Protein AF-0000000081129994 (afdb_homodimer)

Structure (mmCIF, N/CA/C/O backbone):
data_AF-0000000081129994-model_v1
#
loop_
_entity.id
_entity.type
_entity.pdbx_description
1 polymer 'DUF1295 domain-containing protein'
#
loop_
_atom_site.group_PDB
_atom_site.id
_atom_site.type_symbol
_atom_site.label_atom_id
_atom_site.label_alt_id
_atom_site.label_comp_id
_atom_site.label_asym_id
_atom_site.label_entity_id
_atom_site.label_seq_id
_atom_site.pdbx_PDB_ins_code
_atom_site.Cartn_x
_atom_site.Cartn_y
_atom_site.Cartn_z
_atom_site.occupancy
_atom_site.B_iso_or_equiv
_atom_site.auth_seq_id
_atom_site.auth_comp_id
_atom_site.auth_asym_id
_atom_site.auth_atom_id
_atom_site.pdbx_PDB_model_num
ATOM 1 N N . MET A 1 1 ? -9.055 -26.125 -19.328 1 48.81 1 MET A N 1
ATOM 2 C CA . MET A 1 1 ? -8.773 -25.297 -18.156 1 48.81 1 MET A CA 1
ATOM 3 C C . MET A 1 1 ? -7.316 -24.844 -18.141 1 48.81 1 MET A C 1
ATOM 5 O O . MET A 1 1 ? -6.414 -25.641 -18.406 1 48.81 1 MET A O 1
ATOM 9 N N . ALA A 1 2 ? -7.191 -23.609 -18.328 1 58.88 2 ALA A N 1
ATOM 10 C CA . ALA A 1 2 ? -5.762 -23.312 -18.391 1 58.88 2 ALA A CA 1
ATOM 11 C C . ALA A 1 2 ? -5.047 -23.797 -17.141 1 58.88 2 ALA A C 1
ATOM 13 O O . ALA A 1 2 ? -5.363 -23.375 -16.016 1 58.88 2 ALA A O 1
ATOM 14 N N . GLY A 1 3 ? -4.383 -24.938 -17.203 1 79.12 3 GLY A N 1
ATOM 15 C CA . GLY A 1 3 ? -3.658 -25.5 -16.062 1 79.12 3 GLY A CA 1
ATOM 16 C C . GLY A 1 3 ? -2.584 -24.594 -15.523 1 79.12 3 GLY A C 1
ATOM 17 O O . GLY A 1 3 ? -2.311 -23.531 -16.094 1 79.12 3 GLY A O 1
ATOM 18 N N . GLN A 1 4 ? -2.229 -24.719 -14.289 1 87.31 4 GLN A N 1
ATOM 19 C CA . GLN A 1 4 ? -1.187 -23.922 -13.648 1 87.31 4 GLN A CA 1
ATOM 20 C C . GLN A 1 4 ? 0.02 -23.766 -14.57 1 87.31 4 GLN A C 1
ATOM 22 O O . GLN A 1 4 ? 0.647 -22.703 -14.602 1 87.31 4 GLN A O 1
ATOM 27 N N . GLY A 1 5 ? 0.262 -24.797 -15.453 1 88.81 5 GLY A N 1
ATOM 28 C CA . GLY A 1 5 ? 1.344 -24.719 -16.422 1 88.81 5 GLY A CA 1
ATOM 29 C C . GLY A 1 5 ? 1.155 -23.609 -17.438 1 88.81 5 GLY A C 1
ATOM 30 O O . GLY A 1 5 ? 2.115 -22.922 -17.812 1 88.81 5 GLY A O 1
ATOM 31 N N . PHE A 1 6 ? -0.049 -23.5 -17.906 1 91.44 6 PHE A N 1
ATOM 32 C CA . PHE A 1 6 ? -0.366 -22.453 -18.859 1 91.44 6 PHE A CA 1
ATOM 33 C C . PHE A 1 6 ? -0.118 -21.078 -18.25 1 91.44 6 PHE A C 1
ATOM 35 O O . PHE A 1 6 ? 0.461 -20.203 -18.891 1 91.44 6 PHE A O 1
ATOM 42 N N . VAL A 1 7 ? -0.511 -20.844 -17 1 93.56 7 VAL A N 1
ATOM 43 C CA . VAL A 1 7 ? -0.323 -19.562 -16.312 1 93.56 7 VAL A CA 1
ATOM 44 C C . VAL A 1 7 ? 1.167 -19.266 -16.188 1 93.56 7 VAL A C 1
ATOM 46 O O . VAL A 1 7 ? 1.607 -18.156 -16.5 1 93.56 7 VAL A O 1
ATOM 49 N N . TYR A 1 8 ? 1.921 -20.219 -15.812 1 95.81 8 TYR A N 1
ATOM 50 C CA . TYR A 1 8 ? 3.359 -20.031 -15.656 1 95.81 8 TYR A CA 1
ATOM 51 C C . TYR A 1 8 ? 4.027 -19.781 -17 1 95.81 8 TYR A C 1
ATOM 53 O O . TYR A 1 8 ? 4.922 -18.938 -17.125 1 95.81 8 TYR A O 1
ATOM 61 N N . GLY A 1 9 ? 3.6 -20.562 -18.016 1 96.12 9 GLY A N 1
ATOM 62 C CA . GLY A 1 9 ? 4.184 -20.406 -19.344 1 96.12 9 GLY A CA 1
ATOM 63 C C . GLY A 1 9 ? 3.988 -19.016 -19.922 1 96.12 9 GLY A C 1
ATOM 64 O O . GLY A 1 9 ? 4.934 -18.422 -20.438 1 96.12 9 GLY A O 1
ATOM 65 N N . ILE A 1 10 ? 2.805 -18.5 -19.859 1 96.88 10 ILE A N 1
ATOM 66 C CA . ILE A 1 10 ? 2.518 -17.172 -20.391 1 96.88 10 ILE A CA 1
ATOM 67 C C . ILE A 1 10 ? 3.221 -16.125 -19.547 1 96.88 10 ILE A C 1
ATOM 69 O O . ILE A 1 10 ? 3.682 -15.102 -20.062 1 96.88 10 ILE A O 1
ATOM 73 N N . ALA A 1 11 ? 3.246 -16.344 -18.219 1 97.81 11 ALA A N 1
ATOM 74 C CA . ALA A 1 11 ? 3.992 -15.422 -17.359 1 97.81 11 ALA A CA 1
ATOM 75 C C . ALA A 1 11 ? 5.453 -15.328 -17.797 1 97.81 11 ALA A C 1
ATOM 77 O O . ALA A 1 11 ? 6.016 -14.234 -17.859 1 97.81 11 ALA A O 1
ATOM 78 N N . ALA A 1 12 ? 6.059 -16.469 -18.062 1 98.19 12 ALA A N 1
ATOM 79 C CA . ALA A 1 12 ? 7.434 -16.484 -18.547 1 98.19 12 ALA A CA 1
ATOM 80 C C . ALA A 1 12 ? 7.559 -15.75 -19.875 1 98.19 12 ALA A C 1
ATOM 82 O O . ALA A 1 12 ? 8.516 -15.008 -20.094 1 98.19 12 ALA A O 1
ATOM 83 N N . ALA A 1 13 ? 6.613 -15.961 -20.719 1 98.38 13 ALA A N 1
ATOM 84 C CA . ALA A 1 13 ? 6.621 -15.305 -22.031 1 98.38 13 ALA A CA 1
ATOM 85 C C . ALA A 1 13 ? 6.512 -13.789 -21.875 1 98.38 13 ALA A C 1
ATOM 87 O O . ALA A 1 13 ? 7.211 -13.039 -22.562 1 98.38 13 ALA A O 1
ATOM 88 N N . ILE A 1 14 ? 5.625 -13.352 -20.969 1 98.62 14 ILE A N 1
ATOM 89 C CA . ILE A 1 14 ? 5.469 -11.93 -20.703 1 98.62 14 ILE A CA 1
ATOM 90 C C . ILE A 1 14 ? 6.797 -11.344 -20.219 1 98.62 14 ILE A C 1
ATOM 92 O O . ILE A 1 14 ? 7.234 -10.297 -20.703 1 98.62 14 ILE A O 1
ATOM 96 N N . THR A 1 15 ? 7.395 -12.023 -19.312 1 98.81 15 THR A N 1
ATOM 97 C CA . THR A 1 15 ? 8.688 -11.578 -18.781 1 98.81 15 THR A CA 1
ATOM 98 C C . THR A 1 15 ? 9.727 -11.516 -19.906 1 98.81 15 THR A C 1
ATOM 100 O O . THR A 1 15 ? 10.445 -10.523 -20.031 1 98.81 15 THR A O 1
ATOM 103 N N . CYS A 1 16 ? 9.781 -12.531 -20.719 1 98.44 16 CYS A N 1
ATOM 104 C CA . CYS A 1 16 ? 10.734 -12.57 -21.828 1 98.44 16 CYS A CA 1
ATOM 105 C C . CYS A 1 16 ? 10.508 -11.406 -22.781 1 98.44 16 CYS A C 1
ATOM 107 O O . CYS A 1 16 ? 11.461 -10.734 -23.188 1 98.44 16 CYS A O 1
ATOM 109 N N . VAL A 1 17 ? 9.312 -11.156 -23.125 1 98.62 17 VAL A N 1
ATOM 110 C CA . VAL A 1 17 ? 8.977 -10.094 -24.078 1 98.62 17 VAL A CA 1
ATOM 111 C C . VAL A 1 17 ? 9.383 -8.742 -23.5 1 98.62 17 VAL A C 1
ATOM 113 O O . VAL A 1 17 ? 10.039 -7.945 -24.172 1 98.62 17 VAL A O 1
ATOM 116 N N . ILE A 1 18 ? 9.055 -8.492 -22.234 1 98.56 18 ILE A N 1
ATOM 117 C CA . ILE A 1 18 ? 9.352 -7.203 -21.609 1 98.56 18 ILE A CA 1
ATOM 118 C C . ILE A 1 18 ? 10.867 -7.02 -21.5 1 98.56 18 ILE A C 1
ATOM 120 O O . ILE A 1 18 ? 11.398 -5.969 -21.875 1 98.56 18 ILE A O 1
ATOM 124 N N . GLN A 1 19 ? 11.555 -8.047 -21.078 1 98.38 19 GLN A N 1
ATOM 125 C CA . GLN A 1 19 ? 12.984 -7.914 -20.828 1 98.38 19 GLN A CA 1
ATOM 126 C C . GLN A 1 19 ? 13.781 -7.871 -22.125 1 98.38 19 GLN A C 1
ATOM 128 O O . GLN A 1 19 ? 14.734 -7.105 -22.25 1 98.38 19 GLN A O 1
ATOM 133 N N . LEU A 1 20 ? 13.406 -8.672 -23.125 1 98 20 LEU A N 1
ATOM 134 C CA . LEU A 1 20 ? 14.102 -8.672 -24.406 1 98 20 LEU A CA 1
ATOM 135 C C . LEU A 1 20 ? 13.852 -7.375 -25.156 1 98 20 LEU A C 1
ATOM 137 O O . LEU A 1 20 ? 14.773 -6.82 -25.766 1 98 20 LEU A O 1
ATOM 141 N N . THR A 1 21 ? 12.641 -6.867 -25.156 1 97.94 21 THR A N 1
ATOM 142 C CA . THR A 1 21 ? 12.344 -5.59 -25.797 1 97.94 21 THR A CA 1
ATOM 143 C C . THR A 1 21 ? 13.055 -4.449 -25.078 1 97.94 21 THR A C 1
ATOM 145 O O . THR A 1 21 ? 13.594 -3.543 -25.703 1 97.94 21 THR A O 1
ATOM 148 N N . GLY A 1 22 ? 13.031 -4.539 -23.75 1 97.31 22 GLY A N 1
ATOM 149 C CA . GLY A 1 22 ? 13.758 -3.541 -22.984 1 97.31 22 GLY A CA 1
ATOM 150 C C . GLY A 1 22 ? 15.242 -3.516 -23.312 1 97.31 22 GLY A C 1
ATOM 151 O O . GLY A 1 22 ? 15.82 -2.445 -23.5 1 97.31 22 GLY A O 1
ATOM 152 N N . TYR A 1 23 ? 15.82 -4.672 -23.359 1 97.19 23 TYR A N 1
ATOM 153 C CA . TYR A 1 23 ? 17.234 -4.773 -23.719 1 97.19 23 TYR A CA 1
ATOM 154 C C . TYR A 1 23 ? 17.484 -4.156 -25.078 1 97.19 23 TYR A C 1
ATOM 156 O O . TYR A 1 23 ? 18.406 -3.348 -25.25 1 97.19 23 TYR A O 1
ATOM 164 N N . ALA A 1 24 ? 16.688 -4.531 -26.078 1 96.88 24 ALA A N 1
ATOM 165 C CA . ALA A 1 24 ? 16.875 -4.066 -27.453 1 96.88 24 ALA A CA 1
ATOM 166 C C . ALA A 1 24 ? 16.781 -2.547 -27.531 1 96.88 24 ALA A C 1
ATOM 168 O O . ALA A 1 24 ? 17.625 -1.895 -28.156 1 96.88 24 ALA A O 1
ATOM 169 N N . VAL A 1 25 ? 15.836 -1.976 -26.875 1 95.69 25 VAL A N 1
ATOM 170 C CA . VAL A 1 25 ? 15.625 -0.533 -26.922 1 95.69 25 VAL A CA 1
ATOM 171 C C . VAL A 1 25 ? 16.719 0.176 -26.125 1 95.69 25 VAL A C 1
ATOM 173 O O . VAL A 1 25 ? 17.297 1.153 -26.594 1 95.69 25 VAL A O 1
ATOM 176 N N . ALA A 1 26 ? 16.953 -0.338 -24.953 1 94.69 26 ALA A N 1
ATOM 177 C CA . ALA A 1 26 ? 17.953 0.293 -24.094 1 94.69 26 ALA A CA 1
ATOM 178 C C . ALA A 1 26 ? 19.328 0.249 -24.734 1 94.69 26 ALA A C 1
ATOM 180 O O . ALA A 1 26 ? 20.094 1.219 -24.656 1 94.69 26 ALA A O 1
ATOM 181 N N . TYR A 1 27 ? 19.641 -0.861 -25.281 1 92.94 27 TYR A N 1
ATOM 182 C CA . TYR A 1 27 ? 20.938 -0.973 -25.938 1 92.94 27 TYR A CA 1
ATOM 183 C C . TYR A 1 27 ? 21.031 -0.041 -27.141 1 92.94 27 TYR A C 1
ATOM 185 O O . TYR A 1 27 ? 22.062 0.606 -27.359 1 92.94 27 TYR A O 1
ATOM 193 N N . SER A 1 28 ? 20 0.045 -27.938 1 93.12 28 SER A N 1
ATOM 194 C CA . SER A 1 28 ? 19.984 0.92 -29.094 1 93.12 28 SER A CA 1
ATOM 195 C C . SER A 1 28 ? 20.125 2.383 -28.688 1 93.12 28 SER A C 1
ATOM 197 O O . SER A 1 28 ? 20.781 3.162 -29.391 1 93.12 28 SER A O 1
ATOM 199 N N . LEU A 1 29 ? 19.594 2.721 -27.578 1 91.75 29 LEU A N 1
ATOM 200 C CA . LEU A 1 29 ? 19.641 4.102 -27.109 1 91.75 29 LEU A CA 1
ATOM 201 C C . LEU A 1 29 ? 20.828 4.32 -26.188 1 91.75 29 LEU A C 1
ATOM 203 O O . LEU A 1 29 ? 21.062 5.441 -25.719 1 91.75 29 LEU A O 1
ATOM 207 N N . LYS A 1 30 ? 21.531 3.227 -25.938 1 88.81 30 LYS A N 1
ATOM 208 C CA . LYS A 1 30 ? 22.688 3.266 -25.047 1 88.81 30 LYS A CA 1
ATOM 209 C C . LYS A 1 30 ? 22.328 3.893 -23.703 1 88.81 30 LYS A C 1
ATOM 211 O O . LYS A 1 30 ? 23.031 4.781 -23.219 1 88.81 30 LYS A O 1
ATOM 216 N N . THR A 1 31 ? 21.203 3.42 -23.203 1 89.94 31 THR A N 1
ATOM 217 C CA . THR A 1 31 ? 20.719 3.961 -21.938 1 89.94 31 THR A CA 1
ATOM 218 C C . THR A 1 31 ? 20.312 2.836 -20.984 1 89.94 31 THR A C 1
ATOM 220 O O . THR A 1 31 ? 19.984 1.735 -21.422 1 89.94 31 THR A O 1
ATOM 223 N N . GLU A 1 32 ? 20.484 3.086 -19.688 1 90.25 32 GLU A N 1
ATOM 224 C CA . GLU A 1 32 ? 20.047 2.145 -18.656 1 90.25 32 GLU A CA 1
ATOM 225 C C . GLU A 1 32 ? 18.844 2.676 -17.891 1 90.25 32 GLU A C 1
ATOM 227 O O . GLU A 1 32 ? 18.391 2.055 -16.938 1 90.25 32 GLU A O 1
ATOM 232 N N . THR A 1 33 ? 18.281 3.752 -18.375 1 85.62 33 THR A N 1
ATOM 233 C CA . THR A 1 33 ? 17.266 4.508 -17.641 1 85.62 33 THR A CA 1
ATOM 234 C C . THR A 1 33 ? 16.016 3.658 -17.422 1 85.62 33 THR A C 1
ATOM 236 O O . THR A 1 33 ? 15.352 3.771 -16.391 1 85.62 33 THR A O 1
ATOM 239 N N . PHE A 1 34 ? 15.773 2.717 -18.266 1 88.5 34 PHE A N 1
ATOM 240 C CA . PHE A 1 34 ? 14.508 1.988 -18.25 1 88.5 34 PHE A CA 1
ATOM 241 C C . PHE A 1 34 ? 14.672 0.649 -17.531 1 88.5 34 PHE A C 1
ATOM 243 O O . PHE A 1 34 ? 13.695 -0.072 -17.328 1 88.5 34 PHE A O 1
ATOM 250 N N . TYR A 1 35 ? 15.859 0.287 -17.172 1 93.56 35 TYR A N 1
ATOM 251 C CA . TYR A 1 35 ? 16.141 -1.042 -16.641 1 93.56 35 TYR A CA 1
ATOM 252 C C . TYR A 1 35 ? 15.305 -1.329 -15.398 1 93.56 35 TYR A C 1
ATOM 254 O O . TYR A 1 35 ? 14.492 -2.26 -15.398 1 93.56 35 TYR A O 1
ATOM 262 N N . ASP A 1 36 ? 15.383 -0.429 -14.43 1 92.5 36 ASP A N 1
ATOM 263 C CA . ASP A 1 36 ? 14.672 -0.638 -13.18 1 92.5 36 ASP A CA 1
ATOM 264 C C . ASP A 1 36 ? 13.164 -0.477 -13.375 1 92.5 36 ASP A C 1
ATOM 266 O O . ASP A 1 36 ? 12.375 -1.19 -12.758 1 92.5 36 ASP A O 1
ATOM 270 N N . ILE A 1 37 ? 12.781 0.403 -14.203 1 94.19 37 ILE A N 1
ATOM 271 C CA . ILE A 1 37 ? 11.375 0.663 -14.461 1 94.19 37 ILE A CA 1
ATOM 272 C C . ILE A 1 37 ? 10.734 -0.565 -15.102 1 94.19 37 ILE A C 1
ATOM 274 O O . ILE A 1 37 ? 9.648 -0.995 -14.695 1 94.19 37 ILE A O 1
ATOM 278 N N . LEU A 1 38 ? 11.359 -1.132 -16.078 1 96.56 38 LEU A N 1
ATOM 279 C CA . LEU A 1 38 ? 10.789 -2.273 -16.781 1 96.56 38 LEU A CA 1
ATOM 280 C C . LEU A 1 38 ? 10.781 -3.512 -15.891 1 96.56 38 LEU A C 1
ATOM 282 O O . LEU A 1 38 ? 9.922 -4.387 -16.047 1 96.56 38 LEU A O 1
ATOM 286 N N . GLY A 1 39 ? 11.719 -3.611 -14.977 1 96.81 39 GLY A N 1
ATOM 287 C CA . GLY A 1 39 ? 11.617 -4.652 -13.961 1 96.81 39 GLY A CA 1
ATOM 288 C C . GLY A 1 39 ? 10.367 -4.535 -13.117 1 96.81 39 GLY A C 1
ATOM 289 O O . GLY A 1 39 ? 9.648 -5.52 -12.922 1 96.81 39 GLY A O 1
ATOM 290 N N . GLY A 1 40 ? 10.164 -3.355 -12.633 1 97.38 40 GLY A N 1
ATOM 291 C CA . GLY A 1 40 ? 8.984 -3.104 -11.828 1 97.38 40 GLY A CA 1
ATOM 292 C C . GLY A 1 40 ? 7.688 -3.33 -12.586 1 97.38 40 GLY A C 1
ATOM 293 O O . GLY A 1 40 ? 6.758 -3.955 -12.07 1 97.38 40 GLY A O 1
ATOM 294 N N . VAL A 1 41 ? 7.633 -2.809 -13.758 1 97.88 41 VAL A N 1
ATOM 295 C CA . VAL A 1 41 ? 6.457 -2.975 -14.609 1 97.88 41 VAL A CA 1
ATOM 296 C C . VAL A 1 41 ? 6.211 -4.457 -14.867 1 97.88 41 VAL A C 1
ATOM 298 O O . VAL A 1 41 ? 5.062 -4.906 -14.906 1 97.88 41 VAL A O 1
ATOM 301 N N . ASN A 1 42 ? 7.27 -5.172 -15.094 1 98.69 42 ASN A N 1
ATOM 302 C CA . ASN A 1 42 ? 7.172 -6.609 -15.32 1 98.69 42 ASN A CA 1
ATOM 303 C C . ASN A 1 42 ? 6.523 -7.316 -14.133 1 98.69 42 ASN A C 1
ATOM 305 O O . ASN A 1 42 ? 5.656 -8.172 -14.305 1 98.69 42 ASN A O 1
ATOM 309 N N . TYR A 1 43 ? 6.898 -6.957 -12.875 1 98.62 43 TYR A N 1
ATOM 310 C CA . TYR A 1 43 ? 6.258 -7.508 -11.688 1 98.62 43 TYR A CA 1
ATOM 311 C C . TYR A 1 43 ? 4.754 -7.273 -11.719 1 98.62 43 TYR A C 1
ATOM 313 O O . TYR A 1 43 ? 3.971 -8.203 -11.492 1 98.62 43 TYR A O 1
ATOM 321 N N . LEU A 1 44 ? 4.402 -6.082 -11.984 1 98.31 44 LEU A N 1
ATOM 322 C CA . LEU A 1 44 ? 2.994 -5.707 -11.977 1 98.31 44 LEU A CA 1
ATOM 323 C C . LEU A 1 44 ? 2.234 -6.41 -13.094 1 98.31 44 LEU A C 1
ATOM 325 O O . LEU A 1 44 ? 1.078 -6.801 -12.914 1 98.31 44 LEU A O 1
ATOM 329 N N . ALA A 1 45 ? 2.84 -6.562 -14.242 1 98.56 45 ALA A N 1
ATOM 330 C CA . ALA A 1 45 ? 2.227 -7.281 -15.352 1 98.56 45 ALA A CA 1
ATOM 331 C C . ALA A 1 45 ? 1.942 -8.734 -14.977 1 98.56 45 ALA A C 1
ATOM 333 O O . ALA A 1 45 ? 0.893 -9.281 -15.32 1 98.56 45 ALA A O 1
ATOM 334 N N . LEU A 1 46 ? 2.879 -9.352 -14.297 1 98.62 46 LEU A N 1
ATOM 335 C CA . LEU A 1 46 ? 2.678 -10.734 -13.891 1 98.62 46 LEU A CA 1
ATOM 336 C C . LEU A 1 46 ? 1.558 -10.844 -12.859 1 98.62 46 LEU A C 1
ATOM 338 O O . LEU A 1 46 ? 0.793 -11.812 -12.867 1 98.62 46 LEU A O 1
ATOM 342 N N . ALA A 1 47 ? 1.521 -9.898 -11.953 1 98.12 47 ALA A N 1
ATOM 343 C CA . ALA A 1 47 ? 0.436 -9.883 -10.977 1 98.12 47 ALA A CA 1
ATOM 344 C C . ALA A 1 47 ? -0.922 -9.789 -11.664 1 98.12 47 ALA A C 1
ATOM 346 O O . ALA A 1 47 ? -1.843 -10.547 -11.344 1 98.12 47 ALA A O 1
ATOM 347 N N . LEU A 1 48 ? -1.017 -8.922 -12.641 1 96.69 48 LEU A N 1
ATOM 348 C CA . LEU A 1 48 ? -2.266 -8.734 -13.367 1 96.69 48 LEU A CA 1
ATOM 349 C C . LEU A 1 48 ? -2.611 -9.969 -14.188 1 96.69 48 LEU A C 1
ATOM 351 O O . LEU A 1 48 ? -3.75 -10.445 -14.156 1 96.69 48 LEU A O 1
ATOM 355 N N . TRP A 1 49 ? -1.621 -10.469 -14.859 1 96.88 49 TRP A N 1
ATOM 356 C CA . TRP A 1 49 ? -1.839 -11.656 -15.672 1 96.88 49 TRP A CA 1
ATOM 357 C C . TRP A 1 49 ? -2.322 -12.82 -14.812 1 96.88 49 TRP A C 1
ATOM 359 O O . TRP A 1 49 ? -3.301 -13.484 -15.148 1 96.88 49 TRP A O 1
ATOM 369 N N . SER A 1 50 ? -1.641 -13.047 -13.734 1 95.69 50 SER A N 1
ATOM 370 C CA . SER A 1 50 ? -1.979 -14.211 -12.93 1 95.69 50 SER A CA 1
ATOM 371 C C . SER A 1 50 ? -3.359 -14.062 -12.297 1 95.69 50 SER A C 1
ATOM 373 O O . SER A 1 50 ? -4.066 -15.055 -12.094 1 95.69 50 SER A O 1
ATOM 375 N N . ALA A 1 51 ? -3.729 -12.844 -12 1 93.5 51 ALA A N 1
ATOM 376 C CA . ALA A 1 51 ? -5.066 -12.594 -11.469 1 93.5 51 ALA A CA 1
ATOM 377 C C . ALA A 1 51 ? -6.137 -12.891 -12.516 1 93.5 51 ALA A C 1
ATOM 379 O O . ALA A 1 51 ? -7.145 -13.531 -12.219 1 93.5 51 ALA A O 1
ATOM 380 N N . ILE A 1 52 ? -5.922 -12.484 -13.727 1 91.44 52 ILE A N 1
ATOM 381 C CA . ILE A 1 52 ? -6.883 -12.656 -14.812 1 91.44 52 ILE A CA 1
ATOM 382 C C . ILE A 1 52 ? -6.918 -14.117 -15.242 1 91.44 52 ILE A C 1
ATOM 384 O O . ILE A 1 52 ? -7.992 -14.695 -15.414 1 91.44 52 ILE A O 1
ATOM 388 N N . ALA A 1 53 ? -5.766 -14.711 -15.445 1 87.44 53 ALA A N 1
ATOM 389 C CA . ALA A 1 53 ? -5.652 -16.078 -15.945 1 87.44 53 ALA A CA 1
ATOM 390 C C . ALA A 1 53 ? -6.277 -17.078 -14.977 1 87.44 53 ALA A C 1
ATOM 392 O O . ALA A 1 53 ? -6.832 -18.094 -15.398 1 87.44 53 ALA A O 1
ATOM 393 N N . GLY A 1 54 ? -6.094 -16.781 -13.727 1 75.12 54 GLY A N 1
ATOM 394 C CA . GLY A 1 54 ? -6.703 -17.641 -12.734 1 75.12 54 GLY A CA 1
ATOM 395 C C . GLY A 1 54 ? -8.219 -17.672 -12.82 1 75.12 54 GLY A C 1
ATOM 396 O O . GLY A 1 54 ? -8.859 -18.562 -12.242 1 75.12 54 GLY A O 1
ATOM 397 N N . SER A 1 55 ? -8.773 -16.797 -13.562 1 72.12 55 SER A N 1
ATOM 398 C CA . SER A 1 55 ? -10.227 -16.672 -13.688 1 72.12 55 SER A CA 1
ATOM 399 C C . SER A 1 55 ? -10.727 -17.281 -14.992 1 72.12 55 SER A C 1
ATOM 401 O O . SER A 1 55 ? -11.93 -17.469 -15.172 1 72.12 55 SER A O 1
ATOM 403 N N . ILE A 1 56 ? -9.766 -17.562 -15.859 1 69.31 56 ILE A N 1
ATOM 404 C CA . ILE A 1 56 ? -10.172 -18.078 -17.156 1 69.31 56 ILE A CA 1
ATOM 405 C C . ILE A 1 56 ? -10.523 -19.562 -17.031 1 69.31 56 ILE A C 1
ATOM 407 O O . ILE A 1 56 ? -9.664 -20.391 -16.734 1 69.31 56 ILE A O 1
ATOM 411 N N . ASP A 1 57 ? -11.773 -19.844 -17.266 1 67.31 57 ASP A N 1
ATOM 412 C CA . ASP A 1 57 ? -12.328 -21.203 -17.281 1 67.31 57 ASP A CA 1
ATOM 413 C C . ASP A 1 57 ? -11.922 -21.969 -16.016 1 67.31 57 ASP A C 1
ATOM 415 O O . ASP A 1 57 ? -11.578 -23.156 -16.094 1 67.31 57 ASP A O 1
ATOM 419 N N . ALA A 1 58 ? -11.766 -21.312 -14.836 1 70.38 58 ALA A N 1
ATOM 420 C CA . ALA A 1 58 ? -11.359 -21.969 -13.594 1 70.38 58 ALA A CA 1
ATOM 421 C C . ALA A 1 58 ? -12.523 -22.078 -12.617 1 70.38 58 ALA A C 1
ATOM 423 O O . ALA A 1 58 ? -13.383 -21.188 -12.562 1 70.38 58 ALA A O 1
ATOM 424 N N . PRO A 1 59 ? -12.562 -23.172 -12.016 1 75.75 59 PRO A N 1
ATOM 425 C CA . PRO A 1 59 ? -13.641 -23.344 -11.039 1 75.75 59 PRO A CA 1
ATOM 426 C C . PRO A 1 59 ? -13.57 -22.312 -9.906 1 75.75 59 PRO A C 1
ATOM 428 O O . PRO A 1 59 ? -14.602 -21.953 -9.328 1 75.75 59 PRO A O 1
ATOM 431 N N . LEU A 1 60 ? -12.383 -21.922 -9.625 1 79.25 60 LEU A N 1
ATOM 432 C CA . LEU A 1 60 ? -12.188 -20.922 -8.586 1 79.25 60 LEU A CA 1
ATOM 433 C C . LEU A 1 60 ? -11.602 -19.641 -9.172 1 79.25 60 LEU A C 1
ATOM 435 O O . LEU A 1 60 ? -10.414 -19.594 -9.508 1 79.25 60 LEU A O 1
ATOM 439 N N . ASN A 1 61 ? -12.414 -18.672 -9.242 1 85.31 61 ASN A N 1
ATOM 440 C CA . ASN A 1 61 ? -12 -17.391 -9.805 1 85.31 61 ASN A CA 1
ATOM 441 C C . ASN A 1 61 ? -11.242 -16.547 -8.789 1 85.31 61 ASN A C 1
ATOM 443 O O . ASN A 1 61 ? -11.406 -16.719 -7.582 1 85.31 61 ASN A O 1
ATOM 447 N N . TRP A 1 62 ? -10.383 -15.703 -9.273 1 88.62 62 TRP A N 1
ATOM 448 C CA . TRP A 1 62 ? -9.57 -14.797 -8.469 1 88.62 62 TRP A CA 1
ATOM 449 C C . TRP A 1 62 ? -10.438 -14 -7.504 1 88.62 62 TRP A C 1
ATOM 451 O O . TRP A 1 62 ? -10.117 -13.891 -6.316 1 88.62 62 TRP A O 1
ATOM 461 N N . VAL A 1 63 ? -11.578 -13.586 -7.93 1 84.81 63 VAL A N 1
ATOM 462 C CA . VAL A 1 63 ? -12.422 -12.695 -7.145 1 84.81 63 VAL A CA 1
ATOM 463 C C . VAL A 1 63 ? -13.133 -13.484 -6.047 1 84.81 63 VAL A C 1
ATOM 465 O O . VAL A 1 63 ? -13.703 -12.906 -5.121 1 84.81 63 VAL A O 1
ATOM 468 N N . ASP A 1 64 ? -13.109 -14.789 -6.105 1 87 64 ASP A N 1
ATOM 469 C CA . ASP A 1 64 ? -13.844 -15.633 -5.168 1 87 64 ASP A CA 1
ATOM 470 C C . ASP A 1 64 ? -12.922 -16.203 -4.098 1 87 64 ASP A C 1
ATOM 472 O O . ASP A 1 64 ? -13.367 -16.922 -3.197 1 87 64 ASP A O 1
ATOM 476 N N . ASP A 1 65 ? -11.664 -15.945 -4.199 1 90.12 65 ASP A N 1
ATOM 477 C CA . ASP A 1 65 ? -10.688 -16.484 -3.256 1 90.12 65 ASP A CA 1
ATOM 478 C C . ASP A 1 65 ? -9.945 -15.359 -2.535 1 90.12 65 ASP A C 1
ATOM 480 O O . ASP A 1 65 ? -9.133 -14.664 -3.137 1 90.12 65 ASP A O 1
ATOM 484 N N . PRO A 1 66 ? -10.203 -15.25 -1.21 1 91.5 66 PRO A N 1
ATOM 485 C CA . PRO A 1 66 ? -9.594 -14.148 -0.47 1 91.5 66 PRO A CA 1
ATOM 486 C C . PRO A 1 66 ? -8.07 -14.195 -0.48 1 91.5 66 PRO A C 1
ATOM 488 O O . PRO A 1 66 ? -7.41 -13.156 -0.428 1 91.5 66 PRO A O 1
ATOM 491 N N . ARG A 1 67 ? -7.465 -15.352 -0.532 1 93.56 67 ARG A N 1
ATOM 492 C CA . ARG A 1 67 ? -6.008 -15.469 -0.555 1 93.56 67 ARG A CA 1
ATOM 493 C C . ARG A 1 67 ? -5.434 -14.891 -1.847 1 93.56 67 ARG A C 1
ATOM 495 O O . ARG A 1 67 ? -4.398 -14.227 -1.828 1 93.56 67 ARG A O 1
ATOM 502 N N . LYS A 1 68 ? -6.117 -15.18 -2.973 1 94.06 68 LYS A N 1
ATOM 503 C CA . LYS A 1 68 ? -5.68 -14.648 -4.258 1 94.06 68 LYS A CA 1
ATOM 504 C C . LYS A 1 68 ? -5.73 -13.117 -4.266 1 94.06 68 LYS A C 1
ATOM 506 O O . LYS A 1 68 ? -4.785 -12.461 -4.703 1 94.06 68 LYS A O 1
ATOM 511 N N . ILE A 1 69 ? -6.758 -12.664 -3.734 1 92.94 69 ILE A N 1
ATOM 512 C CA . ILE A 1 69 ? -6.945 -11.219 -3.695 1 92.94 69 ILE A CA 1
ATOM 513 C C . ILE A 1 69 ? -5.867 -10.586 -2.822 1 92.94 69 ILE A C 1
ATOM 515 O O . ILE A 1 69 ? -5.188 -9.648 -3.25 1 92.94 69 ILE A O 1
ATOM 519 N N . LEU A 1 70 ? -5.727 -11.086 -1.654 1 95.31 70 LEU A N 1
ATOM 520 C CA . LEU A 1 70 ? -4.793 -10.5 -0.699 1 95.31 70 LEU A CA 1
ATOM 521 C C . LEU A 1 70 ? -3.363 -10.562 -1.229 1 95.31 70 LEU A C 1
ATOM 523 O O . LEU A 1 70 ? -2.635 -9.57 -1.177 1 95.31 70 LEU A O 1
ATOM 527 N N . VAL A 1 71 ? -2.957 -11.688 -1.72 1 96.75 71 VAL A N 1
ATOM 528 C CA . VAL A 1 71 ? -1.587 -11.859 -2.189 1 96.75 71 VAL A CA 1
ATOM 529 C C . VAL A 1 71 ? -1.308 -10.906 -3.348 1 96.75 71 VAL A C 1
ATOM 531 O O . VAL A 1 71 ? -0.221 -10.336 -3.438 1 96.75 71 VAL A O 1
ATOM 534 N N . THR A 1 72 ? -2.252 -10.773 -4.227 1 96.69 72 THR A N 1
ATOM 535 C CA . THR A 1 72 ? -2.084 -9.875 -5.367 1 96.69 72 THR A CA 1
ATOM 536 C C . THR A 1 72 ? -1.917 -8.438 -4.902 1 96.69 72 THR A C 1
ATOM 538 O O . THR A 1 72 ? -1.027 -7.723 -5.375 1 96.69 72 THR A O 1
ATOM 541 N N . ILE A 1 73 ? -2.697 -8.039 -3.943 1 95.06 73 ILE A N 1
ATOM 542 C CA . ILE A 1 73 ? -2.633 -6.68 -3.42 1 95.06 73 ILE A CA 1
ATOM 543 C C . ILE A 1 73 ? -1.286 -6.453 -2.738 1 95.06 73 ILE A C 1
ATOM 545 O O . ILE A 1 73 ? -0.619 -5.445 -2.988 1 95.06 73 ILE A O 1
ATOM 549 N N . LEU A 1 74 ? -0.928 -7.336 -1.869 1 96.62 74 LEU A N 1
ATOM 550 C CA . LEU A 1 74 ? 0.329 -7.203 -1.143 1 96.62 74 LEU A CA 1
ATOM 551 C C . LEU A 1 74 ? 1.513 -7.18 -2.104 1 96.62 74 LEU A C 1
ATOM 553 O O . LEU A 1 74 ? 2.432 -6.371 -1.947 1 96.62 74 LEU A O 1
ATOM 557 N N . PHE A 1 75 ? 1.463 -8.07 -3.09 1 98.25 75 PHE A N 1
ATOM 558 C CA . PHE A 1 75 ? 2.523 -8.141 -4.086 1 98.25 75 PHE A CA 1
ATOM 559 C C . PHE A 1 75 ? 2.615 -6.84 -4.875 1 98.25 75 PHE A C 1
ATOM 561 O O . PHE A 1 75 ? 3.705 -6.293 -5.059 1 98.25 75 PHE A O 1
ATOM 568 N N . MET A 1 76 ? 1.515 -6.32 -5.289 1 96.25 76 MET A N 1
ATOM 569 C CA . MET A 1 76 ? 1.489 -5.098 -6.09 1 96.25 76 MET A CA 1
ATOM 570 C C . MET A 1 76 ? 1.952 -3.898 -5.27 1 96.25 76 MET A C 1
ATOM 572 O O . MET A 1 76 ? 2.629 -3.01 -5.785 1 96.25 76 MET A O 1
ATOM 576 N N . CYS A 1 77 ? 1.554 -3.883 -4.031 1 94.5 77 CYS A N 1
ATOM 577 C CA . CYS A 1 77 ? 2.01 -2.797 -3.17 1 94.5 77 CYS A CA 1
ATOM 578 C C . CYS A 1 77 ? 3.521 -2.848 -2.984 1 94.5 77 CYS A C 1
ATOM 580 O O . CYS A 1 77 ? 4.199 -1.824 -3.098 1 94.5 77 CYS A O 1
ATOM 582 N N . SER A 1 78 ? 4.012 -3.984 -2.701 1 97.19 78 SER A N 1
ATOM 583 C CA . SER A 1 78 ? 5.445 -4.172 -2.492 1 97.19 78 SER A CA 1
ATOM 584 C C . SER A 1 78 ? 6.234 -3.816 -3.746 1 97.19 78 SER A C 1
ATOM 586 O O . SER A 1 78 ? 7.121 -2.961 -3.705 1 97.19 78 SER A O 1
ATOM 588 N N . ARG A 1 79 ? 5.852 -4.371 -4.836 1 97.88 79 ARG A N 1
ATOM 589 C CA . ARG A 1 79 ? 6.582 -4.164 -6.082 1 97.88 79 ARG A CA 1
ATOM 590 C C . ARG A 1 79 ? 6.285 -2.787 -6.668 1 97.88 79 ARG A C 1
ATOM 592 O O . ARG A 1 79 ? 7.121 -2.205 -7.359 1 97.88 79 ARG A O 1
ATOM 599 N N . GLY A 1 80 ? 5.102 -2.303 -6.375 1 96.06 80 GLY A N 1
ATOM 600 C CA . GLY A 1 80 ? 4.809 -0.927 -6.754 1 96.06 80 GLY A CA 1
ATOM 601 C C . GLY A 1 80 ? 5.734 0.079 -6.098 1 96.06 80 GLY A C 1
ATOM 602 O O . GLY A 1 80 ? 6.227 1.001 -6.754 1 96.06 80 GLY A O 1
ATOM 603 N N . TRP A 1 81 ? 5.934 -0.082 -4.809 1 95.31 81 TRP A N 1
ATOM 604 C CA . TRP A 1 81 ? 6.898 0.77 -4.121 1 95.31 81 TRP A CA 1
ATOM 605 C C . TRP A 1 81 ? 8.266 0.684 -4.781 1 95.31 81 TRP A C 1
ATOM 607 O O . TRP A 1 81 ? 8.898 1.709 -5.059 1 95.31 81 TRP A O 1
ATOM 617 N N . LEU A 1 82 ? 8.68 -0.522 -4.996 1 95.44 82 LEU A N 1
ATOM 618 C CA . LEU A 1 82 ? 9.992 -0.707 -5.605 1 95.44 82 LEU A CA 1
ATOM 619 C C . LEU A 1 82 ? 10.078 0.03 -6.941 1 95.44 82 LEU A C 1
ATOM 621 O O . LEU A 1 82 ? 11.07 0.707 -7.219 1 95.44 82 LEU A O 1
ATOM 625 N N . LEU A 1 83 ? 9.078 -0.099 -7.719 1 95.81 83 LEU A N 1
ATOM 626 C CA . LEU A 1 83 ? 9.039 0.549 -9.023 1 95.81 83 LEU A CA 1
ATOM 627 C C . LEU A 1 83 ? 9.156 2.062 -8.883 1 95.81 83 LEU A C 1
ATOM 629 O O . LEU A 1 83 ? 10.008 2.686 -9.523 1 95.81 83 LEU A O 1
ATOM 633 N N . ILE A 1 84 ? 8.383 2.621 -8.055 1 93 84 ILE A N 1
ATOM 634 C CA . ILE A 1 84 ? 8.328 4.07 -7.898 1 93 84 ILE A CA 1
ATOM 635 C C . ILE A 1 84 ? 9.648 4.578 -7.316 1 93 84 ILE A C 1
ATOM 637 O O . ILE A 1 84 ? 10.195 5.582 -7.773 1 93 84 ILE A O 1
ATOM 641 N N . PHE A 1 85 ? 10.133 3.926 -6.395 1 93.38 85 PHE A N 1
ATOM 642 C CA . PHE A 1 85 ? 11.359 4.336 -5.723 1 93.38 85 PHE A CA 1
ATOM 643 C C . PHE A 1 85 ? 12.547 4.281 -6.68 1 93.38 85 PHE A C 1
ATOM 645 O O . PHE A 1 85 ? 13.328 5.23 -6.77 1 93.38 85 PHE A O 1
ATOM 652 N N . LEU A 1 86 ? 12.672 3.18 -7.367 1 91.06 86 LEU A N 1
ATOM 653 C CA . LEU A 1 86 ? 13.805 3.031 -8.273 1 91.06 86 LEU A CA 1
ATOM 654 C C . LEU A 1 86 ? 13.68 3.994 -9.453 1 91.06 86 LEU A C 1
ATOM 656 O O . LEU A 1 86 ? 14.695 4.484 -9.961 1 91.06 86 LEU A O 1
ATOM 660 N N . ALA A 1 87 ? 12.516 4.219 -9.93 1 89.19 87 ALA A N 1
ATOM 661 C CA . ALA A 1 87 ? 12.312 5.211 -10.984 1 89.19 87 ALA A CA 1
ATOM 662 C C . ALA A 1 87 ? 12.742 6.602 -10.516 1 89.19 87 ALA A C 1
ATOM 664 O O . ALA A 1 87 ? 13.414 7.328 -11.25 1 89.19 87 ALA A O 1
ATOM 665 N N . TRP A 1 88 ? 12.289 6.883 -9.305 1 87.5 88 TRP A N 1
ATOM 666 C CA . TRP A 1 88 ? 12.688 8.156 -8.719 1 87.5 88 TRP A CA 1
ATOM 667 C C . TRP A 1 88 ? 14.195 8.242 -8.562 1 87.5 88 TRP A C 1
ATOM 669 O O . TRP A 1 88 ? 14.812 9.25 -8.93 1 87.5 88 TRP A O 1
ATOM 679 N N . ARG A 1 89 ? 14.75 7.219 -8.047 1 85.31 89 ARG A N 1
ATOM 680 C CA . ARG A 1 89 ? 16.188 7.172 -7.816 1 85.31 89 ARG A CA 1
ATOM 681 C C . ARG A 1 89 ? 16.969 7.312 -9.125 1 85.31 89 ARG A C 1
ATOM 683 O O . ARG A 1 89 ? 17.984 8 -9.172 1 85.31 89 ARG A O 1
ATOM 690 N N . ALA A 1 90 ? 16.547 6.668 -10.125 1 82.5 90 ALA A N 1
ATOM 691 C CA . ALA A 1 90 ? 17.188 6.758 -11.438 1 82.5 90 ALA A CA 1
ATOM 692 C C . ALA A 1 90 ? 17.125 8.188 -11.984 1 82.5 90 ALA A C 1
ATOM 694 O O . ALA A 1 90 ? 18.078 8.656 -12.602 1 82.5 90 ALA A O 1
ATOM 695 N N . HIS A 1 91 ? 16.078 8.812 -11.766 1 82.75 91 HIS A N 1
ATOM 696 C CA . HIS A 1 91 ? 15.906 10.188 -12.211 1 82.75 91 HIS A CA 1
ATOM 697 C C . HIS A 1 91 ? 16.812 11.133 -11.43 1 82.75 91 HIS A C 1
ATOM 699 O O . HIS A 1 91 ? 17.406 12.055 -12 1 82.75 91 HIS A O 1
ATOM 705 N N . GLU A 1 92 ? 16.953 10.906 -10.18 1 82.62 92 GLU A N 1
ATOM 706 C CA . GLU A 1 92 ? 17.719 11.781 -9.305 1 82.62 92 GLU A CA 1
ATOM 707 C C . GLU A 1 92 ? 19.219 11.578 -9.508 1 82.62 92 GLU A C 1
ATOM 709 O O . GLU A 1 92 ? 19.984 12.547 -9.477 1 82.62 92 GLU A O 1
ATOM 714 N N . ARG A 1 93 ? 19.688 10.414 -9.586 1 78.06 93 ARG A N 1
ATOM 715 C CA . ARG A 1 93 ? 21.109 10.102 -9.664 1 78.06 93 ARG A CA 1
ATOM 716 C C . ARG A 1 93 ? 21.641 10.312 -11.078 1 78.06 93 ARG A C 1
ATOM 718 O O . ARG A 1 93 ? 22.859 10.414 -11.281 1 78.06 93 ARG A O 1
ATOM 725 N N . LYS A 1 94 ? 20.859 10.57 -12.031 1 75 94 LYS A N 1
ATOM 726 C CA . LYS A 1 94 ? 21.234 10.773 -13.43 1 75 94 LYS A CA 1
ATOM 727 C C . LYS A 1 94 ? 22.125 9.633 -13.922 1 75 94 LYS A C 1
ATOM 729 O O . LYS A 1 94 ? 23.156 9.859 -14.547 1 75 94 LYS A O 1
ATOM 734 N N . GLY A 1 95 ? 21.891 8.391 -13.43 1 75.81 95 GLY A N 1
ATOM 735 C CA . GLY A 1 95 ? 22.609 7.242 -13.953 1 75.81 95 GLY A CA 1
ATOM 736 C C . GLY A 1 95 ? 22.812 6.141 -12.93 1 75.81 95 GLY A C 1
ATOM 737 O O . GLY A 1 95 ? 22.531 6.332 -11.75 1 75.81 95 GLY A O 1
ATOM 738 N N . ASP A 1 96 ? 23.219 4.934 -13.414 1 82 96 ASP A N 1
ATOM 739 C CA . ASP A 1 96 ? 23.516 3.74 -12.625 1 82 96 ASP A CA 1
ATOM 740 C C . ASP A 1 96 ? 24.891 3.168 -12.977 1 82 96 ASP A C 1
ATOM 742 O O . ASP A 1 96 ? 25.062 2.623 -14.07 1 82 96 ASP A O 1
ATOM 746 N N . SER A 1 97 ? 25.781 3.281 -12.016 1 79.88 97 SER A N 1
ATOM 747 C CA . SER A 1 97 ? 27.172 2.945 -12.273 1 79.88 97 SER A CA 1
ATOM 748 C C . SER A 1 97 ? 27.344 1.455 -12.555 1 79.88 97 SER A C 1
ATOM 750 O O . SER A 1 97 ? 28.359 1.033 -13.109 1 79.88 97 SER A O 1
ATOM 752 N N . ARG A 1 98 ? 26.375 0.593 -12.297 1 81.56 98 ARG A N 1
ATOM 753 C CA . ARG A 1 98 ? 26.422 -0.839 -12.578 1 81.56 98 ARG A CA 1
ATOM 754 C C . ARG A 1 98 ? 26.609 -1.103 -14.07 1 81.56 98 ARG A C 1
ATOM 756 O O . ARG A 1 98 ? 27.141 -2.15 -14.453 1 81.56 98 ARG A O 1
ATOM 763 N N . PHE A 1 99 ? 26.203 -0.016 -14.812 1 87 99 PHE A N 1
ATOM 764 C CA . PHE A 1 99 ? 26.109 -0.28 -16.234 1 87 99 PHE A CA 1
ATOM 765 C C . PHE A 1 99 ? 27.188 0.474 -17 1 87 99 PHE A C 1
ATOM 767 O O . PHE A 1 99 ? 27.281 0.362 -18.234 1 87 99 PHE A O 1
ATOM 774 N N . ASP A 1 100 ? 28 1.174 -16.344 1 85.44 100 ASP A N 1
ATOM 775 C CA . ASP A 1 100 ? 29 2.02 -16.984 1 85.44 100 ASP A CA 1
ATOM 776 C C . ASP A 1 100 ? 29.906 1.196 -17.906 1 85.44 100 ASP A C 1
ATOM 778 O O . ASP A 1 100 ? 30.141 1.569 -19.047 1 85.44 100 ASP A O 1
ATOM 782 N N . GLU A 1 101 ? 30.266 0.073 -17.438 1 84.62 101 GLU A N 1
ATOM 783 C CA . GLU A 1 101 ? 31.188 -0.764 -18.188 1 84.62 101 GLU A CA 1
ATOM 784 C C . GLU A 1 101 ? 30.516 -1.38 -19.406 1 84.62 101 GLU A C 1
ATOM 786 O O . GLU A 1 101 ? 31.031 -1.321 -20.516 1 84.62 101 GLU A O 1
ATOM 791 N N . VAL A 1 102 ? 29.391 -1.84 -19.188 1 89.5 102 VAL A N 1
ATOM 792 C CA . VAL A 1 102 ? 28.75 -2.602 -20.25 1 89.5 102 VAL A CA 1
ATOM 793 C C . VAL A 1 102 ? 28.172 -1.647 -21.297 1 89.5 102 VAL A C 1
ATOM 795 O O . VAL A 1 102 ? 27.953 -2.037 -22.438 1 89.5 102 VAL A O 1
ATOM 798 N N . LEU A 1 103 ? 28.016 -0.394 -20.922 1 89.88 103 LEU A N 1
ATOM 799 C CA . LEU A 1 103 ? 27.5 0.588 -21.875 1 89.88 103 LEU A CA 1
ATOM 800 C C . LEU A 1 103 ? 28.641 1.439 -22.438 1 89.88 103 LEU A C 1
ATOM 802 O O . LEU A 1 103 ? 28.406 2.289 -23.297 1 89.88 103 LEU A O 1
ATOM 806 N N . GLY A 1 104 ? 29.875 1.152 -21.859 1 84.88 104 GLY A N 1
ATOM 807 C CA . GLY A 1 104 ? 31.062 1.849 -22.359 1 84.88 104 GLY A CA 1
ATOM 808 C C . GLY A 1 104 ? 31.109 3.309 -21.938 1 84.88 104 GLY A C 1
ATOM 809 O O . GLY A 1 104 ? 31.656 4.145 -22.656 1 84.88 104 GLY A O 1
ATOM 810 N N . LYS A 1 105 ? 30.469 3.488 -20.828 1 78.62 105 LYS A N 1
ATOM 811 C CA . LYS A 1 105 ? 30.531 4.859 -20.328 1 78.62 105 LYS A CA 1
ATOM 812 C C . LYS A 1 105 ? 31.922 5.18 -19.781 1 78.62 105 LYS A C 1
ATOM 814 O O . LYS A 1 105 ? 32.531 4.359 -19.094 1 78.62 105 LYS A O 1
ATOM 819 N N . GLY A 1 106 ? 32.625 6.031 -20.219 1 77.12 106 GLY A N 1
ATOM 820 C CA . GLY A 1 106 ? 33.969 6.375 -19.812 1 77.12 106 GLY A CA 1
ATOM 821 C C . GLY A 1 106 ? 35.031 6.074 -20.875 1 77.12 106 GLY A C 1
ATOM 822 O O . GLY A 1 106 ? 36.219 6.043 -20.594 1 77.12 106 GLY A O 1
ATOM 823 N N . GLY A 1 107 ? 34.594 5.629 -21.969 1 79.94 107 GLY A N 1
ATOM 824 C CA . GLY A 1 107 ? 35.531 5.516 -23.062 1 79.94 107 GLY A CA 1
ATOM 825 C C . GLY A 1 107 ? 35.75 4.086 -23.531 1 79.94 107 GLY A C 1
ATOM 826 O O . GLY A 1 107 ? 36.406 3.846 -24.547 1 79.94 107 GLY A O 1
ATOM 827 N N . GLY A 1 108 ? 35.25 3.078 -22.859 1 82.19 108 GLY A N 1
ATOM 828 C CA . GLY A 1 108 ? 35.406 1.697 -23.297 1 82.19 108 GLY A CA 1
ATOM 829 C C . GLY A 1 108 ? 34.406 1.291 -24.359 1 82.19 108 GLY A C 1
ATOM 830 O O . GLY A 1 108 ? 33.531 2.082 -24.734 1 82.19 108 GLY A O 1
ATOM 831 N N . GLN A 1 109 ? 34.656 0.081 -24.906 1 88.75 109 GLN A N 1
ATOM 832 C CA . GLN A 1 109 ? 33.719 -0.461 -25.906 1 88.75 109 GLN A CA 1
ATOM 833 C C . GLN A 1 109 ? 32.469 -1.028 -25.234 1 88.75 109 GLN A C 1
ATOM 835 O O . GLN A 1 109 ? 32.562 -1.725 -24.219 1 88.75 109 GLN A O 1
ATOM 840 N N . PRO A 1 110 ? 31.344 -0.628 -25.859 1 89.94 110 PRO A N 1
ATOM 841 C CA . PRO A 1 110 ? 30.125 -1.256 -25.344 1 89.94 110 PRO A CA 1
ATOM 842 C C . PRO A 1 110 ? 30.172 -2.779 -25.438 1 89.94 110 PRO A C 1
ATOM 844 O O . PRO A 1 110 ? 30.766 -3.332 -26.359 1 89.94 110 PRO A O 1
ATOM 847 N N . GLN A 1 111 ? 29.625 -3.395 -24.406 1 92.69 111 GLN A N 1
ATOM 848 C CA . GLN A 1 111 ? 29.562 -4.852 -24.328 1 92.69 111 GLN A CA 1
ATOM 849 C C . GLN A 1 111 ? 28.125 -5.348 -24.438 1 92.69 111 GLN A C 1
ATOM 851 O O . GLN A 1 111 ? 27.438 -5.512 -23.422 1 92.69 111 GLN A O 1
ATOM 856 N N . PRO A 1 112 ? 27.688 -5.609 -25.641 1 93.06 112 PRO A N 1
ATOM 857 C CA . PRO A 1 112 ? 26.281 -5.992 -25.828 1 93.06 112 PRO A CA 1
ATOM 858 C C . PRO A 1 112 ? 25.906 -7.246 -25.047 1 93.06 112 PRO A C 1
ATOM 860 O O . PRO A 1 112 ? 24.797 -7.324 -24.5 1 93.06 112 PRO A O 1
ATOM 863 N N . PHE A 1 113 ? 26.766 -8.195 -24.984 1 93.62 113 PHE A N 1
ATOM 864 C CA . PHE A 1 113 ? 26.453 -9.438 -24.281 1 93.62 113 PHE A CA 1
ATOM 865 C C . PHE A 1 113 ? 26.391 -9.195 -22.766 1 93.62 113 PHE A C 1
ATOM 867 O O . PHE A 1 113 ? 25.547 -9.766 -22.078 1 93.62 113 PHE A O 1
ATOM 874 N N . GLY A 1 114 ? 27.328 -8.398 -22.312 1 92.94 114 GLY A N 1
ATOM 875 C CA . GLY A 1 114 ? 27.281 -8.047 -20.891 1 92.94 114 GLY A CA 1
ATOM 876 C C . GLY A 1 114 ? 25.984 -7.359 -20.5 1 92.94 114 GLY A C 1
ATOM 877 O O . GLY A 1 114 ? 25.391 -7.684 -19.469 1 92.94 114 GLY A O 1
ATOM 878 N N . PHE A 1 115 ? 25.594 -6.422 -21.297 1 94.56 115 PHE A N 1
ATOM 879 C CA . PHE A 1 115 ? 24.344 -5.715 -21.047 1 94.56 115 PHE A CA 1
ATOM 880 C C . PHE A 1 115 ? 23.156 -6.668 -21.141 1 94.56 115 PHE A C 1
ATOM 882 O O . PHE A 1 115 ? 22.219 -6.57 -20.344 1 94.56 115 PHE A O 1
ATOM 889 N N . PHE A 1 116 ? 23.219 -7.633 -22.062 1 95.88 116 PHE A N 1
ATOM 890 C CA . PHE A 1 116 ? 22.188 -8.656 -22.234 1 95.88 116 PHE A CA 1
ATOM 891 C C . PHE A 1 116 ? 22.078 -9.508 -20.969 1 95.88 116 PHE A C 1
ATOM 893 O O . PHE A 1 116 ? 20.969 -9.844 -20.547 1 95.88 116 PHE A O 1
ATOM 900 N N . VAL A 1 117 ? 23.188 -9.844 -20.375 1 93.81 117 VAL A N 1
ATOM 901 C CA . VAL A 1 117 ? 23.203 -10.688 -19.188 1 93.81 117 VAL A CA 1
ATOM 902 C C . VAL A 1 117 ? 22.469 -9.992 -18.047 1 93.81 117 VAL A C 1
ATOM 904 O O . VAL A 1 117 ? 21.766 -10.633 -17.266 1 93.81 117 VAL A O 1
ATOM 907 N N . PHE A 1 118 ? 22.578 -8.695 -17.891 1 92.94 118 PHE A N 1
ATOM 908 C CA . PHE A 1 118 ? 21.859 -7.945 -16.875 1 92.94 118 PHE A CA 1
ATOM 909 C C . PHE A 1 118 ? 20.359 -8.086 -17.062 1 92.94 118 PHE A C 1
ATOM 911 O O . PHE A 1 118 ? 19.625 -8.328 -16.094 1 92.94 118 PHE A O 1
ATOM 918 N N . TRP A 1 119 ? 19.938 -7.914 -18.234 1 96.19 119 TRP A N 1
ATOM 919 C CA . TRP A 1 119 ? 18.516 -7.969 -18.531 1 96.19 119 TRP A CA 1
ATOM 920 C C . TRP A 1 119 ? 17.969 -9.375 -18.328 1 96.19 119 TRP A C 1
ATOM 922 O O . TRP A 1 119 ? 16.844 -9.547 -17.859 1 96.19 119 TRP A O 1
ATOM 932 N N . MET A 1 120 ? 18.75 -10.43 -18.672 1 96.31 120 MET A N 1
ATOM 933 C CA . MET A 1 120 ? 18.312 -11.805 -18.438 1 96.31 120 MET A CA 1
ATOM 934 C C . MET A 1 120 ? 18.297 -12.133 -16.953 1 96.31 120 MET A C 1
ATOM 936 O O . MET A 1 120 ? 17.391 -12.828 -16.469 1 96.31 120 MET A O 1
ATOM 940 N N . ALA A 1 121 ? 19.297 -11.625 -16.281 1 92.75 121 ALA A N 1
ATOM 941 C CA . ALA A 1 121 ? 19.297 -11.812 -14.836 1 92.75 121 ALA A CA 1
ATOM 942 C C . ALA A 1 121 ? 18.062 -11.203 -14.195 1 92.75 121 ALA A C 1
ATOM 944 O O . ALA A 1 121 ? 17.453 -11.797 -13.305 1 92.75 121 ALA A O 1
ATOM 945 N N . GLN A 1 122 ? 17.688 -10.039 -14.688 1 95.75 122 GLN A N 1
ATOM 946 C CA . GLN A 1 122 ? 16.484 -9.406 -14.188 1 95.75 122 GLN A CA 1
ATOM 947 C C . GLN A 1 122 ? 15.242 -10.219 -14.562 1 95.75 122 GLN A C 1
ATOM 949 O O . GLN A 1 122 ? 14.312 -10.344 -13.766 1 95.75 122 GLN A O 1
ATOM 954 N N . ALA A 1 123 ? 15.242 -10.734 -15.742 1 97.81 123 ALA A N 1
ATOM 955 C CA . ALA A 1 123 ? 14.133 -11.586 -16.156 1 97.81 123 ALA A CA 1
ATOM 956 C C . ALA A 1 123 ? 13.945 -12.75 -15.195 1 97.81 123 ALA A C 1
ATOM 958 O O . ALA A 1 123 ? 12.836 -13.023 -14.742 1 97.81 123 ALA A O 1
ATOM 959 N N . PHE A 1 124 ? 15.023 -13.414 -14.883 1 96.69 124 PHE A N 1
ATOM 960 C CA . PHE A 1 124 ? 14.969 -14.531 -13.945 1 96.69 124 PHE A CA 1
ATOM 961 C C . PHE A 1 124 ? 14.531 -14.055 -12.562 1 96.69 124 PHE A C 1
ATOM 963 O O . PHE A 1 124 ? 13.711 -14.703 -11.914 1 96.69 124 PHE A O 1
ATOM 970 N N . TRP A 1 125 ? 15.07 -12.977 -12.188 1 95.81 125 TRP A N 1
ATOM 971 C CA . TRP A 1 125 ? 14.758 -12.445 -10.867 1 95.81 125 TRP A CA 1
ATOM 972 C C . TRP A 1 125 ? 13.266 -12.141 -10.742 1 95.81 125 TRP A C 1
ATOM 974 O O . TRP A 1 125 ? 12.609 -12.609 -9.812 1 95.81 125 TRP A O 1
ATOM 984 N N . VAL A 1 126 ? 12.742 -11.422 -11.688 1 98 126 VAL A N 1
ATOM 985 C CA . VAL A 1 126 ? 11.336 -11.023 -11.672 1 98 126 VAL A CA 1
ATOM 986 C C . VAL A 1 126 ? 10.453 -12.266 -11.672 1 98 126 VAL A C 1
ATOM 988 O O . VAL A 1 126 ? 9.516 -12.367 -10.875 1 98 126 VAL A O 1
ATOM 991 N N . PHE A 1 127 ? 10.758 -13.195 -12.523 1 98.44 127 PHE A N 1
ATOM 992 C CA . PHE A 1 127 ? 9.93 -14.391 -12.648 1 98.44 127 PHE A CA 1
ATOM 993 C C . PHE A 1 127 ? 9.992 -15.227 -11.375 1 98.44 127 PHE A C 1
ATOM 995 O O . PHE A 1 127 ? 8.953 -15.641 -10.852 1 98.44 127 PHE A O 1
ATOM 1002 N N . LEU A 1 128 ? 11.172 -15.461 -10.883 1 98.06 128 LEU A N 1
ATOM 1003 C CA . LEU A 1 128 ? 11.352 -16.344 -9.734 1 98.06 128 LEU A CA 1
ATOM 1004 C C . LEU A 1 128 ? 10.742 -15.734 -8.477 1 98.06 128 LEU A C 1
ATOM 1006 O O . LEU A 1 128 ? 10.109 -16.422 -7.684 1 98.06 128 LEU A O 1
ATOM 1010 N N . ILE A 1 129 ? 10.883 -14.508 -8.266 1 97.94 129 ILE A N 1
ATOM 1011 C CA . ILE A 1 129 ? 10.312 -13.805 -7.125 1 97.94 129 ILE A CA 1
ATOM 1012 C C . ILE A 1 129 ? 8.789 -13.914 -7.156 1 97.94 129 ILE A C 1
ATOM 1014 O O . ILE A 1 129 ? 8.148 -14 -6.109 1 97.94 129 ILE A O 1
ATOM 1018 N N . SER A 1 130 ? 8.242 -13.969 -8.305 1 98.62 130 SER A N 1
ATOM 1019 C CA . SER A 1 130 ? 6.793 -13.93 -8.484 1 98.62 130 SER A CA 1
ATOM 1020 C C . SER A 1 130 ? 6.176 -15.312 -8.312 1 98.62 130 SER A C 1
ATOM 1022 O O . SER A 1 130 ? 4.953 -15.453 -8.312 1 98.62 130 SER A O 1
ATOM 1024 N N . LEU A 1 131 ? 6.961 -16.312 -8.117 1 98.38 131 LEU A N 1
ATOM 1025 C CA . LEU A 1 131 ? 6.496 -17.688 -8.141 1 98.38 131 LEU A CA 1
ATOM 1026 C C . LEU A 1 131 ? 5.445 -17.938 -7.066 1 98.38 131 LEU A C 1
ATOM 1028 O O . LEU A 1 131 ? 4.395 -18.531 -7.336 1 98.38 131 LEU A O 1
ATOM 1032 N N . PRO A 1 132 ? 5.645 -17.5 -5.816 1 98.19 132 PRO A N 1
ATOM 1033 C CA . PRO A 1 132 ? 4.602 -17.75 -4.82 1 98.19 132 PRO A CA 1
ATOM 1034 C C . PRO A 1 132 ? 3.27 -17.109 -5.191 1 98.19 132 PRO A C 1
ATOM 1036 O O . PRO A 1 132 ? 2.207 -17.688 -4.957 1 98.19 132 PRO A O 1
ATOM 1039 N N . MET A 1 133 ? 3.303 -15.922 -5.723 1 98.06 133 MET A N 1
ATOM 1040 C CA . MET A 1 133 ? 2.074 -15.258 -6.152 1 98.06 133 MET A CA 1
ATOM 1041 C C . MET A 1 133 ? 1.434 -16 -7.316 1 98.06 133 MET A C 1
ATOM 1043 O O . MET A 1 133 ? 0.218 -16.203 -7.34 1 98.06 133 MET A O 1
ATOM 1047 N N . LEU A 1 134 ?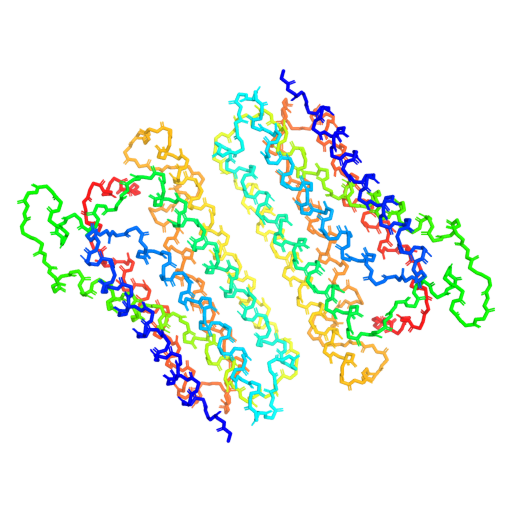 2.262 -16.406 -8.32 1 97.19 134 LEU A N 1
ATOM 1048 C CA . LEU A 1 134 ? 1.75 -17.188 -9.438 1 97.19 134 LEU A CA 1
ATOM 1049 C C . LEU A 1 134 ? 1.112 -18.484 -8.945 1 97.19 134 LEU A C 1
ATOM 1051 O O . LEU A 1 134 ? 0.071 -18.906 -9.461 1 97.19 134 LEU A O 1
ATOM 1055 N N . PHE A 1 135 ? 1.696 -19.078 -7.957 1 95.62 135 PHE A N 1
ATOM 1056 C CA . PHE A 1 135 ? 1.192 -20.312 -7.383 1 95.62 135 PHE A CA 1
ATOM 1057 C C . PHE A 1 135 ? -0.181 -20.109 -6.758 1 95.62 135 PHE A C 1
ATOM 1059 O O . PHE A 1 135 ? -1.126 -20.828 -7.059 1 95.62 135 PHE A O 1
ATOM 1066 N N . VAL A 1 136 ? -0.282 -19.109 -5.941 1 95.31 136 VAL A N 1
ATOM 1067 C CA . VAL A 1 136 ? -1.544 -18.844 -5.258 1 95.31 136 VAL A CA 1
ATOM 1068 C C . VAL A 1 136 ? -2.627 -18.516 -6.285 1 95.31 136 VAL A C 1
ATOM 1070 O O . VAL A 1 136 ? -3.715 -19.094 -6.254 1 95.31 136 VAL A O 1
ATOM 1073 N N . ASN A 1 137 ? -2.324 -17.656 -7.215 1 95 137 ASN A N 1
ATOM 1074 C CA . ASN A 1 137 ? -3.311 -17.172 -8.18 1 95 137 ASN A CA 1
ATOM 1075 C C . ASN A 1 137 ? -3.729 -18.266 -9.148 1 95 137 ASN A C 1
ATOM 1077 O O . ASN A 1 137 ? -4.82 -18.219 -9.719 1 95 137 ASN A O 1
ATOM 1081 N N . SER A 1 138 ? -2.875 -19.266 -9.352 1 93.19 138 SER A N 1
ATOM 1082 C CA . SER A 1 138 ? -3.199 -20.328 -10.305 1 93.19 138 SER A CA 1
ATOM 1083 C C . SER A 1 138 ? -3.766 -21.547 -9.602 1 93.19 138 SER A C 1
ATOM 1085 O O . SER A 1 138 ? -4.203 -22.5 -10.258 1 93.19 138 SER A O 1
ATOM 1087 N N . SER A 1 139 ? -3.748 -21.562 -8.297 1 91.62 139 SER A N 1
ATOM 1088 C CA . SER A 1 139 ? -4.234 -22.703 -7.535 1 91.62 139 SER A CA 1
ATOM 1089 C C . SER A 1 139 ? -5.746 -22.859 -7.66 1 91.62 139 SER A C 1
ATOM 1091 O O . SER A 1 139 ? -6.469 -21.859 -7.742 1 91.62 139 SER A O 1
ATOM 1093 N N . GLN A 1 140 ? -6.184 -24.062 -7.59 1 89.06 140 GLN A N 1
ATOM 1094 C CA . GLN A 1 140 ? -7.621 -24.328 -7.621 1 89.06 140 GLN A CA 1
ATOM 1095 C C . GLN A 1 140 ? -8.109 -24.875 -6.285 1 89.06 140 GLN A C 1
ATOM 1097 O O . GLN A 1 140 ? -9.242 -25.359 -6.184 1 89.06 140 GLN A O 1
ATOM 1102 N N . VAL A 1 141 ? -7.234 -24.859 -5.336 1 87.12 141 VAL A N 1
ATOM 1103 C CA . VAL A 1 141 ? -7.598 -25.297 -3.994 1 87.12 141 VAL A CA 1
ATOM 1104 C C . VAL A 1 141 ? -8.484 -24.25 -3.328 1 87.12 141 VAL A C 1
ATOM 1106 O O . VAL A 1 141 ? -8.094 -23.078 -3.205 1 87.12 141 VAL A O 1
ATOM 1109 N N . ASN A 1 142 ? -9.633 -24.688 -3.004 1 81.56 142 ASN A N 1
ATOM 1110 C CA . ASN A 1 142 ? -10.602 -23.781 -2.379 1 81.56 142 ASN A CA 1
ATOM 1111 C C . ASN A 1 142 ? -10.609 -23.938 -0.86 1 81.56 142 ASN A C 1
ATOM 1113 O O . ASN A 1 142 ? -11.156 -24.922 -0.336 1 81.56 142 ASN A O 1
ATOM 1117 N N . LYS A 1 143 ? -10 -23.172 -0.168 1 77.88 143 LYS A N 1
ATOM 1118 C CA . LYS A 1 143 ? -10.039 -23.094 1.289 1 77.88 143 LYS A CA 1
ATOM 1119 C C . LYS A 1 143 ? -10.664 -21.781 1.751 1 77.88 143 LYS A C 1
ATOM 1121 O O . LYS A 1 143 ? -10.047 -20.719 1.637 1 77.88 143 LYS A O 1
ATOM 1126 N N . PRO A 1 144 ? -11.914 -22.062 2.264 1 73.56 144 PRO A N 1
ATOM 1127 C CA . PRO A 1 144 ? -12.633 -20.844 2.643 1 73.56 144 PRO A CA 1
ATOM 1128 C C . PRO A 1 144 ? -11.992 -20.125 3.828 1 73.56 144 PRO A C 1
ATOM 1130 O O . PRO A 1 144 ? -11.438 -20.781 4.719 1 73.56 144 PRO A O 1
ATOM 1133 N N . GLY A 1 145 ? -11.773 -18.875 3.875 1 80.75 145 GLY A N 1
ATOM 1134 C CA . GLY A 1 145 ? -11.367 -18.031 4.98 1 80.75 145 GLY A CA 1
ATOM 1135 C C . GLY A 1 145 ? -9.875 -18.047 5.23 1 80.75 145 GLY A C 1
ATOM 1136 O O . GLY A 1 145 ? -9.18 -18.969 4.797 1 80.75 145 GLY A O 1
ATOM 1137 N N . PHE A 1 146 ? -9.344 -17.125 5.961 1 89.06 146 PHE A N 1
ATOM 1138 C CA . PHE A 1 146 ? -7.941 -17.031 6.344 1 89.06 146 PHE A CA 1
ATOM 1139 C C . PHE A 1 146 ? -7.668 -17.812 7.621 1 89.06 146 PHE A C 1
ATOM 1141 O O . PHE A 1 146 ? -8.461 -17.781 8.562 1 89.06 146 PHE A O 1
ATOM 1148 N N . SER A 1 147 ? -6.629 -18.625 7.668 1 88.31 147 SER A N 1
ATOM 1149 C CA . SER A 1 147 ? -6.145 -19.234 8.898 1 88.31 147 SER A CA 1
ATOM 1150 C C . SER A 1 147 ? -5.258 -18.266 9.68 1 88.31 147 SER A C 1
ATOM 1152 O O . SER A 1 147 ? -4.867 -17.219 9.164 1 88.31 147 SER A O 1
ATOM 1154 N N . ALA A 1 148 ? -5.004 -18.594 10.961 1 88.69 148 ALA A N 1
ATOM 1155 C CA . ALA A 1 148 ? -4.062 -17.828 11.766 1 88.69 148 ALA A CA 1
ATOM 1156 C C . ALA A 1 148 ? -2.693 -17.75 11.094 1 88.69 148 ALA A C 1
ATOM 1158 O O . ALA A 1 148 ? -2.002 -16.734 11.172 1 88.69 148 ALA A O 1
ATOM 1159 N N . PHE A 1 149 ? -2.389 -18.828 10.438 1 91.31 149 PHE A N 1
ATOM 1160 C CA . PHE A 1 149 ? -1.138 -18.906 9.695 1 91.31 149 PHE A CA 1
ATOM 1161 C C . PHE A 1 149 ? -1.116 -17.891 8.562 1 91.31 149 PHE A C 1
ATOM 1163 O O . PHE A 1 149 ? -0.141 -17.156 8.398 1 91.31 149 PHE A O 1
ATOM 1170 N N . ASP A 1 150 ? -2.207 -17.75 7.832 1 92.75 150 ASP A N 1
ATOM 1171 C CA . ASP A 1 150 ? -2.328 -16.781 6.746 1 92.75 150 ASP A CA 1
ATOM 1172 C C . ASP A 1 150 ? -2.172 -15.352 7.27 1 92.75 150 ASP A C 1
ATOM 1174 O O . ASP A 1 150 ? -1.423 -14.555 6.703 1 92.75 150 ASP A O 1
ATOM 1178 N N . ILE A 1 151 ? -2.836 -15.141 8.352 1 91 151 ILE A N 1
ATOM 1179 C CA . ILE A 1 151 ? -2.852 -13.797 8.922 1 91 151 ILE A CA 1
ATOM 1180 C C . ILE A 1 151 ? -1.459 -13.43 9.422 1 91 151 ILE A C 1
ATOM 1182 O O . ILE A 1 151 ? -0.964 -12.336 9.156 1 91 151 ILE A O 1
ATOM 1186 N N . ALA A 1 152 ? -0.832 -14.305 10.102 1 93.38 152 ALA A N 1
ATOM 1187 C CA . ALA A 1 152 ? 0.501 -14.062 10.648 1 93.38 152 ALA A CA 1
ATOM 1188 C C . ALA A 1 152 ? 1.498 -13.734 9.539 1 93.38 152 ALA A C 1
ATOM 1190 O O . ALA A 1 152 ? 2.227 -12.742 9.625 1 93.38 152 ALA A O 1
ATOM 1191 N N . PHE A 1 153 ? 1.509 -14.5 8.492 1 96.56 153 PHE A N 1
ATOM 1192 C CA . PHE A 1 153 ? 2.521 -14.312 7.457 1 96.56 153 PHE A CA 1
ATOM 1193 C C . PHE A 1 153 ? 2.18 -13.117 6.578 1 96.56 153 PHE A C 1
ATOM 1195 O O . PHE A 1 153 ? 3.066 -12.508 5.98 1 96.56 153 PHE A O 1
ATOM 1202 N N . ALA A 1 154 ? 0.877 -12.773 6.484 1 95.69 154 ALA A N 1
ATOM 1203 C CA . ALA A 1 154 ? 0.516 -11.516 5.824 1 95.69 154 ALA A CA 1
ATOM 1204 C C . ALA A 1 154 ? 1.062 -10.32 6.59 1 95.69 154 ALA A C 1
ATOM 1206 O O . ALA A 1 154 ? 1.604 -9.383 5.988 1 95.69 154 ALA A O 1
ATOM 1207 N N . ILE A 1 155 ? 0.939 -10.367 7.898 1 92.62 155 ILE A N 1
ATOM 1208 C CA . ILE A 1 155 ? 1.437 -9.281 8.742 1 92.62 155 ILE A CA 1
ATOM 1209 C C . ILE A 1 155 ? 2.957 -9.203 8.633 1 92.62 155 ILE A C 1
ATOM 1211 O O . ILE A 1 155 ? 3.521 -8.117 8.5 1 92.62 155 ILE A O 1
ATOM 1215 N N . LEU A 1 156 ? 3.568 -10.305 8.688 1 95.31 156 LEU A N 1
ATOM 1216 C CA . LEU A 1 156 ? 5.023 -10.359 8.594 1 95.31 156 LEU A CA 1
ATOM 1217 C C . LEU A 1 156 ? 5.496 -9.859 7.23 1 95.31 156 LEU A C 1
ATOM 1219 O O . LEU A 1 156 ? 6.52 -9.188 7.133 1 95.31 156 LEU A O 1
ATOM 1223 N N . PHE A 1 157 ? 4.812 -10.266 6.188 1 97.31 157 PHE A N 1
ATOM 1224 C CA . PHE A 1 157 ? 5.129 -9.75 4.859 1 97.31 157 PHE A CA 1
ATOM 1225 C C . PHE A 1 157 ? 5.09 -8.227 4.852 1 97.31 157 PHE A C 1
ATOM 1227 O O . PHE A 1 157 ? 6.012 -7.574 4.355 1 97.31 157 PHE A O 1
ATOM 1234 N N . CYS A 1 158 ? 4.039 -7.656 5.445 1 95.19 158 CYS A N 1
ATOM 1235 C CA . CYS A 1 158 ? 3.891 -6.207 5.512 1 95.19 158 CYS A CA 1
ATOM 1236 C C . CYS A 1 158 ? 5.023 -5.578 6.316 1 95.19 158 CYS A C 1
ATOM 1238 O O . CYS A 1 158 ? 5.5 -4.496 5.98 1 95.19 158 CYS A O 1
ATOM 1240 N N . ALA A 1 159 ? 5.406 -6.246 7.344 1 93.25 159 ALA A N 1
ATOM 1241 C CA . ALA A 1 159 ? 6.543 -5.766 8.125 1 93.25 159 ALA A CA 1
ATOM 1242 C C . ALA A 1 159 ? 7.809 -5.707 7.273 1 93.25 159 ALA A C 1
ATOM 1244 O O . ALA A 1 159 ? 8.586 -4.754 7.367 1 93.25 159 ALA A O 1
ATOM 1245 N N . GLY A 1 160 ? 7.996 -6.727 6.488 1 96.25 160 GLY A N 1
ATOM 1246 C CA . GLY A 1 160 ? 9.125 -6.715 5.574 1 96.25 160 GLY A CA 1
ATOM 1247 C C . GLY A 1 160 ? 9.086 -5.562 4.59 1 96.25 160 GLY A C 1
ATOM 1248 O O . GLY A 1 160 ? 10.102 -4.906 4.355 1 96.25 160 GLY A O 1
ATOM 1249 N N . VAL A 1 161 ? 7.91 -5.305 4.043 1 96.75 161 VAL A N 1
ATOM 1250 C CA . VAL A 1 161 ? 7.73 -4.199 3.109 1 96.75 161 VAL A CA 1
ATOM 1251 C C . VAL A 1 161 ? 8.039 -2.875 3.809 1 96.75 161 VAL A C 1
ATOM 1253 O O . VAL A 1 161 ? 8.742 -2.023 3.254 1 96.75 161 VAL A O 1
ATOM 1256 N N . LEU A 1 162 ? 7.562 -2.752 5.004 1 94.81 162 LEU A N 1
ATOM 1257 C CA . LEU A 1 162 ? 7.77 -1.517 5.75 1 94.81 162 LEU A CA 1
ATOM 1258 C C . LEU A 1 162 ? 9.25 -1.302 6.043 1 94.81 162 LEU A C 1
ATOM 1260 O O . LEU A 1 162 ? 9.758 -0.186 5.91 1 94.81 162 LEU A O 1
ATOM 1264 N N . ILE A 1 163 ? 9.898 -2.311 6.438 1 94.19 163 ILE A N 1
ATOM 1265 C CA . ILE A 1 163 ? 11.328 -2.203 6.707 1 94.19 163 ILE A CA 1
ATOM 1266 C C . ILE A 1 163 ? 12.062 -1.766 5.441 1 94.19 163 ILE A C 1
ATOM 1268 O O . ILE A 1 163 ? 12.945 -0.906 5.492 1 94.19 163 ILE A O 1
ATOM 1272 N N . GLU A 1 164 ? 11.711 -2.33 4.359 1 96.12 164 GLU A N 1
ATOM 1273 C CA . GLU A 1 164 ? 12.312 -1.941 3.088 1 96.12 164 GLU A CA 1
ATOM 1274 C C . GLU A 1 164 ? 12.062 -0.467 2.783 1 96.12 164 GLU A C 1
ATOM 1276 O O . GLU A 1 164 ? 12.984 0.267 2.43 1 96.12 164 GLU A O 1
ATOM 1281 N N . ILE A 1 165 ? 10.852 -0.071 2.965 1 95.19 165 ILE A N 1
ATOM 1282 C CA . ILE A 1 165 ? 10.461 1.304 2.668 1 95.19 165 ILE A CA 1
ATOM 1283 C C . ILE A 1 165 ? 11.234 2.264 3.568 1 95.19 165 ILE A C 1
ATOM 1285 O O . ILE A 1 165 ? 11.82 3.238 3.09 1 95.19 165 ILE A O 1
ATOM 1289 N N . LEU A 1 166 ? 11.289 1.953 4.852 1 93.44 166 LEU A N 1
ATOM 1290 C CA . LEU A 1 166 ? 12 2.785 5.812 1 93.44 166 LEU A CA 1
ATOM 1291 C C . LEU A 1 166 ? 13.484 2.881 5.449 1 93.44 166 LEU A C 1
ATOM 1293 O O . LEU A 1 166 ? 14.055 3.973 5.453 1 93.44 166 LEU A O 1
ATOM 1297 N N . ALA A 1 167 ? 14.055 1.812 5.16 1 94.5 167 ALA A N 1
ATOM 1298 C CA . ALA A 1 167 ? 15.469 1.758 4.816 1 94.5 167 ALA A CA 1
ATOM 1299 C C . ALA A 1 167 ? 15.758 2.549 3.541 1 94.5 167 ALA A C 1
ATOM 1301 O O . ALA A 1 167 ? 16.734 3.307 3.479 1 94.5 167 ALA A O 1
ATOM 1302 N N . ASP A 1 168 ? 14.93 2.385 2.543 1 94.5 168 ASP A N 1
ATOM 1303 C CA . ASP A 1 168 ? 15.102 3.08 1.27 1 94.5 168 ASP A CA 1
ATOM 1304 C C . ASP A 1 168 ? 15.047 4.594 1.46 1 94.5 168 ASP A C 1
ATOM 1306 O O . ASP A 1 168 ? 15.914 5.316 0.966 1 94.5 168 ASP A O 1
ATOM 1310 N N . ILE A 1 169 ? 14.086 5.02 2.178 1 92.38 169 ILE A N 1
ATOM 1311 C CA . ILE A 1 169 ? 13.883 6.449 2.385 1 92.38 169 ILE A CA 1
ATOM 1312 C C . ILE A 1 169 ? 15.062 7.031 3.164 1 92.38 169 ILE A C 1
ATOM 1314 O O . ILE A 1 169 ? 15.609 8.07 2.789 1 92.38 169 ILE A O 1
ATOM 1318 N N . GLN A 1 170 ? 15.461 6.367 4.195 1 91.88 170 GLN A N 1
ATOM 1319 C CA . GLN A 1 170 ? 16.547 6.852 5.043 1 91.88 170 GLN A CA 1
ATOM 1320 C C . GLN A 1 170 ? 17.859 6.93 4.262 1 91.88 170 GLN A C 1
ATOM 1322 O O . GLN A 1 170 ? 18.594 7.906 4.379 1 91.88 170 GLN A O 1
ATOM 1327 N N . LYS A 1 171 ? 18.125 5.961 3.506 1 92.06 171 LYS A N 1
ATOM 1328 C CA . LYS A 1 171 ? 19.344 5.965 2.711 1 92.06 171 LYS A CA 1
ATOM 1329 C C . LYS A 1 171 ? 19.312 7.07 1.66 1 92.06 171 LYS A C 1
ATOM 1331 O O . LYS A 1 171 ? 20.312 7.77 1.458 1 92.06 171 LYS A O 1
ATOM 1336 N N . ALA A 1 172 ? 18.188 7.184 0.98 1 90.19 172 ALA A N 1
ATOM 1337 C CA . ALA A 1 172 ? 18.062 8.219 -0.04 1 90.19 172 ALA A CA 1
ATOM 1338 C C . ALA A 1 172 ? 18.297 9.609 0.552 1 90.19 172 ALA A C 1
ATOM 1340 O O . ALA A 1 172 ? 18.953 10.445 -0.062 1 90.19 172 ALA A O 1
ATOM 1341 N N . LEU A 1 173 ? 17.797 9.805 1.717 1 88.31 173 LEU A N 1
ATOM 1342 C CA . LEU A 1 173 ? 17.953 11.102 2.369 1 88.31 173 LEU A CA 1
ATOM 1343 C C . LEU A 1 173 ? 19.391 11.305 2.846 1 88.31 173 LEU A C 1
ATOM 1345 O O . LEU A 1 173 ? 19.922 12.422 2.789 1 88.31 173 LEU A O 1
ATOM 1349 N N . TRP A 1 174 ? 19.969 10.266 3.32 1 90.19 174 TRP A N 1
ATOM 1350 C CA . TRP A 1 174 ? 21.375 10.32 3.713 1 90.19 174 TRP A CA 1
ATOM 1351 C C . TRP A 1 174 ? 22.25 10.711 2.529 1 90.19 174 TRP A C 1
ATOM 1353 O O . TRP A 1 174 ? 23.141 11.539 2.664 1 90.19 174 TRP A O 1
ATOM 1363 N N . VAL A 1 175 ? 22 10.133 1.444 1 87.69 175 VAL A N 1
ATOM 1364 C CA . VAL A 1 175 ? 22.734 10.445 0.232 1 87.69 175 VAL A CA 1
ATOM 1365 C C . VAL A 1 175 ? 22.5 11.906 -0.158 1 87.69 175 VAL A C 1
ATOM 1367 O O . VAL A 1 175 ? 23.438 12.633 -0.482 1 87.69 175 VAL A O 1
ATOM 1370 N N . LYS A 1 176 ? 21.328 12.352 -0.131 1 84.94 176 LYS A N 1
ATOM 1371 C CA . LYS A 1 176 ? 20.969 13.719 -0.497 1 84.94 176 LYS A CA 1
ATOM 1372 C C . LYS A 1 176 ? 21.641 14.734 0.413 1 84.94 176 LYS A C 1
ATOM 1374 O O . LYS A 1 176 ? 21.984 15.836 -0.023 1 84.94 176 LYS A O 1
ATOM 1379 N N . ARG A 1 177 ? 21.891 14.281 1.62 1 87.75 177 ARG A N 1
ATOM 1380 C CA . ARG A 1 177 ? 22.531 15.164 2.592 1 87.75 177 ARG A CA 1
ATOM 1381 C C . ARG A 1 177 ? 24.047 15.156 2.439 1 87.75 177 ARG A C 1
ATOM 1383 O O . ARG A 1 177 ? 24.766 15.75 3.242 1 87.75 177 ARG A O 1
ATOM 1390 N N . GLY A 1 178 ? 24.531 14.422 1.486 1 87.69 178 GLY A N 1
ATOM 1391 C CA . GLY A 1 178 ? 25.953 14.477 1.168 1 87.69 178 GLY A CA 1
ATOM 1392 C C . GLY A 1 178 ? 26.734 13.305 1.732 1 87.69 178 GLY A C 1
ATOM 1393 O O . GLY A 1 178 ? 27.953 13.375 1.863 1 87.69 178 GLY A O 1
ATOM 1394 N N . ARG A 1 179 ? 26.031 12.25 2.146 1 85.81 179 ARG A N 1
ATOM 1395 C CA . ARG A 1 179 ? 26.672 11.023 2.617 1 85.81 179 ARG A CA 1
ATOM 1396 C C . ARG A 1 179 ? 27.609 11.305 3.789 1 85.81 179 ARG A C 1
ATOM 1398 O O . ARG A 1 179 ? 28.766 10.906 3.777 1 85.81 179 ARG A O 1
ATOM 1405 N N . LYS A 1 180 ? 27.094 11.992 4.68 1 83.12 180 LYS A N 1
ATOM 1406 C CA . LYS A 1 180 ? 27.922 12.305 5.84 1 83.12 180 LYS A CA 1
ATOM 1407 C C . LYS A 1 180 ? 28.375 11.031 6.555 1 83.12 180 LYS A C 1
ATOM 1409 O O . LYS A 1 180 ? 27.547 10.188 6.898 1 83.12 180 LYS A O 1
ATOM 1414 N N . GLY A 1 181 ? 29.703 10.875 6.656 1 85.81 181 GLY A N 1
ATOM 1415 C CA . GLY A 1 181 ? 30.25 9.68 7.285 1 85.81 181 GLY A CA 1
ATOM 1416 C C . GLY A 1 181 ? 30.594 8.586 6.297 1 85.81 181 GLY A C 1
ATOM 1417 O O . GLY A 1 181 ? 30.547 8.797 5.082 1 85.81 181 GLY A O 1
ATOM 1418 N N . ASP A 1 182 ? 30.938 7.473 6.855 1 82.06 182 ASP A N 1
ATOM 1419 C CA . ASP A 1 182 ? 31.406 6.371 6.012 1 82.06 182 ASP A CA 1
ATOM 1420 C C . ASP A 1 182 ? 30.219 5.535 5.512 1 82.06 182 ASP A C 1
ATOM 1422 O O . ASP A 1 182 ? 30.297 4.945 4.434 1 82.06 182 ASP A O 1
ATOM 1426 N N . PHE A 1 183 ? 29.172 5.496 6.422 1 87.62 183 PHE A N 1
ATOM 1427 C CA . PHE A 1 183 ? 27.984 4.734 6.07 1 87.62 183 PHE A CA 1
ATOM 1428 C C . PHE A 1 183 ? 26.734 5.309 6.754 1 87.62 183 PHE A C 1
ATOM 1430 O O . PHE A 1 183 ? 26.859 6.082 7.707 1 87.62 183 PHE A O 1
ATOM 1437 N N . CYS A 1 184 ? 25.656 5.047 6.168 1 88.38 184 CYS A N 1
ATOM 1438 C CA . CYS A 1 184 ? 24.406 5.52 6.727 1 88.38 184 CYS A CA 1
ATOM 1439 C C . CYS A 1 184 ? 24.094 4.828 8.047 1 88.38 184 CYS A C 1
ATOM 1441 O O . CYS A 1 184 ? 24.156 3.598 8.141 1 88.38 184 CYS A O 1
ATOM 1443 N N . THR A 1 185 ? 23.766 5.551 9.102 1 87.31 185 THR A N 1
ATOM 1444 C CA . THR A 1 185 ? 23.453 4.98 10.406 1 87.31 185 THR A CA 1
ATOM 1445 C C . THR A 1 185 ? 22.094 5.473 10.898 1 87.31 185 THR A C 1
ATOM 1447 O O . THR A 1 185 ? 21.781 5.379 12.086 1 87.31 185 THR A O 1
ATOM 1450 N N . ASP A 1 186 ? 21.359 5.988 10.047 1 85.06 186 ASP A N 1
ATOM 1451 C CA . ASP A 1 186 ? 20.062 6.547 10.406 1 85.06 186 ASP A CA 1
ATOM 1452 C C . ASP A 1 186 ? 19.031 5.441 10.641 1 85.06 186 ASP A C 1
ATOM 1454 O O . ASP A 1 186 ? 18.906 4.531 9.82 1 85.06 186 ASP A O 1
ATOM 1458 N N . GLY A 1 187 ? 18.297 5.48 11.781 1 86.75 187 GLY A N 1
ATOM 1459 C CA . GLY A 1 187 ? 17.172 4.586 12.023 1 86.75 187 GLY A CA 1
ATOM 1460 C C . GLY A 1 187 ? 17.547 3.119 11.906 1 86.75 187 GLY A C 1
ATOM 1461 O O . GLY A 1 187 ? 18.406 2.631 12.633 1 86.75 187 GLY A O 1
ATOM 1462 N N . VAL A 1 188 ? 17 2.465 10.883 1 89.5 188 VAL A N 1
ATOM 1463 C CA . VAL A 1 188 ? 17.156 1.021 10.75 1 89.5 188 VAL A CA 1
ATOM 1464 C C . VAL A 1 188 ? 18.562 0.697 10.273 1 89.5 188 VAL A C 1
ATOM 1466 O O . VAL A 1 188 ? 19.031 -0.435 10.414 1 89.5 188 VAL A O 1
ATOM 1469 N N . TRP A 1 189 ? 19.156 1.625 9.672 1 91.31 189 TRP A N 1
ATOM 1470 C CA . TRP A 1 189 ? 20.531 1.416 9.203 1 91.31 189 TRP A CA 1
ATOM 1471 C C . TRP A 1 189 ? 21.5 1.354 10.383 1 91.31 189 TRP A C 1
ATOM 1473 O O . TRP A 1 189 ? 22.641 0.923 10.227 1 91.31 189 TRP A O 1
ATOM 1483 N N . ALA A 1 190 ? 21.109 1.756 11.547 1 88.56 190 ALA A N 1
ATOM 1484 C CA . ALA A 1 190 ? 21.953 1.729 12.742 1 88.56 190 ALA A CA 1
ATOM 1485 C C . ALA A 1 190 ? 22.172 0.299 13.227 1 88.56 190 ALA A C 1
ATOM 1487 O O . ALA A 1 190 ? 23.125 0.022 13.961 1 88.56 190 ALA A O 1
ATOM 1488 N N . VAL A 1 191 ? 21.297 -0.632 12.75 1 88.62 191 VAL A N 1
ATOM 1489 C CA . VAL A 1 191 ? 21.344 -1.972 13.328 1 88.62 191 VAL A CA 1
ATOM 1490 C C . VAL A 1 191 ? 21.625 -2.996 12.227 1 88.62 191 VAL A C 1
ATOM 1492 O O . VAL A 1 191 ? 21.734 -4.191 12.5 1 88.62 191 VAL A O 1
ATOM 1495 N N . SER A 1 192 ? 21.734 -2.533 11.023 1 88.69 192 SER A N 1
ATOM 1496 C CA . SER A 1 192 ? 21.969 -3.443 9.914 1 88.69 192 SER A CA 1
ATOM 1497 C C . SER A 1 192 ? 22.719 -2.744 8.773 1 88.69 192 SER A C 1
ATOM 1499 O O . SER A 1 192 ? 22.453 -1.577 8.477 1 88.69 192 SER A O 1
ATOM 1501 N N . ARG A 1 193 ? 23.578 -3.447 8.148 1 87.56 193 ARG A N 1
ATOM 1502 C CA . ARG A 1 193 ? 24.328 -2.914 7.02 1 87.56 193 ARG A CA 1
ATOM 1503 C C . ARG A 1 193 ? 23.453 -2.803 5.777 1 87.56 193 ARG A C 1
ATOM 1505 O O . ARG A 1 193 ? 23.688 -1.943 4.922 1 87.56 193 ARG A O 1
ATOM 1512 N N . HIS A 1 194 ? 22.469 -3.742 5.68 1 91.81 194 HIS A N 1
ATOM 1513 C CA . HIS A 1 194 ? 21.578 -3.754 4.531 1 91.81 194 HIS A CA 1
ATOM 1514 C C . HIS A 1 194 ? 20.141 -4.051 4.957 1 91.81 194 HIS A C 1
ATOM 1516 O O . HIS A 1 194 ? 19.562 -5.062 4.547 1 91.81 194 HIS A O 1
ATOM 1522 N N . PRO A 1 195 ? 19.562 -3.107 5.715 1 94.25 195 PRO A N 1
ATOM 1523 C CA . PRO A 1 195 ? 18.203 -3.365 6.195 1 94.25 195 PRO A CA 1
ATOM 1524 C C . PRO A 1 195 ? 17.188 -3.477 5.059 1 94.25 195 PRO A C 1
ATOM 1526 O O . PRO A 1 195 ? 16.172 -4.172 5.195 1 94.25 195 PRO A O 1
ATOM 1529 N N . ASN A 1 196 ? 17.406 -2.768 3.986 1 95.31 196 ASN A N 1
ATOM 1530 C CA . ASN A 1 196 ? 16.5 -2.9 2.84 1 95.31 196 ASN A CA 1
ATOM 1531 C C . ASN A 1 196 ? 16.578 -4.297 2.234 1 95.31 196 ASN A C 1
ATOM 1533 O O . ASN A 1 196 ? 15.555 -4.852 1.821 1 95.31 196 ASN A O 1
ATOM 1537 N N . TYR A 1 197 ? 17.797 -4.879 2.205 1 94.38 197 TYR A N 1
ATOM 1538 C CA . TYR A 1 197 ? 17.953 -6.246 1.725 1 94.38 197 TYR A CA 1
ATOM 1539 C C . TYR A 1 197 ? 17.219 -7.23 2.631 1 94.38 197 TYR A C 1
ATOM 1541 O O . TYR A 1 197 ? 16.594 -8.18 2.154 1 94.38 197 TYR A O 1
ATOM 1549 N N . PHE A 1 198 ? 17.344 -6.984 3.889 1 95.62 198 PHE A N 1
ATOM 1550 C CA . PHE A 1 198 ? 16.641 -7.832 4.836 1 95.62 198 PHE A CA 1
ATOM 1551 C C . PHE A 1 198 ? 15.133 -7.789 4.582 1 95.62 198 PHE A C 1
ATOM 1553 O O . PHE A 1 198 ? 14.477 -8.828 4.52 1 95.62 198 PHE A O 1
ATOM 1560 N N . GLY A 1 199 ? 14.594 -6.574 4.469 1 96.75 199 GLY A N 1
ATOM 1561 C CA . GLY A 1 199 ? 13.18 -6.441 4.176 1 96.75 199 GLY A CA 1
ATOM 1562 C C . GLY A 1 199 ? 12.766 -7.16 2.906 1 96.75 199 GLY A C 1
ATOM 1563 O O . GLY A 1 199 ? 11.734 -7.848 2.881 1 96.75 199 GLY A O 1
ATOM 1564 N N . GLU A 1 200 ? 13.516 -7.051 1.897 1 96.94 200 GLU A N 1
ATOM 1565 C CA . GLU A 1 200 ? 13.25 -7.68 0.607 1 96.94 200 GLU A CA 1
ATOM 1566 C C . GLU A 1 200 ? 13.266 -9.203 0.719 1 96.94 200 GLU A C 1
ATOM 1568 O O . GLU A 1 200 ? 12.328 -9.867 0.283 1 96.94 200 GLU A O 1
ATOM 1573 N N . ILE A 1 201 ? 14.297 -9.711 1.317 1 97.19 201 ILE A N 1
ATOM 1574 C CA . ILE A 1 201 ? 14.438 -11.156 1.47 1 97.19 201 ILE A CA 1
ATOM 1575 C C . ILE A 1 201 ? 13.305 -11.703 2.334 1 97.19 201 ILE A C 1
ATOM 1577 O O . ILE A 1 201 ? 12.68 -12.703 1.989 1 97.19 201 ILE A O 1
ATOM 1581 N N . PHE A 1 202 ? 13.039 -11.031 3.387 1 97.75 202 PHE A N 1
ATOM 1582 C CA . PHE A 1 202 ? 12.047 -11.461 4.367 1 97.75 202 PHE A CA 1
ATOM 1583 C C . PHE A 1 202 ? 10.656 -11.523 3.74 1 97.75 202 PHE A C 1
ATOM 1585 O O . PHE A 1 202 ? 9.898 -12.461 4 1 97.75 202 PHE A O 1
ATOM 1592 N N . GLN A 1 203 ? 10.305 -10.609 2.93 1 98 203 GLN A N 1
ATOM 1593 C CA . GLN A 1 203 ? 9.016 -10.594 2.248 1 98 203 GLN A CA 1
ATOM 1594 C C . GLN A 1 203 ? 8.789 -11.883 1.47 1 98 203 GLN A C 1
ATOM 1596 O O . GLN A 1 203 ? 7.703 -12.469 1.527 1 98 203 GLN A O 1
ATOM 1601 N N . TRP A 1 204 ? 9.812 -12.32 0.785 1 98.5 204 TRP A N 1
ATOM 1602 C CA . TRP A 1 204 ? 9.625 -13.453 -0.122 1 98.5 204 TRP A CA 1
ATOM 1603 C C . TRP A 1 204 ? 9.586 -14.766 0.647 1 98.5 204 TRP A C 1
ATOM 1605 O O . TRP A 1 204 ? 8.898 -15.711 0.243 1 98.5 204 TRP A O 1
ATOM 1615 N N . TRP A 1 205 ? 10.305 -14.836 1.797 1 98.56 205 TRP A N 1
ATOM 1616 C CA . TRP A 1 205 ? 10.109 -15.984 2.686 1 98.56 205 TRP A CA 1
ATOM 1617 C C . TRP A 1 205 ? 8.68 -16.031 3.213 1 98.56 205 TRP A C 1
ATOM 1619 O O . TRP A 1 205 ? 8.07 -17.094 3.281 1 98.56 205 TRP A O 1
ATOM 1629 N N . CYS A 1 206 ? 8.211 -14.898 3.57 1 98.5 206 CYS A N 1
ATOM 1630 C CA . CYS A 1 206 ? 6.859 -14.812 4.109 1 98.5 206 CYS A CA 1
ATOM 1631 C C . CYS A 1 206 ? 5.828 -15.195 3.055 1 98.5 206 CYS A C 1
ATOM 1633 O O . CYS A 1 206 ? 4.867 -15.914 3.352 1 98.5 206 CYS A O 1
ATOM 1635 N N . LEU A 1 207 ? 5.988 -14.672 1.854 1 98.44 207 LEU A N 1
ATOM 1636 C CA . LEU A 1 207 ? 5.016 -14.977 0.811 1 98.44 207 LEU A CA 1
ATOM 1637 C C . LEU A 1 207 ? 5.066 -16.453 0.434 1 98.44 207 LEU A C 1
ATOM 1639 O O . LEU A 1 207 ? 4.035 -17.062 0.126 1 98.44 207 LEU A O 1
ATOM 1643 N N . PHE A 1 208 ? 6.277 -17.062 0.434 1 98.12 208 PHE A N 1
ATOM 1644 C CA . PHE A 1 208 ? 6.406 -18.5 0.214 1 98.12 208 PHE A CA 1
ATOM 1645 C C . PHE A 1 208 ? 5.633 -19.281 1.269 1 98.12 208 PHE A C 1
ATOM 1647 O O . PHE A 1 208 ? 4.855 -20.172 0.937 1 98.12 208 PHE A O 1
ATOM 1654 N N . ALA A 1 209 ? 5.82 -18.906 2.514 1 97.25 209 ALA A N 1
ATOM 1655 C CA . ALA A 1 209 ? 5.113 -19.578 3.605 1 97.25 209 ALA A CA 1
ATOM 1656 C C . ALA A 1 209 ? 3.604 -19.391 3.475 1 97.25 209 ALA A C 1
ATOM 1658 O O . ALA A 1 209 ? 2.838 -20.344 3.625 1 97.25 209 ALA A O 1
ATOM 1659 N N . PHE A 1 210 ? 3.17 -18.188 3.148 1 96.56 210 PHE A N 1
ATOM 1660 C CA . PHE A 1 210 ? 1.758 -17.859 2.996 1 96.56 210 PHE A CA 1
ATOM 1661 C C . PHE A 1 210 ? 1.114 -18.734 1.92 1 96.56 210 PHE A C 1
ATOM 1663 O O . PHE A 1 210 ? -0.027 -19.172 2.07 1 96.56 210 PHE A O 1
ATOM 1670 N N . SER A 1 211 ? 1.843 -19 0.849 1 96.31 211 SER A N 1
ATOM 1671 C CA . SER A 1 211 ? 1.297 -19.703 -0.304 1 96.31 211 SER A CA 1
ATOM 1672 C C . SER A 1 211 ? 0.998 -21.156 0.034 1 96.31 211 SER A C 1
ATOM 1674 O O . SER A 1 211 ? 0.302 -21.844 -0.717 1 96.31 211 SER A O 1
ATOM 1676 N N . TYR A 1 212 ? 1.487 -21.594 1.189 1 94.25 212 TYR A N 1
ATOM 1677 C CA . TYR A 1 212 ? 1.274 -22.969 1.613 1 94.25 212 TYR A CA 1
ATOM 1678 C C . TYR A 1 212 ? -0.212 -23.312 1.676 1 94.25 212 TYR A C 1
ATOM 1680 O O . TYR A 1 212 ? -0.625 -24.406 1.322 1 94.25 212 TYR A O 1
ATOM 1688 N N . SER A 1 213 ? -0.999 -22.375 2.09 1 92.25 213 SER A N 1
ATOM 1689 C CA . SER A 1 213 ? -2.428 -22.578 2.301 1 92.25 213 SER A CA 1
ATOM 1690 C C . SER A 1 213 ? -3.148 -22.844 0.983 1 92.25 213 SER A C 1
ATOM 1692 O O . SER A 1 213 ? -4.277 -23.344 0.974 1 92.25 213 SER A O 1
ATOM 1694 N N . SER A 1 214 ? -2.537 -22.484 -0.11 1 92.31 214 SER A N 1
ATOM 1695 C CA . SER A 1 214 ? -3.145 -22.703 -1.42 1 92.31 214 SER A CA 1
ATOM 1696 C C . SER A 1 214 ? -2.66 -24.016 -2.047 1 92.31 214 SER A C 1
ATOM 1698 O O . SER A 1 214 ? -2.945 -24.281 -3.213 1 92.31 214 SER A O 1
ATOM 1700 N N . SER A 1 215 ? -1.889 -24.766 -1.258 1 90.94 215 SER A N 1
ATOM 1701 C CA . SER A 1 215 ? -1.363 -26.047 -1.741 1 90.94 215 SER A CA 1
ATOM 1702 C C . SER A 1 215 ? -2.389 -27.156 -1.58 1 90.94 215 SER A C 1
ATOM 1704 O O . SER A 1 215 ? -3.254 -27.094 -0.705 1 90.94 215 SER A O 1
ATOM 1706 N N . SER A 1 216 ? -2.189 -28.062 -2.553 1 80.75 216 SER A N 1
ATOM 1707 C CA . SER A 1 216 ? -3.031 -29.25 -2.484 1 80.75 216 SER A CA 1
ATOM 1708 C C . SER A 1 216 ? -2.438 -30.297 -1.544 1 80.75 216 SER A C 1
ATOM 1710 O O . SER A 1 216 ? -1.281 -30.172 -1.132 1 80.75 216 SER A O 1
ATOM 1712 N N . ASN A 1 217 ? -3.146 -31.438 -1.224 1 67.56 217 ASN A N 1
ATOM 1713 C CA . ASN A 1 217 ? -2.717 -32.656 -0.575 1 67.56 217 ASN A CA 1
ATOM 1714 C C . ASN A 1 217 ? -1.96 -32.375 0.72 1 67.56 217 ASN A C 1
ATOM 1716 O O . ASN A 1 217 ? -0.844 -32.875 0.911 1 67.56 217 ASN A O 1
ATOM 1720 N N . ASN A 1 218 ? -2.254 -31.672 1.699 1 67.31 218 ASN A N 1
ATOM 1721 C CA . ASN A 1 218 ? -1.618 -31.375 2.977 1 67.31 218 ASN A CA 1
ATOM 1722 C C . ASN A 1 218 ? -0.479 -30.375 2.809 1 67.31 218 ASN A C 1
ATOM 1724 O O . ASN A 1 218 ? 0.508 -30.422 3.545 1 67.31 218 ASN A O 1
ATOM 1728 N N . GLY A 1 219 ? -0.439 -29.641 1.731 1 66.94 219 GLY A N 1
ATOM 1729 C CA . GLY A 1 219 ? 0.466 -28.531 1.459 1 66.94 219 GLY A CA 1
ATOM 1730 C C . GLY A 1 219 ? 1.871 -28.984 1.11 1 66.94 219 GLY A C 1
ATOM 1731 O O . GLY A 1 219 ? 2.299 -28.875 -0.04 1 66.94 219 GLY A O 1
ATOM 1732 N N . TYR A 1 220 ? 2.57 -29.906 2.027 1 78.38 220 TYR A N 1
ATOM 1733 C CA . TYR A 1 220 ? 3.979 -30.234 1.847 1 78.38 220 TYR A CA 1
ATOM 1734 C C . TYR A 1 220 ? 4.16 -31.234 0.701 1 78.38 220 TYR A C 1
ATOM 1736 O O . TYR A 1 220 ? 5.262 -31.359 0.162 1 78.38 220 TYR A O 1
ATOM 1744 N N . ALA A 1 221 ? 3.1 -31.891 0.219 1 84.25 221 ALA A N 1
ATOM 1745 C CA . ALA A 1 221 ? 3.213 -32.875 -0.858 1 84.25 221 ALA A CA 1
ATOM 1746 C C . ALA A 1 221 ? 3.006 -32.219 -2.221 1 84.25 221 ALA A C 1
ATOM 1748 O O . ALA A 1 221 ? 3.158 -32.844 -3.258 1 84.25 221 ALA A O 1
ATOM 1749 N N . ASP A 1 222 ? 2.725 -31 -2.232 1 90.31 222 ASP A N 1
ATOM 1750 C CA . ASP A 1 222 ? 2.525 -30.266 -3.479 1 90.31 222 ASP A CA 1
ATOM 1751 C C . ASP A 1 222 ? 3.857 -29.797 -4.059 1 90.31 222 ASP A C 1
ATOM 1753 O O . ASP A 1 222 ? 4.473 -28.859 -3.541 1 90.31 222 ASP A O 1
ATOM 1757 N N . PRO A 1 223 ? 4.391 -30.469 -5.07 1 89.25 223 PRO A N 1
ATOM 1758 C CA . PRO A 1 223 ? 5.703 -30.125 -5.617 1 89.25 223 PRO A CA 1
ATOM 1759 C C . PRO A 1 223 ? 5.758 -28.688 -6.16 1 89.25 223 PRO A C 1
ATOM 1761 O O . PRO A 1 223 ? 6.809 -28.047 -6.105 1 89.25 223 PRO A O 1
ATOM 1764 N N . LEU A 1 224 ? 4.668 -28.234 -6.699 1 91.5 224 LEU A N 1
ATOM 1765 C CA . LEU A 1 224 ? 4.656 -26.891 -7.266 1 91.5 224 LEU A CA 1
ATOM 1766 C C . LEU A 1 224 ? 4.812 -25.828 -6.176 1 91.5 224 LEU A C 1
ATOM 1768 O O . LEU A 1 224 ? 5.406 -24.781 -6.406 1 91.5 224 LEU A O 1
ATOM 1772 N N . TRP A 1 225 ? 4.285 -26.109 -4.996 1 94.5 225 TRP A N 1
ATOM 1773 C CA . TRP A 1 225 ? 4.508 -25.203 -3.871 1 94.5 225 TRP A CA 1
ATOM 1774 C C . TRP A 1 225 ? 5.996 -25.078 -3.561 1 94.5 225 TRP A C 1
ATOM 1776 O O . TRP A 1 225 ? 6.5 -23.984 -3.336 1 94.5 225 TRP A O 1
ATOM 1786 N N . TRP A 1 226 ? 6.715 -26.141 -3.633 1 94.75 226 TRP A N 1
ATOM 1787 C CA . TRP A 1 226 ? 8.141 -26.172 -3.309 1 94.75 226 TRP A CA 1
ATOM 1788 C C . TRP A 1 226 ? 8.938 -25.359 -4.328 1 94.75 226 TRP A C 1
ATOM 1790 O O . TRP A 1 226 ? 9.977 -24.797 -4 1 94.75 226 TRP A O 1
ATOM 1800 N N . VAL A 1 227 ? 8.484 -25.312 -5.574 1 95.69 227 VAL A N 1
ATOM 1801 C CA . VAL A 1 227 ? 9.156 -24.516 -6.594 1 95.69 227 VAL A CA 1
ATOM 1802 C C . VAL A 1 227 ? 9.164 -23.047 -6.176 1 95.69 227 VAL A C 1
ATOM 1804 O O . VAL A 1 227 ? 10.094 -22.312 -6.496 1 95.69 227 VAL A O 1
ATOM 1807 N N . GLY A 1 228 ? 8.172 -22.688 -5.363 1 97.19 228 GLY A N 1
ATOM 1808 C CA . GLY A 1 228 ? 8.055 -21.312 -4.895 1 97.19 228 GLY A CA 1
ATOM 1809 C C . GLY A 1 228 ? 9.211 -20.891 -4.012 1 97.19 228 GLY A C 1
ATOM 1810 O O . GLY A 1 228 ? 9.453 -19.688 -3.844 1 97.19 228 GLY A O 1
ATOM 1811 N N . ILE A 1 229 ? 9.984 -21.859 -3.477 1 97.62 229 ILE A N 1
ATOM 1812 C CA . ILE A 1 229 ? 11.062 -21.531 -2.553 1 97.62 229 ILE A CA 1
ATOM 1813 C C . ILE A 1 229 ? 12.203 -20.859 -3.314 1 97.62 229 ILE A C 1
ATOM 1815 O O . ILE A 1 229 ? 13.078 -20.234 -2.709 1 97.62 229 ILE A O 1
ATOM 1819 N N . LEU A 1 230 ? 12.234 -21 -4.629 1 97.75 230 LEU A N 1
ATOM 1820 C CA . LEU A 1 230 ? 13.258 -20.344 -5.449 1 97.75 230 LEU A CA 1
ATOM 1821 C C . LEU A 1 230 ? 13.164 -18.828 -5.336 1 97.75 230 LEU A C 1
ATOM 1823 O O . LEU A 1 230 ? 14.148 -18.125 -5.566 1 97.75 230 LEU A O 1
ATOM 1827 N N . SER A 1 231 ? 12 -18.344 -4.922 1 98.38 231 SER A N 1
ATOM 1828 C CA . SER A 1 231 ? 11.781 -16.906 -4.785 1 98.38 231 SER A CA 1
ATOM 1829 C C . SER A 1 231 ? 12.688 -16.312 -3.713 1 98.38 231 SER A C 1
ATOM 1831 O O . SER A 1 231 ? 13.602 -15.555 -4.02 1 98.38 231 SER A O 1
ATOM 1833 N N . PRO A 1 232 ? 12.555 -16.766 -2.467 1 98.06 232 PRO A N 1
ATOM 1834 C CA . PRO A 1 232 ? 13.438 -16.203 -1.449 1 98.06 232 PRO A CA 1
ATOM 1835 C C . PRO A 1 232 ? 14.891 -16.625 -1.632 1 98.06 232 PRO A C 1
ATOM 1837 O O . PRO A 1 232 ? 15.812 -15.844 -1.354 1 98.06 232 PRO A O 1
ATOM 1840 N N . LEU A 1 233 ? 15.164 -17.812 -2.129 1 96.69 233 LEU A N 1
ATOM 1841 C CA . LEU A 1 233 ? 16.531 -18.281 -2.266 1 96.69 233 LEU A CA 1
ATOM 1842 C C . LEU A 1 233 ? 17.281 -17.484 -3.326 1 96.69 233 LEU A C 1
ATOM 1844 O O . LEU A 1 233 ? 18.453 -17.109 -3.123 1 96.69 233 LEU A O 1
ATOM 1848 N N . PHE A 1 234 ? 16.672 -17.297 -4.434 1 95.44 234 PHE A N 1
ATOM 1849 C CA . PHE A 1 234 ? 17.312 -16.531 -5.488 1 95.44 234 PHE A CA 1
ATOM 1850 C C . PHE A 1 234 ? 17.547 -15.086 -5.043 1 95.44 234 PHE A C 1
ATOM 1852 O O . PHE A 1 234 ? 18.594 -14.508 -5.324 1 95.44 234 PHE A O 1
ATOM 1859 N N . THR A 1 235 ? 16.562 -14.516 -4.402 1 94.75 235 THR A N 1
ATOM 1860 C CA . THR A 1 235 ? 16.719 -13.156 -3.879 1 94.75 235 THR A CA 1
ATOM 1861 C C . THR A 1 235 ? 17.906 -13.078 -2.92 1 94.75 235 THR A C 1
ATOM 1863 O O . THR A 1 235 ? 18.703 -12.148 -3.004 1 94.75 235 THR A O 1
ATOM 1866 N N . MET A 1 236 ? 17.984 -14.07 -2.102 1 94.44 236 MET A N 1
ATOM 1867 C CA . MET A 1 236 ? 19.125 -14.117 -1.18 1 94.44 236 MET A CA 1
ATOM 1868 C C . MET A 1 236 ? 20.438 -14.227 -1.94 1 94.44 236 MET A C 1
ATOM 1870 O O . MET A 1 236 ? 21.391 -13.516 -1.635 1 94.44 236 MET A O 1
ATOM 1874 N N . GLN A 1 237 ? 20.484 -15.055 -2.887 1 91.75 237 GLN A N 1
ATOM 1875 C CA . GLN A 1 237 ? 21.703 -15.266 -3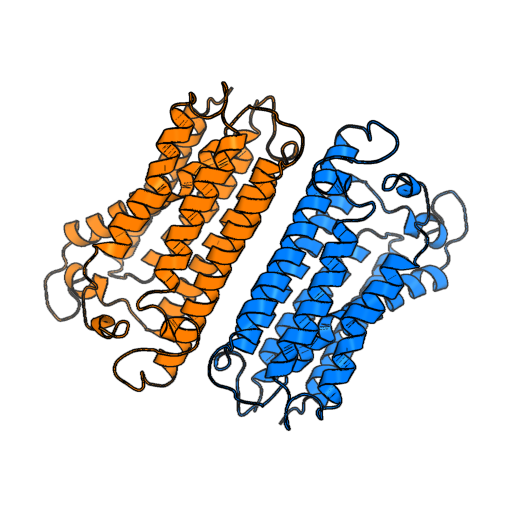.662 1 91.75 237 GLN A CA 1
ATOM 1876 C C . GLN A 1 237 ? 22.156 -13.984 -4.344 1 91.75 237 GLN A C 1
ATOM 1878 O O . GLN A 1 237 ? 23.328 -13.609 -4.266 1 91.75 237 GLN A O 1
ATOM 1883 N N . ILE A 1 238 ? 21.25 -13.297 -4.918 1 88.56 238 ILE A N 1
ATOM 1884 C CA . ILE A 1 238 ? 21.609 -12.102 -5.684 1 88.56 238 ILE A CA 1
ATOM 1885 C C . ILE A 1 238 ? 22 -10.977 -4.73 1 88.56 238 ILE A C 1
ATOM 1887 O O . ILE A 1 238 ? 23 -10.289 -4.953 1 88.56 238 ILE A O 1
ATOM 1891 N N . LEU A 1 239 ? 21.281 -10.82 -3.664 1 88.88 239 LEU A N 1
ATOM 1892 C CA . LEU A 1 239 ? 21.5 -9.68 -2.789 1 88.88 239 LEU A CA 1
ATOM 1893 C C . LEU A 1 239 ? 22.719 -9.906 -1.897 1 88.88 239 LEU A C 1
ATOM 1895 O O . LEU A 1 239 ? 23.438 -8.953 -1.562 1 88.88 239 LEU A O 1
ATOM 1899 N N . LEU A 1 240 ? 22.938 -11.094 -1.57 1 87.12 240 LEU A N 1
ATOM 1900 C CA . LEU A 1 240 ? 24.016 -11.359 -0.619 1 87.12 240 LEU A CA 1
ATOM 1901 C C . LEU A 1 240 ? 25.328 -11.641 -1.346 1 87.12 240 LEU A C 1
ATOM 1903 O O . LEU A 1 240 ? 26.406 -11.602 -0.738 1 87.12 240 LEU A O 1
ATOM 1907 N N . THR A 1 241 ? 25.328 -12.008 -2.6 1 81.44 241 THR A N 1
ATOM 1908 C CA . THR A 1 241 ? 26.562 -12.344 -3.303 1 81.44 241 THR A CA 1
ATOM 1909 C C . THR A 1 241 ? 26.891 -11.281 -4.348 1 81.44 241 THR A C 1
ATOM 1911 O O . THR A 1 241 ? 28.016 -11.211 -4.832 1 81.44 241 THR A O 1
ATOM 1914 N N . MET A 1 242 ? 25.922 -10.734 -4.953 1 63 242 MET A N 1
ATOM 1915 C CA . MET A 1 242 ? 26.25 -9.766 -6 1 63 242 MET A CA 1
ATOM 1916 C C . MET A 1 242 ? 27.125 -8.648 -5.453 1 63 242 MET A C 1
ATOM 1918 O O . MET A 1 242 ? 26.844 -8.102 -4.387 1 63 242 MET A O 1
ATOM 1922 N N . GLU A 1 243 ? 28.453 -8.711 -5.691 1 50.56 243 GLU A N 1
ATOM 1923 C CA . GLU A 1 243 ? 29.469 -7.719 -5.371 1 50.56 243 GLU A CA 1
ATOM 1924 C C . GLU A 1 243 ? 29 -6.305 -5.711 1 50.56 243 GLU A C 1
ATOM 1926 O O . GLU A 1 243 ? 28.375 -6.09 -6.746 1 50.56 243 GLU A O 1
ATOM 1931 N N . PRO A 1 244 ? 28.75 -5.422 -4.711 1 46.78 244 PRO A N 1
ATOM 1932 C CA . PRO A 1 244 ? 28.438 -4.027 -5.039 1 46.78 244 PRO A CA 1
ATOM 1933 C C . PRO A 1 244 ? 29.312 -3.482 -6.172 1 46.78 244 PRO A C 1
ATOM 1935 O O . PRO A 1 244 ? 30.516 -3.734 -6.207 1 46.78 244 PRO A O 1
ATOM 1938 N N . THR A 1 245 ? 28.984 -3.506 -7.371 1 39.94 245 THR A N 1
ATOM 1939 C CA . THR A 1 245 ? 29.953 -2.977 -8.328 1 39.94 245 THR A CA 1
ATOM 1940 C C . THR A 1 245 ? 30.688 -1.78 -7.734 1 39.94 245 THR A C 1
ATOM 1942 O O . THR A 1 245 ? 31.797 -1.927 -7.199 1 39.94 245 THR A O 1
ATOM 1945 N N . GLY A 1 246 ? 30.594 -0.563 -8.508 1 35.06 246 GLY A N 1
ATOM 1946 C CA . GLY A 1 246 ? 31.391 0.636 -8.289 1 35.06 246 GLY A CA 1
ATOM 1947 C C . GLY A 1 246 ? 31.391 1.098 -6.844 1 35.06 246 GLY A C 1
ATOM 1948 O O . GLY A 1 246 ? 31.016 0.339 -5.945 1 35.06 246 GLY A O 1
ATOM 1949 N N . LEU A 1 247 ? 31.359 2.604 -6.777 1 34.81 247 LEU A N 1
ATOM 1950 C CA . LEU A 1 247 ? 31.438 3.541 -5.664 1 34.81 247 LEU A CA 1
ATOM 1951 C C . LEU A 1 247 ? 30.469 3.154 -4.559 1 34.81 247 LEU A C 1
ATOM 1953 O O . LEU A 1 247 ? 30.406 3.812 -3.516 1 34.81 247 LEU A O 1
ATOM 1957 N N . CYS A 1 248 ? 29.453 2.465 -4.891 1 38.66 248 CYS A N 1
ATOM 1958 C CA . CYS A 1 248 ? 28.469 2.373 -3.824 1 38.66 248 CYS A CA 1
ATOM 1959 C C . CYS A 1 248 ? 28.938 1.435 -2.721 1 38.66 248 CYS A C 1
ATOM 1961 O O . CYS A 1 248 ? 28.125 0.861 -1.994 1 38.66 248 CYS A O 1
ATOM 1963 N N . ASN A 1 249 ? 30.156 0.896 -2.803 1 36.59 249 ASN A N 1
ATOM 1964 C CA . ASN A 1 249 ? 30.719 0.25 -1.619 1 36.59 249 ASN A CA 1
ATOM 1965 C C . ASN A 1 249 ? 30.484 1.083 -0.363 1 36.59 249 ASN A C 1
ATOM 1967 O O . ASN A 1 249 ? 31.094 0.833 0.677 1 36.59 249 ASN A O 1
ATOM 1971 N N . ALA A 1 250 ? 30.312 2.375 -0.568 1 36.62 250 ALA A N 1
ATOM 1972 C CA . ALA A 1 250 ? 30.266 3.047 0.728 1 36.62 250 ALA A CA 1
ATOM 1973 C C . ALA A 1 250 ? 29.141 2.496 1.593 1 36.62 250 ALA A C 1
ATOM 1975 O O . ALA A 1 250 ? 28.25 3.242 2.016 1 36.62 250 ALA A O 1
ATOM 1976 N N . GLU A 1 251 ? 28.625 1.317 1.293 1 40.12 251 GLU A N 1
ATOM 1977 C CA . GLU A 1 251 ? 27.453 0.866 2.031 1 40.12 251 GLU A CA 1
ATOM 1978 C C . GLU A 1 251 ? 27.719 0.84 3.533 1 40.12 251 GLU A C 1
ATOM 1980 O O . GLU A 1 251 ? 28.859 1.049 3.971 1 40.12 251 GLU A O 1
ATOM 1985 N N . GLY A 1 252 ? 26.844 -0.004 4.324 1 38.44 252 GLY A N 1
ATOM 1986 C CA . GLY A 1 252 ? 26.672 -0.076 5.77 1 38.44 252 GLY A CA 1
ATOM 1987 C C . GLY A 1 252 ? 27.969 -0.286 6.516 1 38.44 252 GLY A C 1
ATOM 1988 O O . GLY A 1 252 ? 29.031 -0.441 5.898 1 38.44 252 GLY A O 1
ATOM 1989 N N . ARG A 1 253 ? 28 -0.012 7.875 1 32.88 253 ARG A N 1
ATOM 1990 C CA . ARG A 1 253 ? 29.141 -0.209 8.781 1 32.88 253 ARG A CA 1
ATOM 1991 C C . ARG A 1 253 ? 29.812 -1.557 8.539 1 32.88 253 ARG A C 1
ATOM 1993 O O . ARG A 1 253 ? 29.141 -2.588 8.477 1 32.88 253 ARG A O 1
ATOM 2000 N N . THR A 1 254 ? 30.844 -1.573 7.695 1 28.97 254 THR A N 1
ATOM 2001 C CA . THR A 1 254 ? 31.641 -2.783 7.852 1 28.97 254 THR A CA 1
ATOM 2002 C C . THR A 1 254 ? 31.953 -3.037 9.32 1 28.97 254 THR A C 1
ATOM 2004 O O . THR A 1 254 ? 32.219 -2.1 10.07 1 28.97 254 THR A O 1
ATOM 2007 N N . MET B 1 1 ? 5.852 32.281 4.75 1 49 1 MET B N 1
ATOM 2008 C CA . MET B 1 1 ? 5.891 30.828 4.883 1 49 1 MET B CA 1
ATOM 2009 C C . MET B 1 1 ? 4.492 30.266 5.129 1 49 1 MET B C 1
ATOM 2011 O O . MET B 1 1 ? 3.732 30.812 5.93 1 49 1 MET B O 1
ATOM 2015 N N . ALA B 1 2 ? 4.066 29.578 4.164 1 59.16 2 ALA B N 1
ATOM 2016 C CA . ALA B 1 2 ? 2.697 29.156 4.465 1 59.16 2 ALA B CA 1
ATOM 2017 C C . ALA B 1 2 ? 2.629 28.422 5.797 1 59.16 2 ALA B C 1
ATOM 2019 O O . ALA B 1 2 ? 3.273 27.391 5.973 1 59.16 2 ALA B O 1
ATOM 2020 N N . GLY B 1 3 ? 2.227 29.094 6.863 1 79.19 3 GLY B N 1
ATOM 2021 C CA . GLY B 1 3 ? 2.121 28.5 8.188 1 79.19 3 GLY B CA 1
ATOM 2022 C C . GLY B 1 3 ? 1.2 27.297 8.227 1 79.19 3 GLY B C 1
ATOM 2023 O O . GLY B 1 3 ? 0.539 26.984 7.23 1 79.19 3 GLY B O 1
ATOM 2024 N N . GLN B 1 4 ? 1.38 26.406 9.148 1 87.31 4 GLN B N 1
ATOM 2025 C CA .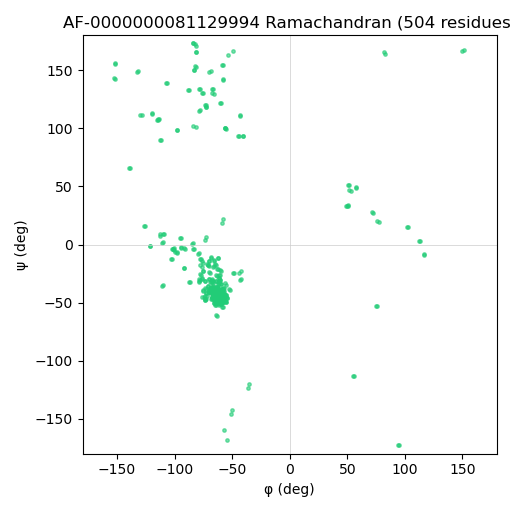 GLN B 1 4 ? 0.543 25.219 9.312 1 87.31 4 GLN B CA 1
ATOM 2026 C C . GLN B 1 4 ? -0.936 25.562 9.156 1 87.31 4 GLN B C 1
ATOM 2028 O O . GLN B 1 4 ? -1.708 24.781 8.602 1 87.31 4 GLN B O 1
ATOM 2033 N N . GLY B 1 5 ? -1.304 26.844 9.539 1 88.81 5 GLY B N 1
ATOM 2034 C CA . GLY B 1 5 ? -2.674 27.312 9.367 1 88.81 5 GLY B CA 1
ATOM 2035 C C . GLY B 1 5 ? -3.107 27.359 7.914 1 88.81 5 GLY B C 1
ATOM 2036 O O . GLY B 1 5 ? -4.242 27.016 7.586 1 88.81 5 GLY B O 1
ATOM 2037 N N . PHE B 1 6 ? -2.217 27.875 7.109 1 91.25 6 PHE B N 1
ATOM 2038 C CA . PHE B 1 6 ? -2.502 27.953 5.684 1 91.25 6 PHE B CA 1
ATOM 2039 C C . PHE B 1 6 ? -2.742 26.562 5.102 1 91.25 6 PHE B C 1
ATOM 2041 O O . PHE B 1 6 ? -3.68 26.359 4.328 1 91.25 6 PHE B O 1
ATOM 2048 N N . VAL B 1 7 ? -1.94 25.547 5.461 1 93.44 7 VAL B N 1
ATOM 2049 C CA . VAL B 1 7 ? -2.078 24.188 4.973 1 93.44 7 VAL B CA 1
ATOM 2050 C C . VAL B 1 7 ? -3.43 23.625 5.398 1 93.44 7 VAL B C 1
ATOM 2052 O O . VAL B 1 7 ? -4.16 23.047 4.578 1 93.44 7 VAL B O 1
ATOM 2055 N N . TYR B 1 8 ? -3.783 23.812 6.613 1 95.75 8 TYR B N 1
ATOM 2056 C CA . TYR B 1 8 ? -5.051 23.312 7.129 1 95.75 8 TYR B CA 1
ATOM 2057 C C . TYR B 1 8 ? -6.227 24.031 6.469 1 95.75 8 TYR B C 1
ATOM 2059 O O . TYR B 1 8 ? -7.234 23.391 6.137 1 95.75 8 TYR B O 1
ATOM 2067 N N . GLY B 1 9 ? -6.09 25.375 6.32 1 96.06 9 GLY B N 1
ATOM 2068 C CA . GLY B 1 9 ? -7.164 26.141 5.707 1 96.06 9 GLY B CA 1
ATOM 2069 C C . GLY B 1 9 ? -7.477 25.703 4.289 1 96.06 9 GLY B C 1
ATOM 2070 O O . GLY B 1 9 ? -8.641 25.5 3.938 1 96.06 9 GLY B O 1
ATOM 2071 N N . ILE B 1 10 ? -6.48 25.531 3.479 1 96.81 10 ILE B N 1
ATOM 2072 C CA . ILE B 1 10 ? -6.68 25.125 2.094 1 96.81 10 ILE B CA 1
ATOM 2073 C C . ILE B 1 10 ? -7.176 23.672 2.053 1 96.81 10 ILE B C 1
ATOM 2075 O O . ILE B 1 10 ? -7.988 23.312 1.196 1 96.81 10 ILE B O 1
ATOM 2079 N N . ALA B 1 11 ? -6.641 22.844 2.953 1 97.81 11 ALA B N 1
ATOM 2080 C CA . ALA B 1 11 ? -7.148 21.469 3.039 1 97.81 11 ALA B CA 1
ATOM 2081 C C . ALA B 1 11 ? -8.648 21.453 3.303 1 97.81 11 ALA B C 1
ATOM 2083 O O . ALA B 1 11 ? -9.391 20.703 2.678 1 97.81 11 ALA B O 1
ATOM 2084 N N . ALA B 1 12 ? -9.086 22.281 4.242 1 98.19 12 ALA B N 1
ATOM 2085 C CA . ALA B 1 12 ? -10.516 22.391 4.531 1 98.19 12 ALA B CA 1
ATOM 2086 C C . ALA B 1 12 ? -11.289 22.875 3.309 1 98.19 12 ALA B C 1
ATOM 2088 O O . ALA B 1 12 ? -12.375 22.375 3.016 1 98.19 12 ALA B O 1
ATOM 2089 N N . ALA B 1 13 ? -10.734 23.812 2.629 1 98.38 13 ALA B N 1
ATOM 2090 C CA . ALA B 1 13 ? -11.375 24.344 1.428 1 98.38 13 ALA B CA 1
ATOM 2091 C C . ALA B 1 13 ? -11.5 23.266 0.353 1 98.38 13 ALA B C 1
ATOM 2093 O O . ALA B 1 13 ? -12.539 23.156 -0.301 1 98.38 13 ALA B O 1
ATOM 2094 N N . ILE B 1 14 ? -10.422 22.5 0.169 1 98.62 14 ILE B N 1
ATOM 2095 C CA . ILE B 1 14 ? -10.445 21.406 -0.796 1 98.62 14 ILE B CA 1
ATOM 2096 C C . ILE B 1 14 ? -11.562 20.422 -0.442 1 98.62 14 ILE B C 1
ATOM 2098 O O . ILE B 1 14 ? -12.344 20.016 -1.31 1 98.62 14 ILE B O 1
ATOM 2102 N N . THR B 1 15 ? -11.617 20.062 0.794 1 98.81 15 THR B N 1
ATOM 2103 C CA . THR B 1 15 ? -12.656 19.156 1.26 1 98.81 15 THR B CA 1
ATOM 2104 C C . THR B 1 15 ? -14.039 19.734 1.011 1 98.81 15 THR B C 1
ATOM 2106 O O . THR B 1 15 ? -14.922 19.047 0.49 1 98.81 15 THR B O 1
ATOM 2109 N N . CYS B 1 16 ? -14.227 20.984 1.335 1 98.44 16 CYS B N 1
ATOM 2110 C CA . CYS B 1 16 ? -15.508 21.656 1.137 1 98.44 16 CYS B CA 1
ATOM 2111 C C . CYS B 1 16 ? -15.898 21.656 -0.336 1 98.44 16 CYS B C 1
ATOM 2113 O O . CYS B 1 16 ? -17.047 21.328 -0.678 1 98.44 16 CYS B O 1
ATOM 2115 N N . VAL B 1 17 ? -15.008 21.969 -1.181 1 98.62 17 VAL B N 1
ATOM 2116 C CA . VAL B 1 17 ? -15.281 22.047 -2.613 1 98.62 17 VAL B CA 1
ATOM 2117 C C . VAL B 1 17 ? -15.68 20.656 -3.133 1 98.62 17 VAL B C 1
ATOM 2119 O O . VAL B 1 17 ? -16.672 20.516 -3.838 1 98.62 17 VAL B O 1
ATOM 2122 N N . ILE B 1 18 ? -14.938 19.625 -2.764 1 98.56 18 ILE B N 1
ATOM 2123 C CA . ILE B 1 18 ? -15.195 18.281 -3.254 1 98.56 18 ILE B CA 1
ATOM 2124 C C . ILE B 1 18 ? -16.547 17.797 -2.734 1 98.56 18 ILE B C 1
ATOM 2126 O O . ILE B 1 18 ? -17.375 17.297 -3.502 1 98.56 18 ILE B O 1
ATOM 2130 N N . GLN B 1 19 ? -16.812 18.016 -1.462 1 98.44 19 GLN B N 1
ATOM 2131 C CA . GLN B 1 19 ? -18.016 17.469 -0.852 1 98.44 19 GLN B CA 1
ATOM 2132 C C . GLN B 1 19 ? -19.25 18.266 -1.288 1 98.44 19 GLN B C 1
ATOM 2134 O O . GLN B 1 19 ? -20.312 17.672 -1.545 1 98.44 19 GLN B O 1
ATOM 2139 N N . LEU B 1 20 ? -19.172 19.578 -1.387 1 98 20 LEU B N 1
ATOM 2140 C CA . LEU B 1 20 ? -20.297 20.391 -1.812 1 98 20 LEU B CA 1
ATOM 2141 C C . LEU B 1 20 ? -20.609 20.156 -3.285 1 98 20 LEU B C 1
ATOM 2143 O O . LEU B 1 20 ? -21.781 20.078 -3.668 1 98 20 LEU B O 1
ATOM 2147 N N . THR B 1 21 ? -19.625 20.047 -4.137 1 97.94 21 THR B N 1
ATOM 2148 C CA . THR B 1 21 ? -19.844 19.734 -5.547 1 97.94 21 THR B CA 1
ATOM 2149 C C . THR B 1 21 ? -20.422 18.344 -5.707 1 97.94 21 THR B C 1
ATOM 2151 O O . THR B 1 21 ? -21.328 18.125 -6.512 1 97.94 21 THR B O 1
ATOM 2154 N N . GLY B 1 22 ? -19.859 17.438 -4.938 1 97.38 22 GLY B N 1
ATOM 2155 C CA . GLY B 1 22 ? -20.406 16.094 -4.965 1 97.38 22 GLY B CA 1
ATOM 2156 C C . GLY B 1 22 ? -21.859 16.031 -4.574 1 97.38 22 GLY B C 1
ATOM 2157 O O . GLY B 1 22 ? -22.672 15.383 -5.242 1 97.38 22 GLY B O 1
ATOM 2158 N N . TYR B 1 23 ? -22.188 16.719 -3.51 1 97.25 23 TYR B N 1
ATOM 2159 C CA . TYR B 1 23 ? -23.578 16.781 -3.078 1 97.25 23 TYR B CA 1
ATOM 2160 C C . TYR B 1 23 ? -24.469 17.344 -4.184 1 97.25 23 TYR B C 1
ATOM 2162 O O . TYR B 1 23 ? -25.5 16.766 -4.508 1 97.25 23 TYR B O 1
ATOM 2170 N N . ALA B 1 24 ? -24.078 18.469 -4.77 1 96.88 24 ALA B N 1
ATOM 2171 C CA . ALA B 1 24 ? -24.875 19.141 -5.789 1 96.88 24 ALA B CA 1
ATOM 2172 C C . ALA B 1 24 ? -25.094 18.25 -6.996 1 96.88 24 ALA B C 1
ATOM 2174 O O . ALA B 1 24 ? -26.219 18.109 -7.484 1 96.88 24 ALA B O 1
ATOM 2175 N N . VAL B 1 25 ? -24.094 17.562 -7.426 1 95.69 25 VAL B N 1
ATOM 2176 C CA . VAL B 1 25 ? -24.188 16.703 -8.602 1 95.69 25 VAL B CA 1
ATOM 2177 C C . VAL B 1 25 ? -25 15.445 -8.258 1 95.69 25 VAL B C 1
ATOM 2179 O O . VAL B 1 25 ? -25.891 15.055 -9.016 1 95.69 25 VAL B O 1
ATOM 2182 N N . ALA B 1 26 ? -24.656 14.875 -7.148 1 94.62 26 ALA B N 1
ATOM 2183 C CA . ALA B 1 26 ? -25.328 13.641 -6.754 1 94.62 26 ALA B CA 1
ATOM 2184 C C . ALA B 1 26 ? -26.812 13.883 -6.527 1 94.62 26 ALA B C 1
ATOM 2186 O O . ALA B 1 26 ? -27.656 13.055 -6.902 1 94.62 26 ALA B O 1
ATOM 2187 N N . TYR B 1 27 ? -27.109 14.945 -5.879 1 93.06 27 TYR B N 1
ATOM 2188 C CA . TYR B 1 27 ? -28.516 15.25 -5.645 1 93.06 27 TYR B CA 1
ATOM 2189 C C . TYR B 1 27 ? -29.234 15.516 -6.957 1 93.06 27 TYR B C 1
ATOM 2191 O O . TYR B 1 27 ? -30.375 15.07 -7.148 1 93.06 27 TYR B O 1
ATOM 2199 N N . SER B 1 28 ? -28.625 16.25 -7.863 1 93.12 28 SER B N 1
ATOM 2200 C CA . SER B 1 28 ? -29.234 16.547 -9.156 1 93.12 28 SER B CA 1
ATOM 2201 C C . SER B 1 28 ? -29.484 15.273 -9.961 1 93.12 28 SER B C 1
ATOM 2203 O O . SER B 1 28 ? -30.484 15.172 -10.664 1 93.12 28 SER B O 1
ATOM 2205 N N . LEU B 1 29 ? -28.625 14.328 -9.805 1 91.75 29 LEU B N 1
ATOM 2206 C CA . LEU B 1 29 ? -28.75 13.078 -10.547 1 91.75 29 LEU B CA 1
ATOM 2207 C C . LEU B 1 29 ? -29.5 12.039 -9.727 1 91.75 29 LEU B C 1
ATOM 2209 O O . LEU B 1 29 ? -29.75 10.922 -10.203 1 91.75 29 LEU B O 1
ATOM 2213 N N . LYS B 1 30 ? -29.844 12.438 -8.508 1 88.88 30 LYS B N 1
ATOM 2214 C CA . LYS B 1 30 ? -30.531 11.547 -7.586 1 88.88 30 LYS B CA 1
ATOM 2215 C C . LYS B 1 30 ? -29.797 10.219 -7.449 1 88.88 30 LYS B C 1
ATOM 2217 O O . LYS B 1 30 ? -30.422 9.148 -7.555 1 88.88 30 LYS B O 1
ATOM 2222 N N . THR B 1 31 ? -28.5 10.352 -7.273 1 89.94 31 THR B N 1
ATOM 2223 C CA . THR B 1 31 ? -27.672 9.156 -7.168 1 89.94 31 THR B CA 1
ATOM 2224 C C . THR B 1 31 ? -26.734 9.258 -5.973 1 89.94 31 THR B C 1
ATOM 2226 O O . THR B 1 31 ? -26.391 10.359 -5.531 1 89.94 31 THR B O 1
ATOM 2229 N N . GLU B 1 32 ? -26.406 8.094 -5.387 1 90.31 32 GLU B N 1
ATOM 2230 C CA . GLU B 1 32 ? -25.438 8.023 -4.297 1 90.31 32 GLU B CA 1
ATOM 2231 C C . GLU B 1 32 ? -24.156 7.34 -4.75 1 90.31 32 GLU B C 1
ATOM 2233 O O . GLU B 1 32 ? -23.25 7.113 -3.941 1 90.31 32 GLU B O 1
ATOM 2238 N N . THR B 1 33 ? -24.047 7.105 -6.016 1 85.5 33 THR B N 1
ATOM 2239 C CA . THR B 1 33 ? -23 6.27 -6.578 1 85.5 33 THR B CA 1
ATOM 2240 C C . THR B 1 33 ? -21.625 6.883 -6.324 1 85.5 33 THR B C 1
ATOM 2242 O O . THR B 1 33 ? -20.641 6.164 -6.102 1 85.5 33 THR B O 1
ATOM 2245 N N . PHE B 1 34 ? -21.547 8.164 -6.188 1 88.38 34 PHE B N 1
ATOM 2246 C CA . PHE B 1 34 ? -20.25 8.844 -6.137 1 88.38 34 PHE B CA 1
ATOM 2247 C C . PHE B 1 34 ? -19.875 9.164 -4.695 1 88.38 34 PHE B C 1
ATOM 2249 O O . PHE B 1 34 ? -18.766 9.656 -4.441 1 88.38 34 PHE B O 1
ATOM 2256 N N . TYR B 1 35 ? -20.719 8.906 -3.76 1 93.5 35 TYR B N 1
ATOM 2257 C CA . TYR B 1 35 ? -20.516 9.328 -2.377 1 93.5 35 TYR B CA 1
ATOM 2258 C C . TYR B 1 35 ? -19.219 8.758 -1.819 1 93.5 35 TYR B C 1
ATOM 2260 O O . TYR B 1 35 ? -18.312 9.508 -1.441 1 93.5 35 TYR B O 1
ATOM 2268 N N . ASP B 1 36 ? -19.078 7.441 -1.924 1 92.44 36 ASP B N 1
ATOM 2269 C CA . ASP B 1 36 ? -17.906 6.785 -1.366 1 92.44 36 ASP B CA 1
ATOM 2270 C C . ASP B 1 36 ? -16.656 7.109 -2.184 1 92.44 36 ASP B C 1
ATOM 2272 O O . ASP B 1 36 ? -15.562 7.266 -1.629 1 92.44 36 ASP B O 1
ATOM 2276 N N . ILE B 1 37 ? -16.812 7.223 -3.434 1 94.12 37 ILE B N 1
ATOM 2277 C CA . ILE B 1 37 ? -15.688 7.512 -4.324 1 94.12 37 ILE B CA 1
ATOM 2278 C C . ILE B 1 37 ? -15.133 8.898 -4.023 1 94.12 37 ILE B C 1
ATOM 2280 O O . ILE B 1 37 ? -13.914 9.078 -3.906 1 94.12 37 ILE B O 1
ATOM 2284 N N . LEU B 1 38 ? -15.977 9.867 -3.879 1 96.5 38 LEU B N 1
ATOM 2285 C CA . LEU B 1 38 ? -15.523 11.234 -3.65 1 96.5 38 LEU B CA 1
ATOM 2286 C C . LEU B 1 38 ? -14.922 11.383 -2.254 1 96.5 38 LEU B C 1
ATOM 2288 O O . LEU B 1 38 ? -14.047 12.227 -2.033 1 96.5 38 LEU B O 1
ATOM 2292 N N . GLY B 1 39 ? -15.398 10.602 -1.309 1 96.75 39 GLY B N 1
ATOM 2293 C CA . GLY B 1 39 ? -14.711 10.547 -0.028 1 96.75 39 GLY B CA 1
ATOM 2294 C C . GLY B 1 39 ? -13.266 10.086 -0.143 1 96.75 39 GLY B C 1
ATOM 2295 O O . GLY B 1 39 ? -12.359 10.719 0.403 1 96.75 39 GLY B O 1
ATOM 2296 N N . GLY B 1 40 ? -13.117 9 -0.836 1 97.31 40 GLY B N 1
ATOM 2297 C CA . GLY B 1 40 ? -11.781 8.461 -1.048 1 97.31 40 GLY B CA 1
ATOM 2298 C C . GLY B 1 40 ? -10.875 9.414 -1.809 1 97.31 40 GLY B C 1
ATOM 2299 O O . GLY B 1 40 ? -9.719 9.609 -1.429 1 97.31 40 GLY B O 1
ATOM 2300 N N . VAL B 1 41 ? -11.391 9.953 -2.852 1 97.81 41 VAL B N 1
ATOM 2301 C CA . VAL B 1 41 ? -10.633 10.906 -3.658 1 97.81 41 VAL B CA 1
ATOM 2302 C C . VAL B 1 41 ? -10.234 12.109 -2.805 1 97.81 41 VAL B C 1
ATOM 2304 O O . VAL B 1 41 ? -9.133 12.641 -2.949 1 97.81 41 VAL B O 1
ATOM 2307 N N . ASN B 1 42 ? -11.141 12.539 -1.991 1 98.69 42 ASN B N 1
ATOM 2308 C CA . ASN B 1 42 ? -10.867 13.656 -1.09 1 98.69 42 ASN B CA 1
ATOM 2309 C C . ASN B 1 42 ? -9.68 13.359 -0.173 1 98.69 42 ASN B C 1
ATOM 2311 O O . ASN B 1 42 ? -8.812 14.211 0.02 1 98.69 42 ASN B O 1
ATOM 2315 N N . TYR B 1 43 ? -9.594 12.125 0.398 1 98.56 43 TYR B N 1
ATOM 2316 C CA . TYR B 1 43 ? -8.445 11.719 1.204 1 98.56 43 TYR B CA 1
ATOM 2317 C C . TYR B 1 43 ? -7.148 11.875 0.422 1 98.56 43 TYR B C 1
ATOM 2319 O O . TYR B 1 43 ? -6.18 12.453 0.923 1 98.56 43 TYR B O 1
ATOM 2327 N N . LEU B 1 44 ? -7.168 11.367 -0.742 1 98.31 44 LEU B N 1
ATOM 2328 C CA . LEU B 1 44 ? -5.965 11.375 -1.567 1 98.31 44 LEU B CA 1
ATOM 2329 C C . LEU B 1 44 ? -5.586 12.805 -1.959 1 98.31 44 LEU B C 1
ATOM 2331 O O . LEU B 1 44 ? -4.398 13.133 -2.025 1 98.31 44 LEU B O 1
ATOM 2335 N N . ALA B 1 45 ? -6.547 13.641 -2.244 1 98.56 45 ALA B N 1
ATOM 2336 C CA . ALA B 1 45 ? -6.293 15.047 -2.561 1 98.56 45 ALA B CA 1
ATOM 2337 C C . ALA B 1 45 ? -5.613 15.758 -1.396 1 98.56 45 ALA B C 1
ATOM 2339 O O . ALA B 1 45 ? -4.703 16.562 -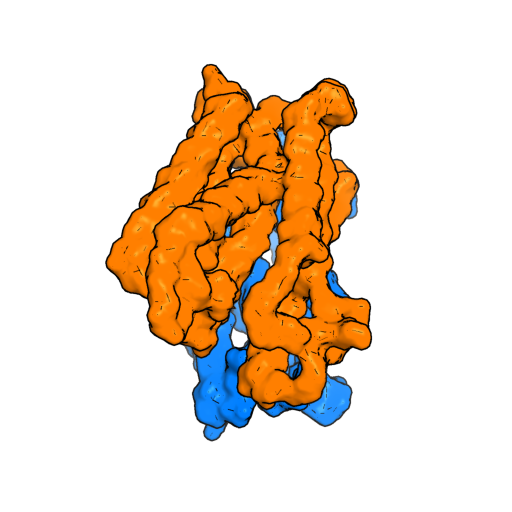1.6 1 98.56 45 ALA B O 1
ATOM 2340 N N . LEU B 1 46 ? -6.074 15.477 -0.2 1 98.56 46 LEU B N 1
ATOM 2341 C CA . LEU B 1 46 ? -5.473 16.109 0.967 1 98.56 46 LEU B CA 1
ATOM 2342 C C . LEU B 1 46 ? -4.039 15.633 1.171 1 98.56 46 LEU B C 1
ATOM 2344 O O . LEU B 1 46 ? -3.174 16.406 1.582 1 98.56 46 LEU B O 1
ATOM 2348 N N . ALA B 1 47 ? -3.83 14.352 0.951 1 98.12 47 ALA B N 1
ATOM 2349 C CA . ALA B 1 47 ? -2.471 13.828 1.056 1 98.12 47 ALA B CA 1
ATOM 2350 C C . ALA B 1 47 ? -1.536 14.523 0.071 1 98.12 47 ALA B C 1
ATOM 2352 O O . ALA B 1 47 ? -0.44 14.953 0.442 1 98.12 47 ALA B O 1
ATOM 2353 N N . LEU B 1 48 ? -2 14.703 -1.137 1 96.62 48 LEU B N 1
ATOM 2354 C CA . LEU B 1 48 ? -1.201 15.352 -2.17 1 96.62 48 LEU B CA 1
ATOM 2355 C C . LEU B 1 48 ? -0.977 16.828 -1.841 1 96.62 48 LEU B C 1
ATOM 2357 O O . LEU B 1 48 ? 0.149 17.312 -1.923 1 96.62 48 LEU B O 1
ATOM 2361 N N . TRP B 1 49 ? -2.035 17.453 -1.459 1 96.81 49 TRP B N 1
ATOM 2362 C CA . TRP B 1 49 ? -1.938 18.875 -1.109 1 96.81 49 TRP B CA 1
ATOM 2363 C C . TRP B 1 49 ? -0.945 19.078 0.029 1 96.81 49 TRP B C 1
ATOM 2365 O O . TRP B 1 49 ? -0.073 19.953 -0.052 1 96.81 49 TRP B O 1
ATOM 2375 N N . SER B 1 50 ? -1.087 18.297 1.053 1 95.69 50 SER B N 1
ATOM 2376 C CA . SER B 1 50 ? -0.245 18.531 2.223 1 95.69 50 SER B CA 1
ATOM 2377 C C . SER B 1 50 ? 1.219 18.219 1.917 1 95.69 50 SER B C 1
ATOM 2379 O O . SER B 1 50 ? 2.117 18.859 2.48 1 95.69 50 SER B O 1
ATOM 2381 N N . ALA B 1 51 ? 1.43 17.281 1.036 1 93.5 51 ALA B N 1
ATOM 2382 C CA . ALA B 1 51 ? 2.797 16.984 0.617 1 93.5 51 ALA B CA 1
ATOM 2383 C C . ALA B 1 51 ? 3.404 18.156 -0.158 1 93.5 51 ALA B C 1
ATOM 2385 O O . ALA B 1 51 ? 4.547 18.531 0.087 1 93.5 51 ALA B O 1
ATOM 2386 N N . ILE B 1 52 ? 2.652 18.734 -1.028 1 91.31 52 ILE B N 1
ATOM 2387 C CA . ILE B 1 52 ? 3.121 19.828 -1.875 1 91.31 52 ILE B CA 1
ATOM 2388 C C . ILE B 1 52 ? 3.254 21.109 -1.045 1 91.31 52 ILE B C 1
ATOM 2390 O O . ILE B 1 52 ? 4.262 21.812 -1.138 1 91.31 52 ILE B O 1
ATOM 2394 N N . ALA B 1 53 ? 2.246 21.422 -0.271 1 87.31 53 ALA B N 1
ATOM 2395 C CA . ALA B 1 53 ? 2.201 22.656 0.509 1 87.31 53 ALA B CA 1
ATOM 2396 C C . ALA B 1 53 ? 3.33 22.688 1.535 1 87.31 53 ALA B C 1
ATOM 2398 O O . ALA B 1 53 ? 3.857 23.766 1.845 1 87.31 53 ALA B O 1
ATOM 2399 N N . GLY B 1 54 ? 3.604 21.531 2.07 1 74.94 54 GLY B N 1
ATOM 2400 C CA . GLY B 1 54 ? 4.707 21.469 3.016 1 74.94 54 GLY B CA 1
ATOM 2401 C C . GLY B 1 54 ? 6.043 21.844 2.398 1 74.94 54 GLY B C 1
ATOM 2402 O O . GLY B 1 54 ? 7.012 22.109 3.113 1 74.94 54 GLY B O 1
ATOM 2403 N N . SER B 1 55 ? 6.074 21.938 1.11 1 71.62 55 SER B N 1
ATOM 2404 C CA . SER B 1 55 ? 7.309 22.219 0.386 1 71.62 55 SER B CA 1
ATOM 2405 C C . SER B 1 55 ? 7.359 23.672 -0.075 1 71.62 55 SER B C 1
ATOM 2407 O O . SER B 1 55 ? 8.406 24.156 -0.515 1 71.62 55 SER B O 1
ATOM 2409 N N . ILE B 1 56 ? 6.203 24.312 0.025 1 69.12 56 ILE B N 1
ATOM 2410 C CA . ILE B 1 56 ? 6.164 25.688 -0.465 1 69.12 56 ILE B CA 1
ATOM 2411 C C . ILE B 1 56 ? 6.812 26.625 0.557 1 69.12 56 ILE B C 1
ATOM 2413 O O . ILE B 1 56 ? 6.309 26.766 1.673 1 69.12 56 ILE B O 1
ATOM 2417 N N . ASP B 1 57 ? 7.887 27.219 0.148 1 67.19 57 ASP B N 1
ATOM 2418 C CA . ASP B 1 57 ? 8.641 28.203 0.915 1 67.19 57 ASP B CA 1
ATOM 2419 C C . ASP B 1 57 ? 8.914 27.703 2.33 1 67.19 57 ASP B C 1
ATOM 2421 O O . ASP B 1 57 ? 8.805 28.469 3.295 1 67.19 57 ASP B O 1
ATOM 2425 N N . ALA B 1 58 ? 9.117 26.359 2.562 1 70.44 58 ALA B N 1
ATOM 2426 C CA . ALA B 1 58 ? 9.367 25.781 3.883 1 70.44 58 ALA B CA 1
ATOM 2427 C C . ALA B 1 58 ? 10.82 25.359 4.031 1 70.44 58 ALA B C 1
ATOM 2429 O O . ALA B 1 58 ? 11.438 24.891 3.068 1 70.44 58 ALA B O 1
ATOM 2430 N N . PRO B 1 59 ? 11.312 25.625 5.141 1 75.56 59 PRO B N 1
ATOM 2431 C CA . PRO B 1 59 ? 12.695 25.203 5.371 1 75.56 59 PRO B CA 1
ATOM 2432 C C . PRO B 1 59 ? 12.875 23.703 5.266 1 75.56 59 PRO B C 1
ATOM 2434 O O . PRO B 1 59 ? 13.953 23.219 4.906 1 75.56 59 PRO B O 1
ATOM 2437 N N . LEU B 1 60 ? 11.836 23.016 5.617 1 79.06 60 LEU B N 1
ATOM 2438 C CA . LEU B 1 60 ? 11.875 21.562 5.523 1 79.06 60 LEU B CA 1
ATOM 2439 C C . LEU B 1 60 ? 10.875 21.062 4.484 1 79.06 60 LEU B C 1
ATOM 2441 O O . LEU B 1 60 ? 9.664 21.062 4.734 1 79.06 60 LEU B O 1
ATOM 2445 N N . ASN B 1 61 ? 11.406 20.625 3.42 1 85.25 61 ASN B N 1
ATOM 2446 C CA . ASN B 1 61 ? 10.562 20.141 2.33 1 85.25 61 ASN B CA 1
ATOM 2447 C C . ASN B 1 61 ? 10.117 18.703 2.566 1 85.25 61 ASN B C 1
ATOM 2449 O O . ASN B 1 61 ? 10.781 17.953 3.291 1 85.25 61 ASN B O 1
ATOM 2453 N N . TRP B 1 62 ? 9 18.359 1.997 1 88.62 62 TRP B N 1
ATOM 2454 C CA . TRP B 1 62 ? 8.414 17.016 2.1 1 88.62 62 TRP B CA 1
ATOM 2455 C C . TRP B 1 62 ? 9.43 15.953 1.698 1 88.62 62 TRP B C 1
ATOM 2457 O O . TRP B 1 62 ? 9.586 14.945 2.396 1 88.62 62 TRP B O 1
ATOM 2467 N N . VAL B 1 63 ? 10.219 16.219 0.715 1 84.75 63 VAL B N 1
ATOM 2468 C CA . VAL B 1 63 ? 11.125 15.219 0.156 1 84.75 63 VAL B CA 1
ATOM 2469 C C . VAL B 1 63 ? 12.344 15.062 1.066 1 84.75 63 VAL B C 1
ATOM 2471 O O . VAL B 1 63 ? 13.117 14.109 0.922 1 84.75 63 VAL B O 1
ATOM 2474 N N . ASP B 1 64 ? 12.539 15.945 2.01 1 86.75 64 ASP B N 1
ATOM 2475 C CA . ASP B 1 64 ? 13.734 15.938 2.854 1 86.75 64 ASP B CA 1
ATOM 2476 C C . ASP B 1 64 ? 13.43 15.344 4.227 1 86.75 64 ASP B C 1
ATOM 2478 O O . ASP B 1 64 ? 14.32 15.219 5.066 1 86.75 64 ASP B O 1
ATOM 2482 N N . ASP B 1 65 ? 12.203 15.016 4.473 1 90 65 ASP B N 1
ATOM 2483 C CA . ASP B 1 65 ? 11.805 14.484 5.77 1 90 65 ASP B CA 1
ATOM 2484 C C . ASP B 1 65 ? 11.211 13.086 5.629 1 90 65 ASP B C 1
ATOM 2486 O O . ASP B 1 65 ? 10.102 12.93 5.113 1 90 65 ASP B O 1
ATOM 2490 N N . PRO B 1 66 ? 11.938 12.094 6.172 1 91.44 66 PRO B N 1
ATOM 2491 C CA . PRO B 1 66 ? 11.469 10.719 6.004 1 91.44 66 PRO B CA 1
ATOM 2492 C C . PRO B 1 66 ? 10.102 10.477 6.641 1 91.44 66 PRO B C 1
ATOM 2494 O O . PRO B 1 66 ? 9.336 9.641 6.16 1 91.44 66 PRO B O 1
ATOM 2497 N N . ARG B 1 67 ? 9.758 11.148 7.707 1 93.5 67 ARG B N 1
ATOM 2498 C CA . ARG B 1 67 ? 8.461 10.969 8.352 1 93.5 67 ARG B CA 1
ATOM 2499 C C . ARG B 1 67 ? 7.332 11.445 7.445 1 93.5 67 ARG B C 1
ATOM 2501 O O . ARG B 1 67 ? 6.281 10.797 7.371 1 93.5 67 ARG B O 1
ATOM 2508 N N . LYS B 1 68 ? 7.559 12.586 6.773 1 94 68 LYS B N 1
ATOM 2509 C CA . LYS B 1 68 ? 6.555 13.102 5.848 1 94 68 LYS B CA 1
ATOM 2510 C C . LYS B 1 68 ? 6.312 12.125 4.699 1 94 68 LYS B C 1
ATOM 2512 O O . LYS B 1 68 ? 5.168 11.844 4.348 1 94 68 LYS B O 1
ATOM 2517 N N . ILE B 1 69 ? 7.359 11.641 4.242 1 92.94 69 ILE B N 1
ATOM 2518 C CA . ILE B 1 69 ? 7.27 10.711 3.127 1 92.94 69 ILE B CA 1
ATOM 2519 C C . ILE B 1 69 ? 6.523 9.453 3.562 1 92.94 69 ILE B C 1
ATOM 2521 O O . ILE B 1 69 ? 5.562 9.031 2.91 1 92.94 69 ILE B O 1
ATOM 2525 N N . LEU B 1 70 ? 6.961 8.875 4.625 1 95.25 70 LEU B N 1
ATOM 2526 C CA . LEU B 1 70 ? 6.387 7.617 5.086 1 95.25 70 LEU B CA 1
ATOM 2527 C C . LEU B 1 70 ? 4.902 7.781 5.402 1 95.25 70 LEU B C 1
ATOM 2529 O O . LEU B 1 70 ? 4.078 6.965 4.984 1 95.25 70 LEU B O 1
ATOM 2533 N N . VAL B 1 71 ? 4.555 8.797 6.137 1 96.75 71 VAL B N 1
ATOM 2534 C CA . VAL B 1 71 ? 3.17 9 6.547 1 96.75 71 VAL B CA 1
ATOM 2535 C C . VAL B 1 71 ? 2.285 9.18 5.316 1 96.75 71 VAL B C 1
ATOM 2537 O O . VAL B 1 71 ? 1.164 8.672 5.27 1 96.75 71 VAL B O 1
ATOM 2540 N N . THR B 1 72 ? 2.758 9.914 4.363 1 96.69 72 THR B N 1
ATOM 2541 C CA . THR B 1 72 ? 1.991 10.148 3.145 1 96.69 72 THR B CA 1
ATOM 2542 C C . THR B 1 72 ? 1.753 8.836 2.4 1 96.69 72 THR B C 1
ATOM 2544 O O . THR B 1 72 ? 0.634 8.555 1.964 1 96.69 72 THR B O 1
ATOM 2547 N N . ILE B 1 73 ? 2.758 8.031 2.322 1 95.12 73 ILE B N 1
ATOM 2548 C CA . ILE B 1 73 ? 2.646 6.754 1.628 1 95.12 73 ILE B CA 1
ATOM 2549 C C . ILE B 1 73 ? 1.662 5.848 2.367 1 95.12 73 ILE B C 1
ATOM 2551 O O . ILE B 1 73 ? 0.776 5.254 1.751 1 95.12 73 ILE B O 1
ATOM 2555 N N . LEU B 1 74 ? 1.852 5.707 3.637 1 96.81 74 LEU B N 1
ATOM 2556 C CA . LEU B 1 74 ? 0.981 4.848 4.434 1 96.81 74 LEU B CA 1
ATOM 2557 C C . LEU B 1 74 ? -0.467 5.324 4.355 1 96.81 74 LEU B C 1
ATOM 2559 O O . LEU B 1 74 ? -1.383 4.512 4.203 1 96.81 74 LEU B O 1
ATOM 2563 N N . PHE B 1 75 ? -0.645 6.645 4.461 1 98.12 75 PHE B N 1
ATOM 2564 C CA . PHE B 1 75 ? -1.979 7.227 4.387 1 98.12 75 PHE B CA 1
ATOM 2565 C C . PHE B 1 75 ? -2.615 6.941 3.029 1 98.12 75 PHE B C 1
ATOM 2567 O O . PHE B 1 75 ? -3.77 6.52 2.955 1 98.12 75 PHE B O 1
ATOM 2574 N N . MET B 1 76 ? -1.877 7.109 1.986 1 96.62 76 MET B N 1
ATOM 2575 C CA . MET B 1 76 ? -2.398 6.918 0.637 1 96.62 76 MET B CA 1
ATOM 2576 C C . MET B 1 76 ? -2.717 5.445 0.383 1 96.62 76 MET B C 1
ATOM 2578 O O . MET B 1 76 ? -3.695 5.125 -0.294 1 96.62 76 MET B O 1
ATOM 2582 N N . CYS B 1 77 ? -1.883 4.602 0.881 1 94.56 77 CYS B N 1
ATOM 2583 C CA . CYS B 1 77 ? -2.162 3.176 0.731 1 94.56 77 CYS B CA 1
ATOM 2584 C C . CYS B 1 77 ? -3.441 2.791 1.465 1 94.56 77 CYS B C 1
ATOM 2586 O O . CYS B 1 77 ? -4.289 2.084 0.916 1 94.56 77 CYS B O 1
ATOM 2588 N N . SER B 1 78 ? -3.559 3.225 2.658 1 97.19 78 SER B N 1
ATOM 2589 C CA . SER B 1 78 ? -4.73 2.924 3.471 1 97.19 78 SER B CA 1
ATOM 2590 C C . SER B 1 78 ? -6.004 3.471 2.83 1 97.19 78 SER B C 1
ATOM 2592 O O . SER B 1 78 ? -6.945 2.721 2.57 1 97.19 78 SER B O 1
ATOM 2594 N N . ARG B 1 79 ? -5.977 4.707 2.492 1 97.88 79 ARG B N 1
ATOM 2595 C CA . ARG B 1 79 ? -7.164 5.352 1.941 1 97.88 79 ARG B CA 1
ATOM 2596 C C . ARG B 1 79 ? -7.387 4.945 0.488 1 97.88 79 ARG B C 1
ATOM 2598 O O . ARG B 1 79 ? -8.523 4.926 0.008 1 97.88 79 ARG B O 1
ATOM 2605 N N . GLY B 1 80 ? -6.297 4.648 -0.179 1 96.12 80 GLY B N 1
ATOM 2606 C CA . GLY B 1 80 ? -6.438 4.086 -1.513 1 96.12 80 GLY B CA 1
ATOM 2607 C C . GLY B 1 80 ? -7.203 2.777 -1.531 1 96.12 80 GLY B C 1
ATOM 2608 O O . GLY B 1 80 ? -8.078 2.572 -2.377 1 96.12 80 GLY B O 1
ATOM 2609 N N . TRP B 1 81 ? -6.84 1.899 -0.632 1 95.38 81 TRP B N 1
ATOM 2610 C CA . TRP B 1 81 ? -7.598 0.659 -0.503 1 95.38 81 TRP B CA 1
ATOM 2611 C C . TRP B 1 81 ? -9.078 0.946 -0.261 1 95.38 81 TRP B C 1
ATOM 2613 O O . TRP B 1 81 ? -9.945 0.372 -0.925 1 95.38 81 TRP B O 1
ATOM 2623 N N . LEU B 1 82 ? -9.32 1.8 0.679 1 95.44 82 LEU B N 1
ATOM 2624 C CA . LEU B 1 82 ? -10.703 2.123 0.996 1 95.44 82 LEU B CA 1
ATOM 2625 C C . LEU B 1 82 ? -11.445 2.613 -0.244 1 95.44 82 LEU B C 1
ATOM 2627 O O . LEU B 1 82 ? -12.578 2.191 -0.505 1 95.44 82 LEU B O 1
ATOM 2631 N N . LEU B 1 83 ? -10.828 3.459 -0.971 1 95.81 83 LEU B N 1
ATOM 2632 C CA . LEU B 1 83 ? -11.43 4.012 -2.182 1 95.81 83 LEU B CA 1
ATOM 2633 C C . LEU B 1 83 ? -11.758 2.904 -3.176 1 95.81 83 LEU B C 1
ATOM 2635 O O . LEU B 1 83 ? -12.898 2.811 -3.65 1 95.81 83 LEU B O 1
ATOM 2639 N N . ILE B 1 84 ? -10.836 2.076 -3.443 1 93.06 84 ILE B N 1
ATOM 2640 C CA . ILE B 1 84 ? -11 1.031 -4.449 1 93.06 84 ILE B CA 1
ATOM 2641 C C . ILE B 1 84 ? -12.047 0.024 -3.98 1 93.06 84 ILE B C 1
ATOM 2643 O O . ILE B 1 84 ? -12.906 -0.392 -4.762 1 93.06 84 ILE B O 1
ATOM 2647 N N . PHE B 1 85 ? -12 -0.327 -2.812 1 93.38 85 PHE B N 1
ATOM 2648 C CA . PHE B 1 85 ? -12.922 -1.319 -2.266 1 93.38 85 PHE B CA 1
ATOM 2649 C C . PHE B 1 85 ? -14.352 -0.797 -2.281 1 93.38 85 PHE B C 1
ATOM 2651 O O . PHE B 1 85 ? -15.266 -1.494 -2.723 1 93.38 85 PHE B O 1
ATOM 2658 N N . LEU B 1 86 ? -14.531 0.397 -1.784 1 91 86 LEU B N 1
ATOM 2659 C CA . LEU B 1 86 ? -15.875 0.95 -1.727 1 91 86 LEU B CA 1
ATOM 2660 C C . LEU B 1 86 ? -16.422 1.219 -3.129 1 91 86 LEU B C 1
ATOM 2662 O O . LEU B 1 86 ? -17.609 1.086 -3.375 1 91 86 LEU B O 1
ATOM 2666 N N . ALA B 1 87 ? -15.594 1.649 -4.02 1 89.12 87 ALA B N 1
ATOM 2667 C CA . ALA B 1 87 ? -16.016 1.819 -5.41 1 89.12 87 ALA B CA 1
ATOM 2668 C C . ALA B 1 87 ? -16.469 0.494 -6.008 1 89.12 87 ALA B C 1
ATOM 2670 O O . ALA B 1 87 ? -17.516 0.434 -6.676 1 89.12 87 ALA B O 1
ATOM 2671 N N . TRP B 1 88 ? -15.648 -0.493 -5.73 1 87.56 88 TRP B N 1
ATOM 2672 C CA . TRP B 1 88 ? -16.016 -1.828 -6.195 1 87.56 88 TRP B CA 1
ATOM 2673 C C . TRP B 1 88 ? -17.328 -2.279 -5.574 1 87.56 88 TRP B C 1
ATOM 2675 O O . TRP B 1 88 ? -18.219 -2.775 -6.273 1 87.56 88 TRP B O 1
ATOM 2685 N N . ARG B 1 89 ? -17.438 -2.1 -4.328 1 85.44 89 ARG B N 1
ATOM 2686 C CA . ARG B 1 89 ? -18.625 -2.512 -3.598 1 85.44 89 ARG B CA 1
ATOM 2687 C C . ARG B 1 89 ? -19.859 -1.782 -4.113 1 85.44 89 ARG B C 1
ATOM 2689 O O . ARG B 1 89 ? -20.938 -2.379 -4.246 1 85.44 89 ARG B O 1
ATOM 2696 N N . ALA B 1 90 ? -19.766 -0.535 -4.348 1 82.56 90 ALA B N 1
ATOM 2697 C CA . ALA B 1 90 ? -20.875 0.257 -4.883 1 82.56 90 ALA B CA 1
ATOM 2698 C C . ALA B 1 90 ? -21.297 -0.256 -6.254 1 82.56 90 ALA B C 1
ATOM 2700 O O . ALA B 1 90 ? -22.484 -0.289 -6.57 1 82.56 90 ALA B O 1
ATOM 2701 N N . HIS B 1 91 ? -20.375 -0.619 -7.02 1 82.75 91 HIS B N 1
ATOM 2702 C CA . HIS B 1 91 ? -20.656 -1.152 -8.344 1 82.75 91 HIS B CA 1
ATOM 2703 C C . HIS B 1 91 ? -21.359 -2.508 -8.258 1 82.75 91 HIS B C 1
ATOM 2705 O O . HIS B 1 91 ? -22.281 -2.785 -9.016 1 82.75 91 HIS B O 1
ATOM 2711 N N . GLU B 1 92 ? -20.938 -3.314 -7.344 1 82.69 92 GLU B N 1
ATOM 2712 C CA . GLU B 1 92 ? -21.453 -4.672 -7.203 1 82.69 92 GLU B CA 1
ATOM 2713 C C . GLU B 1 92 ? -22.859 -4.668 -6.582 1 82.69 92 GLU B C 1
ATOM 2715 O O . GLU B 1 92 ? -23.719 -5.453 -6.977 1 82.69 92 GLU B O 1
ATOM 2720 N N . ARG B 1 93 ? -23.094 -3.936 -5.582 1 78.06 93 ARG B N 1
ATOM 2721 C CA . ARG B 1 93 ? -24.344 -3.941 -4.836 1 78.06 93 ARG B CA 1
ATOM 2722 C C . ARG B 1 93 ? -25.406 -3.127 -5.559 1 78.06 93 ARG B C 1
ATOM 2724 O O . ARG B 1 93 ? -26.609 -3.266 -5.277 1 78.06 93 ARG B O 1
ATOM 2731 N N . LYS B 1 94 ? -25.109 -2.432 -6.582 1 75.06 94 LYS B N 1
ATOM 2732 C CA . LYS B 1 94 ? -26.031 -1.599 -7.344 1 75.06 94 LYS B CA 1
ATOM 2733 C C . LYS B 1 94 ? -26.812 -0.662 -6.422 1 75.06 94 LYS B C 1
ATOM 2735 O O . LYS B 1 94 ? -28.031 -0.547 -6.539 1 75.06 94 LYS B O 1
ATOM 2740 N N . GLY B 1 95 ? -26.219 -0.182 -5.328 1 75.94 95 GLY B N 1
ATOM 2741 C CA . GLY B 1 95 ? -26.859 0.805 -4.477 1 75.94 95 GLY B CA 1
ATOM 2742 C C . GLY B 1 95 ? -26.422 0.726 -3.029 1 75.94 95 GLY B C 1
ATOM 2743 O O . GLY B 1 95 ? -25.719 -0.212 -2.641 1 75.94 95 GLY B O 1
ATOM 2744 N N . ASP B 1 96 ? -26.766 1.767 -2.232 1 81.81 96 ASP B N 1
ATOM 2745 C CA . ASP B 1 96 ? -26.484 1.899 -0.805 1 81.81 96 ASP B CA 1
ATOM 2746 C C . ASP B 1 96 ? -27.75 2.277 -0.038 1 81.81 96 ASP B C 1
ATOM 2748 O O . ASP B 1 96 ? -28.25 3.4 -0.163 1 81.81 96 ASP B O 1
ATOM 2752 N N . SER B 1 97 ? -28.203 1.337 0.749 1 79.69 97 SER B N 1
ATOM 2753 C CA . SER B 1 97 ? -29.5 1.48 1.404 1 79.69 97 SER B CA 1
ATOM 2754 C C . SER B 1 97 ? -29.484 2.623 2.416 1 79.69 97 SER B C 1
ATOM 2756 O O . SER B 1 97 ? -30.531 3.119 2.814 1 79.69 97 SER B O 1
ATOM 2758 N N . ARG B 1 98 ? -28.344 3.166 2.824 1 81.44 98 ARG B N 1
ATOM 2759 C CA . ARG B 1 98 ? -28.234 4.293 3.742 1 81.44 98 ARG B CA 1
ATOM 2760 C C . ARG B 1 98 ? -28.938 5.523 3.197 1 81.44 98 ARG B C 1
ATOM 2762 O O . ARG B 1 98 ? -29.375 6.391 3.961 1 81.44 98 ARG B O 1
ATOM 2769 N N . PHE B 1 99 ? -29.047 5.449 1.817 1 86.94 99 PHE B N 1
ATOM 2770 C CA . PHE B 1 99 ? -29.484 6.691 1.188 1 86.94 99 PHE B CA 1
ATOM 2771 C C . PHE B 1 99 ? -30.891 6.562 0.637 1 86.94 99 PHE B C 1
ATOM 2773 O O . PHE B 1 99 ? -31.438 7.52 0.083 1 86.94 99 PHE B O 1
ATOM 2780 N N . ASP B 1 100 ? -31.5 5.469 0.811 1 85.5 100 ASP B N 1
ATOM 2781 C CA . ASP B 1 100 ? -32.812 5.211 0.223 1 85.5 100 ASP B CA 1
ATOM 2782 C C . ASP B 1 100 ? -33.844 6.25 0.685 1 85.5 100 ASP B C 1
ATOM 2784 O O . ASP B 1 100 ? -34.562 6.812 -0.131 1 85.5 100 ASP B O 1
ATOM 2788 N N . GLU B 1 101 ? -33.75 6.562 1.902 1 84.62 101 GLU B N 1
ATOM 2789 C CA . GLU B 1 101 ? -34.75 7.488 2.467 1 84.62 101 GLU B CA 1
ATOM 2790 C C . GLU B 1 101 ? -34.5 8.914 1.984 1 84.62 101 GLU B C 1
ATOM 2792 O O . GLU B 1 101 ? -35.406 9.602 1.539 1 84.62 101 GLU B O 1
ATOM 2797 N N . VAL B 1 102 ? -33.312 9.266 2.021 1 89.5 102 VAL B N 1
ATOM 2798 C CA . VAL B 1 102 ? -33 10.664 1.746 1 89.5 102 VAL B CA 1
ATOM 2799 C C . VAL B 1 102 ? -33.094 10.922 0.244 1 89.5 102 VAL B C 1
ATOM 2801 O O . VAL B 1 102 ? -33.281 12.062 -0.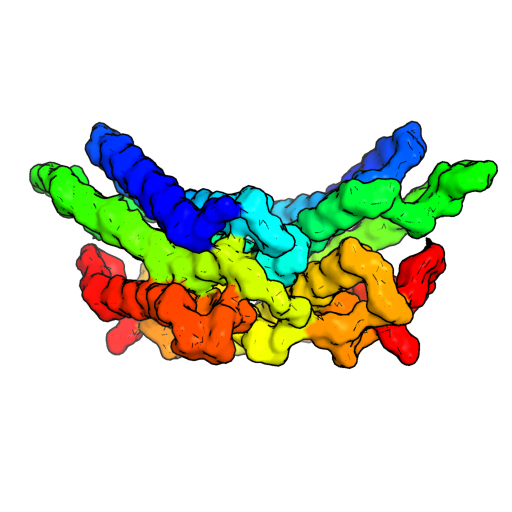186 1 89.5 102 VAL B O 1
ATOM 2804 N N . LEU B 1 103 ? -33.031 9.867 -0.547 1 89.88 103 LEU B N 1
ATOM 2805 C CA . LEU B 1 103 ? -33.125 10.023 -1.993 1 89.88 103 LEU B CA 1
ATOM 2806 C C . LEU B 1 103 ? -34.531 9.672 -2.486 1 89.88 103 LEU B C 1
ATOM 2808 O O . LEU B 1 103 ? -34.812 9.797 -3.676 1 89.88 103 LEU B O 1
ATOM 2812 N N . GLY B 1 104 ? -35.344 9.227 -1.484 1 84.88 104 GLY B N 1
ATOM 2813 C CA . GLY B 1 104 ? -36.75 8.922 -1.808 1 84.88 104 GLY B CA 1
ATOM 2814 C C . GLY B 1 104 ? -36.906 7.66 -2.643 1 84.88 104 GLY B C 1
ATOM 2815 O O . GLY B 1 104 ? -37.844 7.547 -3.434 1 84.88 104 GLY B O 1
ATOM 2816 N N . LYS B 1 105 ? -35.906 6.832 -2.406 1 78.88 105 LYS B N 1
ATOM 2817 C CA . LYS B 1 105 ? -36.031 5.562 -3.119 1 78.88 105 LYS B CA 1
ATOM 2818 C C . LYS B 1 105 ? -37.125 4.691 -2.508 1 78.88 105 LYS B C 1
ATOM 2820 O O . LYS B 1 105 ? -37.25 4.602 -1.284 1 78.88 105 LYS B O 1
ATOM 2825 N N . GLY B 1 106 ? -38.094 4.34 -3.09 1 77.5 106 GLY B N 1
ATOM 2826 C CA . GLY B 1 106 ? -39.219 3.561 -2.582 1 77.5 106 GLY B CA 1
ATOM 2827 C C . GLY B 1 106 ? -40.531 4.344 -2.529 1 77.5 106 GLY B C 1
ATOM 2828 O O . GLY B 1 106 ? -41.469 3.932 -1.867 1 77.5 106 GLY B O 1
ATOM 2829 N N . GLY B 1 107 ? -40.5 5.5 -2.973 1 80.25 107 GLY B N 1
ATOM 2830 C CA . GLY B 1 107 ? -41.75 6.211 -3.113 1 80.25 107 GLY B CA 1
ATOM 2831 C C . GLY B 1 107 ? -41.844 7.441 -2.23 1 80.25 107 GLY B C 1
ATOM 2832 O O . GLY B 1 107 ? -42.781 8.219 -2.344 1 80.25 107 GLY B O 1
ATOM 2833 N N . GLY B 1 108 ? -40.938 7.688 -1.32 1 82.38 108 GLY B N 1
ATOM 2834 C CA . GLY B 1 108 ? -41 8.875 -0.48 1 82.38 108 GLY B CA 1
ATOM 2835 C C . GLY B 1 108 ? -40.438 10.109 -1.164 1 82.38 108 GLY B C 1
ATOM 2836 O O . GLY B 1 108 ? -39.938 10.031 -2.299 1 82.38 108 GLY B O 1
ATOM 2837 N N . GLN B 1 109 ? -40.625 11.25 -0.46 1 88.88 109 GLN B N 1
ATOM 2838 C CA . GLN B 1 109 ? -40.094 12.508 -0.972 1 88.88 109 GLN B CA 1
ATOM 2839 C C . GLN B 1 109 ? -38.594 12.617 -0.685 1 88.88 109 GLN B C 1
ATOM 2841 O O . GLN B 1 109 ? -38.156 12.312 0.42 1 88.88 109 GLN B O 1
ATOM 2846 N N . PRO B 1 110 ? -37.906 13.039 -1.778 1 90 110 PRO B N 1
ATOM 2847 C CA . PRO B 1 110 ? -36.469 13.297 -1.515 1 90 110 PRO B CA 1
ATOM 2848 C C . PRO B 1 110 ? -36.281 14.344 -0.423 1 90 110 PRO B C 1
ATOM 2850 O O . PRO B 1 110 ? -37.062 15.273 -0.289 1 90 110 PRO B O 1
ATOM 2853 N N . GLN B 1 111 ? -35.25 14.086 0.385 1 92.75 111 GLN B N 1
ATOM 2854 C CA . GLN B 1 111 ? -34.906 14.977 1.484 1 92.75 111 GLN B CA 1
ATOM 2855 C C . GLN B 1 111 ? -33.562 15.648 1.229 1 92.75 111 GLN B C 1
ATOM 2857 O O . GLN B 1 111 ? -32.5 15.133 1.635 1 92.75 111 GLN B O 1
ATOM 2862 N N . PRO B 1 112 ? -33.594 16.797 0.588 1 93.19 112 PRO B N 1
ATOM 2863 C CA . PRO B 1 112 ? -32.312 17.453 0.221 1 93.19 112 PRO B CA 1
ATOM 2864 C C . PRO B 1 112 ? -31.438 17.75 1.43 1 93.19 112 PRO B C 1
ATOM 2866 O O . PRO B 1 112 ? -30.203 17.594 1.354 1 93.19 112 PRO B O 1
ATOM 2869 N N . PHE B 1 113 ? -32 18.156 2.5 1 93.81 113 PHE B N 1
ATOM 2870 C CA . PHE B 1 113 ? -31.219 18.5 3.678 1 93.81 113 PHE B CA 1
ATOM 2871 C C . PHE B 1 113 ? -30.625 17.25 4.305 1 93.81 113 PHE B C 1
ATOM 2873 O O . PHE B 1 113 ? -29.484 17.266 4.766 1 93.81 113 PHE B O 1
ATOM 2880 N N . GLY B 1 114 ? -31.438 16.203 4.34 1 93 114 GLY B N 1
ATOM 2881 C CA . GLY B 1 114 ? -30.906 14.945 4.832 1 93 114 GLY B CA 1
ATOM 2882 C C . GLY B 1 114 ? -29.719 14.453 4.035 1 93 114 GLY B C 1
ATOM 2883 O O . GLY B 1 114 ? -28.719 14.008 4.609 1 93 114 GLY B O 1
ATOM 2884 N N . PHE B 1 115 ? -29.859 14.508 2.75 1 94.56 115 PHE B N 1
ATOM 2885 C CA . PHE B 1 115 ? -28.766 14.094 1.871 1 94.56 115 PHE B CA 1
ATOM 2886 C C . PHE B 1 115 ? -27.547 14.992 2.066 1 94.56 115 PHE B C 1
ATOM 2888 O O . PHE B 1 115 ? -26.406 14.516 2.061 1 94.56 115 PHE B O 1
ATOM 2895 N N . PHE B 1 116 ? -27.781 16.297 2.289 1 95.88 116 PHE B N 1
ATOM 2896 C CA . PHE B 1 116 ? -26.734 17.266 2.549 1 95.88 116 PHE B CA 1
ATOM 2897 C C . PHE B 1 116 ? -25.969 16.922 3.824 1 95.88 116 PHE B C 1
ATOM 2899 O O . PHE B 1 116 ? -24.734 17.031 3.871 1 95.88 116 PHE B O 1
ATOM 2906 N N . VAL B 1 117 ? -26.672 16.484 4.832 1 93.94 117 VAL B N 1
ATOM 2907 C CA . VAL B 1 117 ? -26.062 16.156 6.113 1 93.94 117 VAL B CA 1
ATOM 2908 C C . VAL B 1 117 ? -25.094 14.984 5.941 1 93.94 117 VAL B C 1
ATOM 2910 O O . VAL B 1 117 ? -24.031 14.961 6.562 1 93.94 117 VAL B O 1
ATOM 2913 N N . PHE B 1 118 ? -25.375 14.031 5.113 1 92.94 118 PHE B N 1
ATOM 2914 C CA . PHE B 1 118 ? -24.469 12.922 4.836 1 92.94 118 PHE B CA 1
ATOM 2915 C C . PHE B 1 118 ? -23.156 13.438 4.242 1 92.94 118 PHE B C 1
ATOM 2917 O O . PHE B 1 118 ? -22.078 13.023 4.66 1 92.94 118 PHE B O 1
ATOM 2924 N N . TRP B 1 119 ? -23.266 14.266 3.301 1 96.19 119 TRP B N 1
ATOM 2925 C CA . TRP B 1 119 ? -22.094 14.789 2.613 1 96.19 119 TRP B CA 1
ATOM 2926 C C . TRP B 1 119 ? -21.25 15.648 3.549 1 96.19 119 TRP B C 1
ATOM 2928 O O . TRP B 1 119 ? -20.016 15.617 3.494 1 96.19 119 TRP B O 1
ATOM 2938 N N . MET B 1 120 ? -21.891 16.438 4.438 1 96.31 120 MET B N 1
ATOM 2939 C CA . MET B 1 120 ? -21.141 17.234 5.406 1 96.31 120 MET B CA 1
ATOM 2940 C C . MET B 1 120 ? -20.484 16.359 6.457 1 96.31 120 MET B C 1
ATOM 2942 O O . MET B 1 120 ? -19.359 16.625 6.879 1 96.31 120 MET B O 1
ATOM 2946 N N . ALA B 1 121 ? -21.219 15.352 6.855 1 92.75 121 ALA B N 1
ATOM 2947 C CA . ALA B 1 121 ? -20.625 14.398 7.793 1 92.75 121 ALA B CA 1
ATOM 2948 C C . ALA B 1 121 ? -19.359 13.766 7.199 1 92.75 121 ALA B C 1
ATOM 2950 O O . ALA B 1 121 ? -18.359 13.609 7.895 1 92.75 121 ALA B O 1
ATOM 2951 N N . GLN B 1 122 ? -19.453 13.438 5.93 1 95.69 122 GLN B N 1
ATOM 2952 C CA . GLN B 1 122 ? -18.281 12.891 5.254 1 95.69 122 GLN B CA 1
ATOM 2953 C C . GLN B 1 122 ? -17.156 13.922 5.164 1 95.69 122 GLN B C 1
ATOM 2955 O O . GLN B 1 122 ? -15.984 13.586 5.332 1 95.69 122 GLN B O 1
ATOM 2960 N N . ALA B 1 123 ? -17.531 15.125 4.895 1 97.81 123 ALA B N 1
ATOM 2961 C CA . ALA B 1 123 ? -16.531 16.203 4.863 1 97.81 123 ALA B CA 1
ATOM 2962 C C . ALA B 1 123 ? -15.766 16.281 6.18 1 97.81 123 ALA B C 1
ATOM 2964 O O . ALA B 1 123 ? -14.531 16.328 6.191 1 97.81 123 ALA B O 1
ATOM 2965 N N . PHE B 1 124 ? -16.484 16.281 7.254 1 96.69 124 PHE B N 1
ATOM 2966 C CA . PHE B 1 124 ? -15.859 16.312 8.57 1 96.69 124 PHE B CA 1
ATOM 2967 C C . PHE B 1 124 ? -15.016 15.07 8.812 1 96.69 124 PHE B C 1
ATOM 2969 O O . PHE B 1 124 ? -13.898 15.164 9.328 1 96.69 124 PHE B O 1
ATOM 2976 N N . TRP B 1 125 ? -15.555 13.992 8.445 1 95.88 125 TRP B N 1
ATOM 2977 C CA . TRP B 1 125 ? -14.852 12.734 8.648 1 95.88 125 TRP B CA 1
ATOM 2978 C C . TRP B 1 125 ? -13.516 12.727 7.906 1 95.88 125 TRP B C 1
ATOM 2980 O O . TRP B 1 125 ? -12.469 12.461 8.5 1 95.88 125 TRP B O 1
ATOM 2990 N N . VAL B 1 126 ? -13.555 13.055 6.645 1 98 126 VAL B N 1
ATOM 2991 C CA . VAL B 1 126 ? -12.352 13.055 5.809 1 98 126 VAL B CA 1
ATOM 2992 C C . VAL B 1 126 ? -11.328 14.023 6.379 1 98 126 VAL B C 1
ATOM 2994 O O . VAL B 1 126 ? -10.148 13.68 6.527 1 98 126 VAL B O 1
ATOM 2997 N N . PHE B 1 127 ? -11.758 15.195 6.719 1 98.44 127 PHE B N 1
ATOM 2998 C CA . PHE B 1 127 ? -10.836 16.219 7.207 1 98.44 127 PHE B CA 1
ATOM 2999 C C . PHE B 1 127 ? -10.234 15.812 8.547 1 98.44 127 PHE B C 1
ATOM 3001 O O . PHE B 1 127 ? -9.016 15.891 8.727 1 98.44 127 PHE B O 1
ATOM 3008 N N . LEU B 1 128 ? -11.055 15.375 9.453 1 98.06 128 LEU B N 1
ATOM 3009 C CA . LEU B 1 128 ? -10.602 15.062 10.805 1 98.06 128 LEU B CA 1
ATOM 3010 C C . LEU B 1 128 ? -9.672 13.852 10.805 1 98.06 128 LEU B C 1
ATOM 3012 O O . LEU B 1 128 ? -8.656 13.836 11.5 1 98.06 128 LEU B O 1
ATOM 3016 N N . ILE B 1 129 ? -9.945 12.875 10.055 1 97.94 129 ILE B N 1
ATOM 3017 C CA . ILE B 1 129 ? -9.117 11.688 9.945 1 97.94 129 ILE B CA 1
ATOM 3018 C C . ILE B 1 129 ? -7.738 12.07 9.406 1 97.94 129 ILE B C 1
ATOM 3020 O O . ILE B 1 129 ? -6.73 11.469 9.789 1 97.94 129 ILE B O 1
ATOM 3024 N N . SER B 1 130 ? -7.688 13.055 8.594 1 98.62 130 SER B N 1
ATOM 3025 C CA . SER B 1 130 ? -6.465 13.438 7.895 1 98.62 130 SER B CA 1
ATOM 3026 C C . SER B 1 130 ? -5.582 14.32 8.773 1 98.62 130 SER B C 1
ATOM 3028 O O . SER B 1 130 ? -4.453 14.641 8.398 1 98.62 130 SER B O 1
ATOM 3030 N N . LEU B 1 131 ? -6.027 14.672 9.938 1 98.31 131 LEU B N 1
ATOM 3031 C CA . LEU B 1 131 ? -5.359 15.68 10.758 1 98.31 131 LEU B CA 1
ATOM 3032 C C . LEU B 1 131 ? -3.945 15.234 11.117 1 98.31 131 LEU B C 1
ATOM 3034 O O . LEU B 1 131 ? -2.998 16.016 10.992 1 98.31 131 LEU B O 1
ATOM 3038 N N . PRO B 1 132 ? -3.715 13.992 11.555 1 98.19 132 PRO B N 1
ATOM 3039 C CA . PRO B 1 132 ? -2.336 13.617 11.875 1 98.19 132 PRO B CA 1
ATOM 3040 C C . PRO B 1 132 ? -1.401 13.719 10.672 1 98.19 132 PRO B C 1
ATOM 3042 O O . PRO B 1 132 ? -0.244 14.117 10.82 1 98.19 132 PRO B O 1
ATOM 3045 N N . MET B 1 133 ? -1.871 13.336 9.531 1 98 133 MET B N 1
ATOM 3046 C CA . MET B 1 133 ? -1.06 13.453 8.32 1 98 133 MET B CA 1
ATOM 3047 C C . MET B 1 133 ? -0.8 14.914 7.977 1 98 133 MET B C 1
ATOM 3049 O O . MET B 1 133 ? 0.324 15.289 7.633 1 98 133 MET B O 1
ATOM 3053 N N . LEU B 1 134 ? -1.859 15.766 8.047 1 97.12 134 LEU B N 1
ATOM 3054 C CA . LEU B 1 134 ? -1.69 17.203 7.809 1 97.12 134 LEU B CA 1
ATOM 3055 C C . LEU B 1 134 ? -0.68 17.797 8.781 1 97.12 134 LEU B C 1
ATOM 3057 O O . LEU B 1 134 ? 0.134 18.641 8.398 1 97.12 134 LEU B O 1
ATOM 3061 N N . PHE B 1 135 ? -0.711 17.328 9.992 1 95.62 135 PHE B N 1
ATOM 3062 C CA . PHE B 1 135 ? 0.203 17.797 11.031 1 95.62 135 PHE B CA 1
ATOM 3063 C C . PHE B 1 135 ? 1.645 17.453 10.672 1 95.62 135 PHE B C 1
ATOM 3065 O O . PHE B 1 135 ? 2.516 18.328 10.68 1 95.62 135 PHE B O 1
ATOM 3072 N N . VAL B 1 136 ? 1.872 16.234 10.344 1 95.31 136 VAL B N 1
ATOM 3073 C CA . VAL B 1 136 ? 3.225 15.789 10.023 1 95.31 136 VAL B CA 1
ATOM 3074 C C . VAL B 1 136 ? 3.738 16.531 8.797 1 95.31 136 VAL B C 1
ATOM 3076 O O . VAL B 1 136 ? 4.84 17.094 8.82 1 95.31 136 VAL B O 1
ATOM 3079 N N . ASN B 1 137 ? 2.934 16.609 7.777 1 95 137 ASN B N 1
ATOM 3080 C CA . ASN B 1 137 ? 3.357 17.188 6.504 1 95 137 ASN B CA 1
ATOM 3081 C C . ASN B 1 137 ? 3.555 18.703 6.609 1 95 137 ASN B C 1
ATOM 3083 O O . ASN B 1 137 ? 4.309 19.281 5.832 1 95 137 ASN B O 1
ATOM 3087 N N . SER B 1 138 ? 2.898 19.344 7.566 1 93.12 138 SER B N 1
ATOM 3088 C CA . SER B 1 138 ? 3.014 20.781 7.695 1 93.12 138 SER B CA 1
ATOM 3089 C C . SER B 1 138 ? 4.031 21.172 8.766 1 93.12 138 SER B C 1
ATOM 3091 O O . SER B 1 138 ? 4.348 22.344 8.93 1 93.12 138 SER B O 1
ATOM 3093 N N . SER B 1 139 ? 4.527 20.203 9.484 1 91.56 139 SER B N 1
ATOM 3094 C CA . SER B 1 139 ? 5.48 20.484 10.555 1 91.56 139 SER B CA 1
ATOM 3095 C C . SER B 1 139 ? 6.82 20.938 10 1 91.56 139 SER B C 1
ATOM 3097 O O . SER B 1 139 ? 7.254 20.484 8.938 1 91.56 139 SER B O 1
ATOM 3099 N N . GLN B 1 140 ? 7.461 21.766 10.758 1 88.94 140 GLN B N 1
ATOM 3100 C CA . GLN B 1 140 ? 8.789 22.234 10.367 1 88.94 140 GLN B CA 1
ATOM 3101 C C . GLN B 1 140 ? 9.859 21.703 11.32 1 88.94 140 GLN B C 1
ATOM 3103 O O . GLN B 1 140 ? 11.008 22.141 11.281 1 88.94 140 GLN B O 1
ATOM 3108 N N . VAL B 1 141 ? 9.445 20.812 12.164 1 87.12 141 VAL B N 1
ATOM 3109 C CA . VAL B 1 141 ? 10.383 20.172 13.086 1 87.12 141 VAL B CA 1
ATOM 3110 C C . VAL B 1 141 ? 11.25 19.172 12.328 1 87.12 141 VAL B C 1
ATOM 3112 O O . VAL B 1 141 ? 10.727 18.25 11.695 1 87.12 141 VAL B O 1
ATOM 3115 N N . ASN B 1 142 ? 12.492 19.438 12.383 1 81.5 142 ASN B N 1
ATOM 3116 C CA . ASN B 1 142 ? 13.438 18.578 11.688 1 81.5 142 ASN B CA 1
ATOM 3117 C C . ASN B 1 142 ? 14.07 17.547 12.633 1 81.5 142 ASN B C 1
ATOM 3119 O O . ASN B 1 142 ? 14.945 17.906 13.422 1 81.5 142 ASN B O 1
ATOM 3123 N N . LYS B 1 143 ? 13.656 16.438 12.68 1 77.75 143 LYS B N 1
ATOM 3124 C CA . LYS B 1 143 ? 14.242 15.312 13.406 1 77.75 143 LYS B CA 1
ATOM 3125 C C . LYS B 1 143 ? 14.742 14.234 12.453 1 77.75 143 LYS B C 1
ATOM 3127 O O . LYS B 1 143 ? 13.945 13.516 11.852 1 77.75 143 LYS B O 1
ATOM 3132 N N . PRO B 1 144 ? 16.109 14.273 12.453 1 73.25 144 PRO B N 1
ATOM 3133 C CA . PRO B 1 144 ? 16.688 13.336 11.477 1 73.25 144 PRO B CA 1
ATOM 3134 C C . PRO B 1 144 ? 16.438 11.875 11.844 1 73.25 144 PRO B C 1
ATOM 3136 O O . PRO B 1 144 ? 16.391 11.531 13.031 1 73.25 144 PRO B O 1
ATOM 3139 N N . GLY B 1 145 ? 16.031 10.984 11.023 1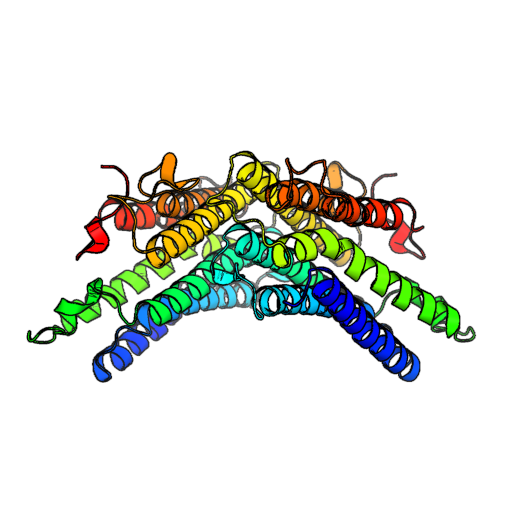 80.5 145 GLY B N 1
ATOM 3140 C CA . GLY B 1 145 ? 15.938 9.539 11.148 1 80.5 145 GLY B CA 1
ATOM 3141 C C . GLY B 1 145 ? 14.688 9.094 11.891 1 80.5 145 GLY B C 1
ATOM 3142 O O . GLY B 1 145 ? 14.07 9.883 12.609 1 80.5 145 GLY B O 1
ATOM 3143 N N . PHE B 1 146 ? 14.32 7.863 11.836 1 89.12 146 PHE B N 1
ATOM 3144 C CA . PHE B 1 146 ? 13.188 7.262 12.531 1 89.12 146 PHE B CA 1
ATOM 3145 C C . PHE B 1 146 ? 13.594 6.781 13.914 1 89.12 146 PHE B C 1
ATOM 3147 O O . PHE B 1 146 ? 14.672 6.207 14.086 1 89.12 146 PHE B O 1
ATOM 3154 N N . SER B 1 147 ? 12.828 7.078 14.938 1 88.25 147 SER B N 1
ATOM 3155 C CA . SER B 1 147 ? 12.992 6.477 16.266 1 88.25 147 SER B CA 1
ATOM 3156 C C . SER B 1 147 ? 12.328 5.105 16.328 1 88.25 147 SER B C 1
ATOM 3158 O O . SER B 1 147 ? 11.57 4.73 15.422 1 88.25 147 SER B O 1
ATOM 3160 N N . ALA B 1 148 ? 12.664 4.328 17.375 1 88.62 148 ALA B N 1
ATOM 3161 C CA . ALA B 1 148 ? 11.984 3.059 17.609 1 88.62 148 ALA B CA 1
ATOM 3162 C C . ALA B 1 148 ? 10.477 3.254 17.734 1 88.62 148 ALA B C 1
ATOM 3164 O O . ALA B 1 148 ? 9.695 2.402 17.297 1 88.62 148 ALA B O 1
ATOM 3165 N N . PHE B 1 149 ? 10.141 4.375 18.281 1 91.25 149 PHE B N 1
ATOM 3166 C CA . PHE B 1 149 ? 8.742 4.734 18.438 1 91.25 149 PHE B CA 1
ATOM 3167 C C . PHE B 1 149 ? 8.078 4.906 17.062 1 91.25 149 PHE B C 1
ATOM 3169 O O . PHE B 1 149 ? 7 4.363 16.828 1 91.25 149 PHE B O 1
ATOM 3176 N N . ASP B 1 150 ? 8.742 5.562 16.141 1 92.75 150 ASP B N 1
ATOM 3177 C CA . ASP B 1 150 ? 8.242 5.75 14.773 1 92.75 150 ASP B CA 1
ATOM 3178 C C . ASP B 1 150 ? 8.047 4.41 14.07 1 92.75 150 ASP B C 1
ATOM 3180 O O . ASP B 1 150 ? 6.996 4.168 13.477 1 92.75 150 ASP B O 1
ATOM 3184 N N . ILE B 1 151 ? 9.031 3.605 14.25 1 90.88 151 ILE B N 1
ATOM 3185 C CA . ILE B 1 151 ? 9.016 2.318 13.562 1 90.88 151 ILE B CA 1
ATOM 3186 C C . ILE B 1 151 ? 7.895 1.448 14.125 1 90.88 151 ILE B C 1
ATOM 3188 O O . ILE B 1 151 ? 7.137 0.837 13.359 1 90.88 151 ILE B O 1
ATOM 3192 N N . ALA B 1 152 ? 7.762 1.39 15.383 1 93.38 152 ALA B N 1
ATOM 3193 C CA . ALA B 1 152 ? 6.73 0.579 16.031 1 93.38 152 ALA B CA 1
ATOM 3194 C C . ALA B 1 152 ? 5.336 0.998 15.57 1 93.38 152 ALA B C 1
ATOM 3196 O O . ALA B 1 152 ? 4.531 0.155 15.172 1 93.38 152 ALA B O 1
ATOM 3197 N N . PHE B 1 153 ? 5.059 2.27 15.562 1 96.62 153 PHE B N 1
ATOM 3198 C CA . PHE B 1 153 ? 3.705 2.719 15.258 1 96.62 153 PHE B CA 1
ATOM 3199 C C . PHE B 1 153 ? 3.443 2.656 13.758 1 96.62 153 PHE B C 1
ATOM 3201 O O . PHE B 1 153 ? 2.295 2.531 13.328 1 96.62 153 PHE B O 1
ATOM 3208 N N . ALA B 1 154 ? 4.508 2.746 12.938 1 95.62 154 ALA B N 1
ATOM 3209 C CA . ALA B 1 154 ? 4.336 2.49 11.516 1 95.62 154 ALA B CA 1
ATOM 3210 C C . ALA B 1 154 ? 3.922 1.043 11.266 1 95.62 154 ALA B C 1
ATOM 3212 O O . ALA B 1 154 ? 3.021 0.778 10.461 1 95.62 154 ALA B O 1
ATOM 3213 N N . ILE B 1 155 ? 4.566 0.141 11.969 1 92.62 155 ILE B N 1
ATOM 3214 C CA . ILE B 1 155 ? 4.246 -1.275 11.836 1 92.62 155 ILE B CA 1
ATOM 3215 C C . ILE B 1 155 ? 2.82 -1.532 12.32 1 92.62 155 ILE B C 1
ATOM 3217 O O . ILE B 1 155 ? 2.055 -2.246 11.664 1 92.62 155 ILE B O 1
ATOM 3221 N N . LEU B 1 156 ? 2.496 -0.983 13.406 1 95.38 156 LEU B N 1
ATOM 3222 C CA . LEU B 1 156 ? 1.158 -1.157 13.953 1 95.38 156 LEU B CA 1
ATOM 3223 C C . LEU B 1 156 ? 0.105 -0.56 13.031 1 95.38 156 LEU B C 1
ATOM 3225 O O . LEU B 1 156 ? -0.985 -1.117 12.883 1 95.38 156 LEU B O 1
ATOM 3229 N N . PHE B 1 157 ? 0.38 0.604 12.484 1 97.31 157 PHE B N 1
ATOM 3230 C CA . PHE B 1 157 ? -0.525 1.183 11.5 1 97.31 157 PHE B CA 1
ATOM 3231 C C . PHE B 1 157 ? -0.773 0.208 10.352 1 97.31 157 PHE B C 1
ATOM 3233 O O . PHE B 1 157 ? -1.921 -0.022 9.969 1 97.31 157 PHE B O 1
ATOM 3240 N N . CYS B 1 158 ? 0.302 -0.387 9.852 1 95.19 158 CYS B N 1
ATOM 3241 C CA . CYS B 1 158 ? 0.191 -1.348 8.758 1 95.19 158 CYS B CA 1
ATOM 3242 C C . CYS B 1 158 ? -0.63 -2.561 9.18 1 95.19 158 CYS B C 1
ATOM 3244 O O . CYS B 1 158 ? -1.395 -3.105 8.383 1 95.19 158 CYS B O 1
ATOM 3246 N N . ALA B 1 159 ? -0.436 -2.967 10.383 1 93.19 159 ALA B N 1
ATOM 3247 C CA . ALA B 1 159 ? -1.244 -4.066 10.906 1 93.19 159 ALA B CA 1
ATOM 3248 C C . ALA B 1 159 ? -2.729 -3.711 10.898 1 93.19 159 ALA B C 1
ATOM 3250 O O . ALA B 1 159 ? -3.57 -4.543 10.547 1 93.19 159 ALA B O 1
ATOM 3251 N N . GLY B 1 160 ? -3.023 -2.514 11.289 1 96.31 160 GLY B N 1
ATOM 3252 C CA . GLY B 1 160 ? -4.402 -2.059 11.227 1 96.31 160 GLY B CA 1
ATOM 3253 C C . GLY B 1 160 ? -4.973 -2.072 9.82 1 96.31 160 GLY B C 1
ATOM 3254 O O . GLY B 1 160 ? -6.102 -2.518 9.609 1 96.31 160 GLY B O 1
ATOM 3255 N N . VAL B 1 161 ? -4.184 -1.614 8.867 1 96.81 161 VAL B N 1
ATOM 3256 C CA . VAL B 1 161 ? -4.594 -1.611 7.469 1 96.81 161 VAL B CA 1
ATOM 3257 C C . VAL B 1 161 ? -4.848 -3.043 7 1 96.81 161 VAL B C 1
ATOM 3259 O O . VAL B 1 161 ? -5.852 -3.318 6.344 1 96.81 161 VAL B O 1
ATOM 3262 N N . LEU B 1 162 ? -3.959 -3.906 7.375 1 94.81 162 LEU B N 1
ATOM 3263 C CA . LEU B 1 162 ? -4.086 -5.301 6.957 1 94.81 162 LEU B CA 1
ATOM 3264 C C . LEU B 1 162 ? -5.344 -5.93 7.543 1 94.81 162 LEU B C 1
ATOM 3266 O O . LEU B 1 162 ? -6.062 -6.652 6.848 1 94.81 162 LEU B O 1
ATOM 3270 N N . ILE B 1 163 ? -5.586 -5.699 8.758 1 94.19 163 ILE B N 1
ATOM 3271 C CA . ILE B 1 163 ? -6.789 -6.234 9.383 1 94.19 163 ILE B CA 1
ATOM 3272 C C . ILE B 1 163 ? -8.023 -5.723 8.656 1 94.19 163 ILE B C 1
ATOM 3274 O O . ILE B 1 163 ? -8.961 -6.484 8.391 1 94.19 163 ILE B O 1
ATOM 3278 N N . GLU B 1 164 ? -8.031 -4.492 8.344 1 96.19 164 GLU B N 1
ATOM 3279 C CA . GLU B 1 164 ? -9.141 -3.92 7.594 1 96.19 164 GLU B CA 1
ATOM 3280 C C . GLU B 1 164 ? -9.305 -4.605 6.238 1 96.19 164 GLU B C 1
ATOM 3282 O O . GLU B 1 164 ? -10.414 -4.992 5.863 1 96.19 164 GLU B O 1
ATOM 3287 N N . ILE B 1 165 ? -8.219 -4.766 5.574 1 95.19 165 ILE B N 1
ATOM 3288 C CA . ILE B 1 165 ? -8.242 -5.367 4.246 1 95.19 165 ILE B CA 1
ATOM 3289 C C . ILE B 1 165 ? -8.766 -6.797 4.336 1 95.19 165 ILE B C 1
ATOM 3291 O O . ILE B 1 165 ? -9.664 -7.188 3.582 1 95.19 165 ILE B O 1
ATOM 3295 N N . LEU B 1 166 ? -8.25 -7.555 5.285 1 93.5 166 LEU B N 1
ATOM 3296 C CA . LEU B 1 166 ? -8.672 -8.938 5.484 1 93.5 166 LEU B CA 1
ATOM 3297 C C . LEU B 1 166 ? -10.164 -9.008 5.793 1 93.5 166 LEU B C 1
ATOM 3299 O O . LEU B 1 166 ? -10.883 -9.828 5.215 1 93.5 166 LEU B O 1
ATOM 3303 N N . ALA B 1 167 ? -10.594 -8.219 6.648 1 94.56 167 ALA B N 1
ATOM 3304 C CA . ALA B 1 167 ? -12 -8.195 7.051 1 94.56 167 ALA B CA 1
ATOM 3305 C C . ALA B 1 167 ? -12.898 -7.82 5.879 1 94.56 167 ALA B C 1
ATOM 3307 O O . ALA B 1 167 ? -13.945 -8.445 5.668 1 94.56 167 ALA B O 1
ATOM 3308 N N . ASP B 1 168 ? -12.523 -6.82 5.129 1 94.56 168 ASP B N 1
ATOM 3309 C CA . ASP B 1 168 ? -13.305 -6.363 3.982 1 94.56 168 ASP B CA 1
ATOM 3310 C C . ASP B 1 168 ? -13.461 -7.477 2.949 1 94.56 168 ASP B C 1
ATOM 3312 O O . ASP B 1 168 ? -14.57 -7.742 2.479 1 94.56 168 ASP B O 1
ATOM 3316 N N . ILE B 1 169 ? -12.391 -8.102 2.656 1 92.5 169 ILE B N 1
ATOM 3317 C CA . ILE B 1 169 ? -12.391 -9.141 1.636 1 92.5 169 ILE B CA 1
ATOM 3318 C C . ILE B 1 169 ? -13.258 -10.312 2.1 1 92.5 169 ILE B C 1
ATOM 3320 O O . ILE B 1 169 ? -14.094 -10.812 1.343 1 92.5 169 ILE B O 1
ATOM 3324 N N . GLN B 1 170 ? -13.078 -10.727 3.312 1 92 170 GLN B N 1
ATOM 3325 C CA . GLN B 1 170 ? -13.82 -11.867 3.846 1 92 170 GLN B CA 1
ATOM 3326 C C . GLN B 1 170 ? -15.32 -11.586 3.869 1 92 170 GLN B C 1
ATOM 3328 O O . GLN B 1 170 ? -16.125 -12.445 3.496 1 92 170 GLN B O 1
ATOM 3333 N N . LYS B 1 171 ? -15.68 -10.445 4.277 1 92.12 171 LYS B N 1
ATOM 3334 C CA . LYS B 1 171 ? -17.094 -10.086 4.312 1 92.12 171 LYS B CA 1
ATOM 3335 C C . LYS B 1 171 ? -17.688 -10.031 2.908 1 92.12 171 LYS B C 1
ATOM 3337 O O . LYS B 1 171 ? -18.797 -10.523 2.672 1 92.12 171 LYS B O 1
ATOM 3342 N N . ALA B 1 172 ? -16.969 -9.383 2.01 1 90.25 172 ALA B N 1
ATOM 3343 C CA . ALA B 1 172 ? -17.438 -9.281 0.631 1 90.25 172 ALA B CA 1
ATOM 3344 C C . ALA B 1 172 ? -17.672 -10.656 0.028 1 90.25 172 ALA B C 1
ATOM 3346 O O . ALA B 1 172 ? -18.672 -10.875 -0.666 1 90.25 172 ALA B O 1
ATOM 3347 N N . LEU B 1 173 ? -16.812 -11.562 0.327 1 88.38 173 LEU B N 1
ATOM 3348 C CA . LEU B 1 173 ? -16.938 -12.906 -0.212 1 88.38 173 LEU B CA 1
ATOM 3349 C C . LEU B 1 173 ? -18.078 -13.664 0.463 1 88.38 173 LEU B C 1
ATOM 3351 O O . LEU B 1 173 ? -18.781 -14.438 -0.185 1 88.38 173 LEU B O 1
ATOM 3355 N N . TRP B 1 174 ? -18.219 -13.445 1.715 1 90.31 174 TRP B N 1
ATOM 3356 C CA . TRP B 1 174 ? -19.344 -14.039 2.438 1 90.31 174 TRP B CA 1
ATOM 3357 C C . TRP B 1 174 ? -20.672 -13.578 1.843 1 90.31 174 TRP B C 1
ATOM 3359 O O . TRP B 1 174 ? -21.578 -14.391 1.649 1 90.31 174 TRP B O 1
ATOM 3369 N N . VAL B 1 175 ? -20.766 -12.352 1.573 1 87.75 175 VAL B N 1
ATOM 3370 C CA . VAL B 1 175 ? -21.969 -11.805 0.964 1 87.75 175 VAL B CA 1
ATOM 3371 C C . VAL B 1 175 ? -22.172 -12.422 -0.42 1 87.75 175 VAL B C 1
ATOM 3373 O O . VAL B 1 175 ? -23.281 -12.828 -0.767 1 87.75 175 VAL B O 1
ATOM 3376 N N . LYS B 1 176 ? -21.203 -12.508 -1.197 1 85.06 176 LYS B N 1
ATOM 3377 C CA . LYS B 1 176 ? -21.266 -13.055 -2.549 1 85.06 176 LYS B CA 1
ATOM 3378 C C . LYS B 1 176 ? -21.703 -14.516 -2.531 1 85.06 176 LYS B C 1
ATOM 3380 O O . LYS B 1 176 ? -22.375 -14.969 -3.455 1 85.06 176 LYS B O 1
ATOM 3385 N N . ARG B 1 177 ? -21.375 -15.156 -1.436 1 87.75 177 ARG B N 1
ATOM 3386 C CA . ARG B 1 177 ? -21.734 -16.562 -1.307 1 87.75 177 ARG B CA 1
ATOM 3387 C C . ARG B 1 177 ? -23.156 -16.734 -0.792 1 87.75 177 ARG B C 1
ATOM 3389 O O . ARG B 1 177 ? -23.609 -17.844 -0.534 1 87.75 177 ARG B O 1
ATOM 3396 N N . GLY B 1 178 ? -23.828 -15.633 -0.565 1 87.75 178 GLY B N 1
ATOM 3397 C CA . GLY B 1 178 ? -25.25 -15.695 -0.23 1 87.75 178 GLY B CA 1
ATOM 3398 C C . GLY B 1 178 ? -25.516 -15.5 1.249 1 87.75 178 GLY B C 1
ATOM 3399 O O . GLY B 1 178 ? -26.594 -15.859 1.743 1 87.75 178 GLY B O 1
ATOM 3400 N N . ARG B 1 179 ? -24.531 -15 1.984 1 85.56 179 ARG B N 1
ATOM 3401 C CA . ARG B 1 179 ? -24.688 -14.672 3.396 1 85.56 179 ARG B CA 1
ATOM 3402 C C . ARG B 1 179 ? -25.125 -15.898 4.195 1 85.56 179 ARG B C 1
ATOM 3404 O O . ARG B 1 179 ? -26.094 -15.844 4.949 1 85.56 179 ARG B O 1
ATOM 3411 N N . LYS B 1 180 ? -24.453 -16.906 3.994 1 83 180 LYS B N 1
ATOM 3412 C CA . LYS B 1 180 ? -24.797 -18.125 4.723 1 83 180 LYS B CA 1
ATOM 3413 C C . LYS B 1 180 ? -24.688 -17.906 6.23 1 83 180 LYS B C 1
ATOM 3415 O O . LYS B 1 180 ? -23.641 -17.469 6.719 1 83 180 LYS B O 1
ATOM 3420 N N . GLY B 1 181 ? -25.812 -18.141 6.934 1 85.62 181 GLY B N 1
ATOM 3421 C CA . GLY B 1 181 ? -25.828 -17.938 8.375 1 85.62 181 GLY B CA 1
ATOM 3422 C C . GLY B 1 181 ? -26.328 -16.562 8.773 1 85.62 181 GLY B C 1
ATOM 3423 O O . GLY B 1 181 ? -26.812 -15.797 7.9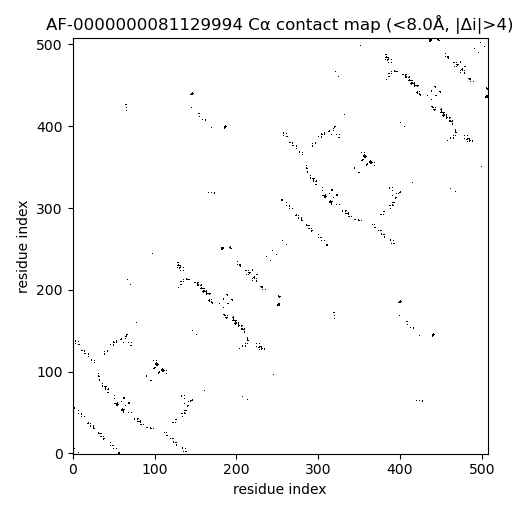34 1 85.62 181 GLY B O 1
ATOM 3424 N N . ASP B 1 182 ? -26.203 -16.312 10.039 1 82 182 ASP B N 1
ATOM 3425 C CA . ASP B 1 182 ? -26.75 -15.062 10.57 1 82 182 ASP B CA 1
ATOM 3426 C C . ASP B 1 182 ? -25.734 -13.93 10.453 1 82 182 ASP B C 1
ATOM 3428 O O . ASP B 1 182 ? -26.109 -12.766 10.328 1 82 182 ASP B O 1
ATOM 3432 N N . PHE B 1 183 ? -24.422 -14.359 10.57 1 87.38 183 PHE B N 1
ATOM 3433 C CA . PHE B 1 183 ? -23.344 -13.375 10.477 1 87.38 183 PHE B CA 1
ATOM 3434 C C . PHE B 1 183 ? -22.062 -14.023 9.945 1 87.38 183 PHE B C 1
ATOM 3436 O O . PHE B 1 183 ? -21.938 -15.25 9.945 1 87.38 183 PHE B O 1
ATOM 3443 N N . CYS B 1 184 ? -21.281 -13.227 9.383 1 88.38 184 CYS B N 1
ATOM 3444 C CA . CYS B 1 184 ? -20 -13.711 8.844 1 88.38 184 CYS B CA 1
ATOM 3445 C C . CYS B 1 184 ? -19.078 -14.18 9.961 1 88.38 184 CYS B C 1
ATOM 3447 O O . CYS B 1 184 ? -18.875 -13.461 10.938 1 88.38 184 CYS B O 1
ATOM 3449 N N . THR B 1 185 ? -18.5 -15.367 9.891 1 87.31 185 THR B N 1
ATOM 3450 C CA . THR B 1 185 ? -17.594 -15.898 10.898 1 87.31 185 THR B CA 1
ATOM 3451 C C . THR B 1 185 ? -16.266 -16.328 10.273 1 87.31 185 THR B C 1
ATOM 3453 O O . THR B 1 185 ? -15.5 -17.078 10.867 1 87.31 185 THR B O 1
ATOM 3456 N N . ASP B 1 186 ? -16.047 -15.898 9.141 1 85.12 186 ASP B N 1
ATOM 3457 C CA . ASP B 1 186 ? -14.836 -16.281 8.422 1 85.12 186 ASP B CA 1
ATOM 3458 C C . ASP B 1 186 ? -13.609 -15.547 8.953 1 85.12 186 ASP B C 1
ATOM 3460 O O . ASP B 1 186 ? -13.641 -14.328 9.125 1 85.12 186 ASP B O 1
ATOM 3464 N N . GLY B 1 187 ? -12.508 -16.281 9.25 1 86.88 187 GLY B N 1
ATOM 3465 C CA . GLY B 1 187 ? -11.242 -15.664 9.602 1 86.88 187 GLY B CA 1
ATOM 3466 C C . GLY B 1 187 ? -11.344 -14.695 10.758 1 86.88 187 GLY B C 1
ATOM 3467 O O . GLY B 1 187 ? -11.742 -15.078 11.859 1 86.88 187 GLY B O 1
ATOM 3468 N N . VAL B 1 188 ? -11.133 -13.414 10.477 1 89.44 188 VAL B N 1
ATOM 3469 C CA . VAL B 1 188 ? -11.055 -12.406 11.531 1 89.44 188 VAL B CA 1
ATOM 3470 C C . VAL B 1 188 ? -12.453 -12.109 12.062 1 89.44 188 VAL B C 1
ATOM 3472 O O . VAL B 1 188 ? -12.609 -11.57 13.164 1 89.44 188 VAL B O 1
ATOM 3475 N N . TRP B 1 189 ? -13.406 -12.383 11.273 1 91.38 189 TRP B N 1
ATOM 3476 C CA . TRP B 1 189 ? -14.781 -12.156 11.711 1 91.38 189 TRP B CA 1
ATOM 3477 C C . TRP B 1 189 ? -15.18 -13.164 12.789 1 91.38 189 TRP B C 1
ATOM 3479 O O . TRP B 1 189 ? -16.188 -12.984 13.469 1 91.38 189 TRP B O 1
ATOM 3489 N N . ALA B 1 190 ? -14.445 -14.203 12.977 1 88.62 190 ALA B N 1
ATOM 3490 C CA . ALA B 1 190 ? -14.742 -15.219 13.984 1 88.62 190 ALA B CA 1
ATOM 3491 C C . ALA B 1 190 ? -14.469 -14.688 15.391 1 88.62 190 ALA B C 1
ATOM 3493 O O . ALA B 1 190 ? -14.992 -15.227 16.375 1 88.62 190 ALA B O 1
ATOM 3494 N N . VAL B 1 191 ? -13.695 -13.578 15.469 1 88.5 191 VAL B N 1
ATOM 3495 C CA . VAL B 1 191 ? -13.273 -13.141 16.797 1 88.5 191 VAL B CA 1
ATOM 3496 C C . VAL B 1 191 ? -13.758 -11.719 17.047 1 88.5 191 VAL B C 1
ATOM 3498 O O . VAL B 1 191 ? -13.531 -11.164 18.125 1 88.5 191 VAL B O 1
ATOM 3501 N N . SER B 1 192 ? -14.406 -11.148 16.094 1 88.75 192 SER B N 1
ATOM 3502 C CA . SER B 1 192 ? -14.891 -9.781 16.234 1 88.75 192 SER B CA 1
ATOM 3503 C C . SER B 1 192 ? -16.125 -9.531 15.391 1 88.75 192 SER B C 1
ATOM 3505 O O . SER B 1 192 ? -16.219 -10.016 14.258 1 88.75 192 SER B O 1
ATOM 3507 N N . ARG B 1 193 ? -17.031 -8.781 15.891 1 87.5 193 ARG B N 1
ATOM 3508 C CA . ARG B 1 193 ? -18.25 -8.438 15.172 1 87.5 193 ARG B CA 1
ATOM 3509 C C . ARG B 1 193 ? -17.969 -7.426 14.07 1 87.5 193 ARG B C 1
ATOM 3511 O O . ARG B 1 193 ? -18.672 -7.391 13.055 1 87.5 193 ARG B O 1
ATOM 3518 N N . HIS B 1 194 ? -16.953 -6.562 14.32 1 91.81 194 HIS B N 1
ATOM 3519 C CA . HIS B 1 194 ? -16.594 -5.535 13.352 1 91.81 194 HIS B CA 1
ATOM 3520 C C . HIS B 1 194 ? -15.078 -5.391 13.242 1 91.81 194 HIS B C 1
ATOM 3522 O O . HIS B 1 194 ? -14.523 -4.324 13.531 1 91.81 194 HIS B O 1
ATOM 3528 N N . PRO B 1 195 ? -14.43 -6.449 12.742 1 94.31 195 PRO B N 1
ATOM 3529 C CA . PRO B 1 195 ? -12.969 -6.387 12.664 1 94.31 195 PRO B CA 1
ATOM 3530 C C . PRO B 1 195 ? -12.477 -5.289 11.719 1 94.31 195 PRO B C 1
ATOM 3532 O O . PRO B 1 195 ? -11.383 -4.75 11.914 1 94.31 195 PRO B O 1
ATOM 3535 N N . ASN B 1 196 ? -13.219 -4.996 10.688 1 95.31 196 ASN B N 1
ATOM 3536 C CA . ASN B 1 196 ? -12.836 -3.898 9.805 1 95.31 196 ASN B CA 1
ATOM 3537 C C . ASN B 1 196 ? -12.875 -2.557 10.531 1 95.31 196 ASN B C 1
ATOM 3539 O O . ASN B 1 196 ? -12.008 -1.706 10.312 1 95.31 196 ASN B O 1
ATOM 3543 N N . TYR B 1 197 ? -13.875 -2.375 11.422 1 94.38 197 TYR B N 1
ATOM 3544 C CA . TYR B 1 197 ? -13.945 -1.16 12.227 1 94.38 197 TYR B CA 1
ATOM 3545 C C . TYR B 1 197 ? -12.742 -1.055 13.164 1 94.38 197 TYR B C 1
ATOM 3547 O O . TYR B 1 197 ? -12.188 0.031 13.359 1 94.38 197 TYR B O 1
ATOM 3555 N N . PHE B 1 198 ? -12.414 -2.17 13.719 1 95.69 198 PHE B N 1
ATOM 3556 C CA . PHE B 1 198 ? -11.242 -2.188 14.586 1 95.69 198 PHE B CA 1
ATOM 3557 C C . PHE B 1 198 ? -10 -1.746 13.828 1 95.69 198 PHE B C 1
ATOM 3559 O O . PHE B 1 198 ? -9.234 -0.904 14.305 1 95.69 198 PHE B O 1
ATOM 3566 N N . GLY B 1 199 ? -9.789 -2.357 12.656 1 96.75 199 GLY B N 1
ATOM 3567 C CA . GLY B 1 199 ? -8.648 -1.961 11.844 1 96.75 199 GLY B CA 1
ATOM 3568 C C . GLY B 1 199 ? -8.641 -0.48 11.516 1 96.75 199 GLY B C 1
ATOM 3569 O O . GLY B 1 199 ? -7.598 0.175 11.609 1 96.75 199 GLY B O 1
ATOM 3570 N N . GLU B 1 200 ? -9.734 0.057 11.172 1 96.94 200 GLU B N 1
ATOM 3571 C CA . GLU B 1 200 ? -9.891 1.466 10.82 1 96.94 200 GLU B CA 1
ATOM 3572 C C . GLU B 1 200 ? -9.57 2.367 12.016 1 96.94 200 GLU B C 1
ATOM 3574 O O . GLU B 1 200 ? -8.781 3.301 11.898 1 96.94 200 GLU B O 1
ATOM 3579 N N . ILE B 1 201 ? -10.156 2.07 13.125 1 97.19 201 ILE B N 1
ATOM 3580 C CA . ILE B 1 201 ? -9.961 2.865 14.336 1 97.19 201 ILE B CA 1
ATOM 3581 C C . ILE B 1 201 ? -8.492 2.791 14.758 1 97.19 201 ILE B C 1
ATOM 3583 O O . ILE B 1 201 ? -7.879 3.814 15.07 1 97.19 201 ILE B O 1
ATOM 3587 N N . PHE B 1 202 ? -7.969 1.624 14.742 1 97.75 202 PHE B N 1
ATOM 3588 C CA . PHE B 1 202 ? -6.609 1.365 15.203 1 97.75 202 PHE B CA 1
ATOM 3589 C C . PHE B 1 202 ? -5.598 2.129 14.367 1 97.75 202 PHE B C 1
ATOM 3591 O O . PHE B 1 202 ? -4.633 2.684 14.898 1 97.75 202 PHE B O 1
ATOM 3598 N N . GLN B 1 203 ? -5.777 2.197 13.102 1 98 203 GLN B N 1
ATOM 3599 C CA . GLN B 1 203 ? -4.887 2.93 12.203 1 98 203 GLN B CA 1
ATOM 3600 C C . GLN B 1 203 ? -4.746 4.387 12.641 1 98 203 GLN B C 1
ATOM 3602 O O . GLN B 1 203 ? -3.639 4.926 12.672 1 98 203 GLN B O 1
ATOM 3607 N N . TRP B 1 204 ? -5.859 4.988 13 1 98.5 204 TRP B N 1
ATOM 3608 C CA . TRP B 1 204 ? -5.836 6.422 13.258 1 98.5 204 TRP B CA 1
ATOM 3609 C C . TRP B 1 204 ? -5.25 6.715 14.641 1 98.5 204 TRP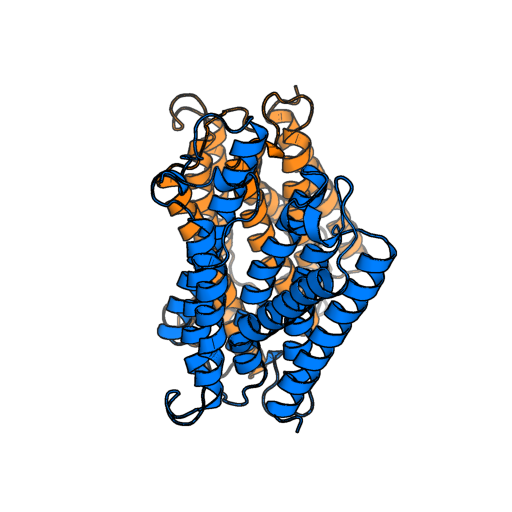 B C 1
ATOM 3611 O O . TRP B 1 204 ? -4.613 7.75 14.836 1 98.5 204 TRP B O 1
ATOM 3621 N N . TRP B 1 205 ? -5.422 5.777 15.602 1 98.56 205 TRP B N 1
ATOM 3622 C CA . TRP B 1 205 ? -4.688 5.898 16.859 1 98.56 205 TRP B CA 1
ATOM 3623 C C . TRP B 1 205 ? -3.182 5.805 16.625 1 98.56 205 TRP B C 1
ATOM 3625 O O . TRP B 1 205 ? -2.406 6.566 17.203 1 98.56 205 TRP B O 1
ATOM 3635 N N . CYS B 1 206 ? -2.832 4.898 15.789 1 98.5 206 CYS B N 1
ATOM 3636 C CA . CYS B 1 206 ? -1.418 4.695 15.5 1 98.5 206 CYS B CA 1
ATOM 3637 C C . CYS B 1 206 ? -0.83 5.914 14.797 1 98.5 206 CYS B C 1
ATOM 3639 O O . CYS B 1 206 ? 0.285 6.336 15.109 1 98.5 206 CYS B O 1
ATOM 3641 N N . LEU B 1 207 ? -1.55 6.438 13.812 1 98.44 207 LEU B N 1
ATOM 3642 C CA . LEU B 1 207 ? -1.025 7.586 13.086 1 98.44 207 LEU B CA 1
ATOM 3643 C C . LEU B 1 207 ? -0.943 8.812 13.984 1 98.44 207 LEU B C 1
ATOM 3645 O O . LEU B 1 207 ? -0.025 9.625 13.852 1 98.44 207 LEU B O 1
ATOM 3649 N N . PHE B 1 208 ? -1.914 8.977 14.906 1 98.12 208 PHE B N 1
ATOM 3650 C CA . PHE B 1 208 ? -1.851 10.047 15.898 1 98.12 208 PHE B CA 1
ATOM 3651 C C . PHE B 1 208 ? -0.592 9.922 16.75 1 98.12 208 PHE B C 1
ATOM 3653 O O . PHE B 1 208 ? 0.14 10.891 16.938 1 98.12 208 PHE B O 1
ATOM 3660 N N . ALA B 1 209 ? -0.346 8.727 17.234 1 97.25 209 ALA B N 1
ATOM 3661 C CA . ALA B 1 209 ? 0.845 8.484 18.031 1 97.25 209 ALA B CA 1
ATOM 3662 C C . ALA B 1 209 ? 2.117 8.742 17.234 1 97.25 209 ALA B C 1
ATOM 3664 O O . ALA B 1 209 ? 3.043 9.391 17.719 1 97.25 209 ALA B O 1
ATOM 3665 N N . PHE B 1 210 ? 2.154 8.289 16.016 1 96.5 210 PHE B N 1
ATOM 3666 C CA . PHE B 1 210 ? 3.307 8.453 15.133 1 96.5 210 PHE B CA 1
ATOM 3667 C C . PHE B 1 210 ? 3.623 9.93 14.922 1 96.5 210 PHE B C 1
ATOM 3669 O O . PHE B 1 210 ? 4.793 10.32 14.883 1 96.5 210 PHE B O 1
ATOM 3676 N N . SER B 1 211 ? 2.594 10.758 14.812 1 96.25 211 SER B N 1
ATOM 3677 C CA . SER B 1 211 ? 2.762 12.172 14.484 1 96.25 211 SER B CA 1
ATOM 3678 C C . SER B 1 211 ? 3.434 12.922 15.625 1 96.25 211 SER B C 1
ATOM 3680 O O . SER B 1 211 ? 3.893 14.055 15.445 1 96.25 211 SER B O 1
ATOM 3682 N N . TYR B 1 212 ? 3.537 12.258 16.766 1 94.19 212 TYR B N 1
ATOM 3683 C CA . TYR B 1 212 ? 4.152 12.883 17.938 1 94.19 212 TYR B CA 1
ATOM 3684 C C . TYR B 1 212 ? 5.574 13.328 17.625 1 94.19 212 TYR B C 1
ATOM 3686 O O . TYR B 1 212 ? 6.016 14.383 18.094 1 94.19 212 TYR B O 1
ATOM 3694 N N . SER B 1 213 ? 6.27 12.562 16.875 1 92.19 213 SER B N 1
ATOM 3695 C CA . SER B 1 213 ? 7.676 12.812 16.578 1 92.19 213 SER B CA 1
ATOM 3696 C C . SER B 1 213 ? 7.859 14.086 15.766 1 92.19 213 SER B C 1
ATOM 3698 O O . SER B 1 213 ? 8.969 14.617 15.688 1 92.19 213 SER B O 1
ATOM 3700 N N . SER B 1 214 ? 6.812 14.547 15.148 1 92.25 214 SER B N 1
ATOM 3701 C CA . SER B 1 214 ? 6.887 15.766 14.344 1 92.25 214 SER B CA 1
ATOM 3702 C C . SER B 1 214 ? 6.453 16.984 15.156 1 92.25 214 SER B C 1
ATOM 3704 O O . SER B 1 214 ? 6.309 18.078 14.602 1 92.25 214 SER B O 1
ATOM 3706 N N . SER B 1 215 ? 6.215 16.75 16.438 1 90.94 215 SER B N 1
ATOM 3707 C CA . SER B 1 215 ? 5.793 17.844 17.328 1 90.94 215 SER B CA 1
ATOM 3708 C C . SER B 1 215 ? 6.992 18.641 17.828 1 90.94 215 SER B C 1
ATOM 3710 O O . SER B 1 215 ? 8.102 18.109 17.922 1 90.94 215 SER B O 1
ATOM 3712 N N . SER B 1 216 ? 6.598 19.891 18.031 1 80.62 216 SER B N 1
ATOM 3713 C CA . SER B 1 216 ? 7.609 20.766 18.609 1 80.62 216 SER B CA 1
ATOM 3714 C C . SER B 1 216 ? 7.641 20.641 20.141 1 80.62 216 SER B C 1
ATOM 3716 O O . SER B 1 216 ? 6.738 20.047 20.734 1 80.62 216 SER B O 1
ATOM 3718 N N . ASN B 1 217 ? 8.609 21.266 20.891 1 67.25 217 ASN B N 1
ATOM 3719 C CA . ASN B 1 217 ? 8.703 21.516 22.328 1 67.25 217 ASN B CA 1
ATOM 3720 C C . ASN B 1 217 ? 8.477 20.234 23.141 1 67.25 217 ASN B C 1
ATOM 3722 O O . ASN B 1 217 ? 7.66 20.219 24.062 1 67.25 217 ASN B O 1
ATOM 3726 N N . ASN B 1 218 ? 9 19.125 23.047 1 67.31 218 ASN B N 1
ATOM 3727 C CA . ASN B 1 218 ? 8.867 17.859 23.766 1 67.31 218 ASN B CA 1
ATOM 3728 C C . ASN B 1 218 ? 7.59 17.125 23.375 1 67.31 218 ASN B C 1
ATOM 3730 O O . ASN B 1 218 ? 6.969 16.469 24.203 1 67.31 218 ASN B O 1
ATOM 3734 N N . GLY B 1 219 ? 7 17.422 22.266 1 66.81 219 GLY B N 1
ATOM 3735 C CA . GLY B 1 219 ? 5.875 16.75 21.641 1 66.81 219 GLY B CA 1
ATOM 3736 C C . GLY B 1 219 ? 4.551 17.031 22.328 1 66.81 219 GLY B C 1
ATOM 3737 O O . GLY B 1 219 ? 3.699 17.734 21.781 1 66.81 219 GLY B O 1
ATOM 3738 N N . TYR B 1 220 ? 4.43 16.812 23.766 1 78.19 220 TYR B N 1
ATOM 3739 C CA . TYR B 1 220 ? 3.148 16.891 24.469 1 78.19 220 TYR B CA 1
ATOM 3740 C C . TYR B 1 220 ? 2.723 18.344 24.641 1 78.19 220 TYR B C 1
ATOM 3742 O O . TYR B 1 220 ? 1.546 18.625 24.875 1 78.19 220 TYR B O 1
ATOM 3750 N N . ALA B 1 221 ? 3.623 19.312 24.469 1 83.81 221 ALA B N 1
ATOM 3751 C CA . ALA B 1 221 ? 3.285 20.719 24.656 1 83.81 221 ALA B CA 1
ATOM 3752 C C . ALA B 1 221 ? 2.818 21.344 23.344 1 83.81 221 ALA B C 1
ATOM 3754 O O . ALA B 1 221 ? 2.391 22.5 23.312 1 83.81 221 ALA B O 1
ATOM 3755 N N . ASP B 1 222 ? 2.863 20.641 22.328 1 90.06 222 ASP B N 1
ATOM 3756 C CA . ASP B 1 222 ? 2.418 21.125 21.016 1 90.06 222 ASP B CA 1
ATOM 3757 C C . ASP B 1 222 ? 0.902 21.016 20.875 1 90.06 222 ASP B C 1
ATOM 3759 O O . ASP B 1 222 ? 0.376 19.906 20.719 1 90.06 222 ASP B O 1
ATOM 3763 N N . PRO B 1 223 ? 0.157 22.094 21.031 1 89.06 223 PRO B N 1
ATOM 3764 C CA . PRO B 1 223 ? -1.306 22.031 21 1 89.06 223 PRO B CA 1
ATOM 3765 C C . PRO B 1 223 ? -1.835 21.5 19.672 1 89.06 223 PRO B C 1
ATOM 3767 O O . PRO B 1 223 ? -2.881 20.844 19.625 1 89.06 223 PRO B O 1
ATOM 3770 N N . LEU B 1 224 ? -1.161 21.797 18.594 1 91.38 224 LEU B N 1
ATOM 3771 C CA . LEU B 1 224 ? -1.627 21.344 17.297 1 91.38 224 LEU B CA 1
ATOM 3772 C C . LEU B 1 224 ? -1.539 19.828 17.172 1 91.38 224 LEU B C 1
ATOM 3774 O O . LEU B 1 224 ? -2.355 19.203 16.484 1 91.38 224 LEU B O 1
ATOM 3778 N N . TRP B 1 225 ? -0.554 19.234 17.812 1 94.44 225 TRP B N 1
ATOM 3779 C CA . TRP B 1 225 ? -0.486 17.766 17.859 1 94.44 225 TRP B CA 1
ATOM 3780 C C . TRP B 1 225 ? -1.729 17.188 18.516 1 94.44 225 TRP B C 1
ATOM 3782 O O . TRP B 1 225 ? -2.299 16.203 18.016 1 94.44 225 TRP B O 1
ATOM 3792 N N . TRP B 1 226 ? -2.201 17.797 19.547 1 94.69 226 TRP B N 1
ATOM 3793 C CA . TRP B 1 226 ? -3.352 17.297 20.297 1 94.69 226 TRP B CA 1
ATOM 3794 C C . TRP B 1 226 ? -4.625 17.375 19.469 1 94.69 226 TRP B C 1
ATOM 3796 O O . TRP B 1 226 ? -5.535 16.562 19.625 1 94.69 226 TRP B O 1
ATOM 3806 N N . VAL B 1 227 ? -4.715 18.344 18.562 1 95.69 227 VAL B N 1
ATOM 3807 C CA . VAL B 1 227 ? -5.871 18.453 17.688 1 95.69 227 VAL B CA 1
ATOM 3808 C C . VAL B 1 227 ? -5.984 17.188 16.828 1 95.69 227 VAL B C 1
ATOM 3810 O O . VAL B 1 227 ? -7.09 16.766 16.469 1 95.69 227 VAL B O 1
ATOM 3813 N N . GLY B 1 228 ? -4.84 16.547 16.609 1 97.19 228 GLY B N 1
ATOM 3814 C CA . GLY B 1 228 ? -4.809 15.328 15.805 1 97.19 228 GLY B CA 1
ATOM 3815 C C . GLY B 1 228 ? -5.582 14.188 16.438 1 97.19 228 GLY B C 1
ATOM 3816 O O . GLY B 1 228 ? -5.965 13.242 15.742 1 97.19 228 GLY B O 1
ATOM 3817 N N . ILE B 1 229 ? -5.871 14.273 17.75 1 97.62 229 ILE B N 1
ATOM 3818 C CA . ILE B 1 229 ? -6.547 13.18 18.453 1 97.62 229 ILE B CA 1
ATOM 3819 C C . ILE B 1 229 ? -8 13.094 17.984 1 97.62 229 ILE B C 1
ATOM 3821 O O . ILE B 1 229 ? -8.664 12.078 18.203 1 97.62 229 ILE B O 1
ATOM 3825 N N . LEU B 1 230 ? -8.523 14.148 17.375 1 97.75 230 LEU B N 1
ATOM 3826 C CA . LEU B 1 230 ? -9.883 14.141 16.859 1 97.75 230 LEU B CA 1
ATOM 3827 C C . LEU B 1 230 ? -10.039 13.094 15.758 1 97.75 230 LEU B C 1
ATOM 3829 O O . LEU B 1 230 ? -11.148 12.625 15.492 1 97.75 230 LEU B O 1
ATOM 3833 N N . SER B 1 231 ? -8.93 12.703 15.164 1 98.38 231 SER B N 1
ATOM 3834 C CA . SER B 1 231 ? -8.953 11.711 14.094 1 98.38 231 SER B CA 1
ATOM 3835 C C . SER B 1 231 ? -9.461 10.367 14.602 1 98.38 231 SER B C 1
ATOM 3837 O O . SER B 1 231 ? -10.547 9.93 14.234 1 98.38 231 SER B O 1
ATOM 3839 N N . PRO B 1 232 ? -8.758 9.742 15.562 1 98.06 232 PRO B N 1
ATOM 3840 C CA . PRO B 1 232 ? -9.266 8.461 16.047 1 98.06 232 PRO B CA 1
ATOM 3841 C C . PRO B 1 232 ? -10.562 8.602 16.828 1 98.06 232 PRO B C 1
ATOM 3843 O O . PRO B 1 232 ? -11.43 7.727 16.766 1 98.06 232 PRO B O 1
ATOM 3846 N N . LEU B 1 233 ? -10.789 9.68 17.547 1 96.69 233 LEU B N 1
ATOM 3847 C CA . LEU B 1 233 ? -11.984 9.836 18.359 1 96.69 233 LEU B CA 1
ATOM 3848 C C . LEU B 1 233 ? -13.227 9.961 17.484 1 96.69 233 LEU B C 1
ATOM 3850 O O . LEU B 1 233 ? -14.266 9.352 17.781 1 96.69 233 LEU B O 1
ATOM 3854 N N . PHE B 1 234 ? -13.148 10.773 16.5 1 95.38 234 PHE B N 1
ATOM 3855 C CA . PHE B 1 234 ? -14.297 10.93 15.609 1 95.38 234 PHE B CA 1
ATOM 3856 C C . PHE B 1 234 ? -14.602 9.633 14.883 1 95.38 234 PHE B C 1
ATOM 3858 O O . PHE B 1 234 ? -15.766 9.266 14.711 1 95.38 234 PHE B O 1
ATOM 3865 N N . THR B 1 235 ? -13.57 8.977 14.422 1 94.75 235 THR B N 1
ATOM 3866 C CA . THR B 1 235 ? -13.75 7.684 13.766 1 94.75 235 THR B CA 1
ATOM 3867 C C . THR B 1 235 ? -14.453 6.703 14.695 1 94.75 235 THR B C 1
ATOM 3869 O O . THR B 1 235 ? -15.391 6.012 14.281 1 94.75 235 THR B O 1
ATOM 3872 N N . MET B 1 236 ? -14.023 6.715 15.906 1 94.44 236 MET B N 1
ATOM 3873 C CA . MET B 1 236 ? -14.664 5.855 16.891 1 94.44 236 MET B CA 1
ATOM 3874 C C . MET B 1 236 ? -16.141 6.238 17.078 1 94.44 236 MET B C 1
ATOM 3876 O O . MET B 1 236 ? -17.016 5.371 17.094 1 94.44 236 MET B O 1
ATOM 3880 N N . GLN B 1 237 ? -16.406 7.465 17.188 1 91.94 237 GLN B N 1
ATOM 3881 C CA . GLN B 1 237 ? -17.766 7.949 17.391 1 91.94 237 GLN B CA 1
ATOM 3882 C C . GLN B 1 237 ? -18.672 7.535 16.25 1 91.94 237 GLN B C 1
ATOM 3884 O O . GLN B 1 237 ? -19.781 7.02 16.469 1 91.94 237 GLN B O 1
ATOM 3889 N N . ILE B 1 238 ? -18.219 7.684 15.07 1 88.56 238 ILE B N 1
ATOM 3890 C CA . ILE B 1 238 ? -19.062 7.41 13.914 1 88.56 238 ILE B CA 1
ATOM 3891 C C . ILE B 1 238 ? -19.25 5.902 13.758 1 88.56 238 ILE B C 1
ATOM 3893 O O . ILE B 1 238 ? -20.375 5.434 13.516 1 88.56 238 ILE B O 1
ATOM 3897 N N . LEU B 1 239 ? -18.219 5.145 13.945 1 88.81 239 LEU B N 1
ATOM 3898 C CA . LEU B 1 239 ? -18.297 3.713 13.672 1 88.81 239 LEU B CA 1
ATOM 3899 C C . LEU B 1 239 ? -18.984 2.975 14.805 1 88.81 239 LEU B C 1
ATOM 3901 O O . LEU B 1 239 ? -19.672 1.977 14.57 1 88.81 239 LEU B O 1
ATOM 3905 N N . LEU B 1 240 ? -18.828 3.457 15.945 1 87.12 240 LEU B N 1
ATOM 3906 C CA . LEU B 1 240 ? -19.375 2.725 17.094 1 87.12 240 LEU B CA 1
ATOM 3907 C C . LEU B 1 240 ? -20.781 3.201 17.422 1 87.12 240 LEU B C 1
ATOM 3909 O O . LEU B 1 240 ? -21.516 2.525 18.141 1 87.12 240 LEU B O 1
ATOM 3913 N N . THR B 1 241 ? -21.219 4.363 17.016 1 81.56 241 THR B N 1
ATOM 3914 C CA . THR B 1 241 ? -22.547 4.867 17.359 1 81.56 241 THR B CA 1
ATOM 3915 C C . THR B 1 241 ? -23.453 4.906 16.141 1 81.56 241 THR B C 1
ATOM 3917 O O . THR B 1 241 ? -24.672 5.004 16.266 1 81.56 241 THR B O 1
ATOM 3920 N N . MET B 1 242 ? -22.922 5.207 15.023 1 62.97 242 MET B N 1
ATOM 3921 C CA . MET B 1 242 ? -23.812 5.312 13.875 1 62.97 242 MET B CA 1
ATOM 3922 C C . MET B 1 242 ? -24.609 4.02 13.672 1 62.97 242 MET B C 1
ATOM 3924 O O . MET B 1 242 ? -24.031 2.93 13.711 1 62.97 242 MET B O 1
ATOM 3928 N N . GLU B 1 243 ? -25.875 3.963 14.094 1 50.31 243 GLU B N 1
ATOM 3929 C CA . GLU B 1 243 ? -26.859 2.896 13.922 1 50.31 243 GLU B CA 1
ATOM 3930 C C . GLU B 1 243 ? -26.828 2.346 12.5 1 50.31 243 GLU B C 1
ATOM 3932 O O . GLU B 1 243 ? -26.703 3.104 11.539 1 50.31 243 GLU B O 1
ATOM 3937 N N . PRO B 1 244 ? -26.359 1.088 12.266 1 46.75 244 PRO B N 1
ATOM 3938 C CA . PRO B 1 244 ? -26.469 0.519 10.922 1 46.75 244 PRO B CA 1
ATOM 3939 C C . PRO B 1 244 ? -27.797 0.846 10.242 1 46.75 244 PRO B C 1
ATOM 3941 O O . PRO B 1 244 ? -28.859 0.775 10.875 1 46.75 244 PRO B O 1
ATOM 3944 N N . THR B 1 245 ? -27.969 1.813 9.492 1 39.69 245 THR B N 1
ATOM 3945 C CA . THR B 1 245 ? -29.312 2.018 8.969 1 39.69 245 THR B CA 1
ATOM 3946 C C . THR B 1 245 ? -30 0.681 8.711 1 39.69 245 THR B C 1
ATOM 3948 O O . THR B 1 245 ? -30.906 0.287 9.453 1 39.69 245 THR B O 1
ATOM 3951 N N . GLY B 1 246 ? -30.406 0.462 7.336 1 35.09 246 GLY B N 1
ATOM 3952 C CA . GLY B 1 246 ? -31.281 -0.612 6.898 1 35.09 246 GLY B CA 1
ATOM 3953 C C . GLY B 1 246 ? -30.844 -1.978 7.398 1 35.09 246 GLY B C 1
ATOM 3954 O O . GLY B 1 246 ? -30.016 -2.078 8.297 1 35.09 246 GLY B O 1
ATOM 3955 N N . LEU B 1 247 ? -31.156 -3.041 6.359 1 34.69 247 LEU B N 1
ATOM 3956 C CA . LEU B 1 247 ? -31.016 -4.492 6.352 1 34.69 247 LEU B CA 1
ATOM 3957 C C . LEU B 1 247 ? -29.625 -4.906 6.832 1 34.69 247 LEU B C 1
ATOM 3959 O O . LEU B 1 247 ? -29.328 -6.102 6.91 1 34.69 247 LEU B O 1
ATOM 3963 N N . CYS B 1 248 ? -28.688 -4.047 6.703 1 38.22 248 CYS B N 1
ATOM 3964 C CA . CYS B 1 248 ? -27.375 -4.633 6.93 1 38.22 248 CYS B CA 1
ATOM 3965 C C . CYS B 1 248 ? -27.156 -4.922 8.406 1 38.22 248 CYS B C 1
ATOM 3967 O O . CYS B 1 248 ? -26.016 -4.887 8.891 1 38.22 248 CYS B O 1
ATOM 3969 N N . ASN B 1 249 ? -28.156 -4.75 9.25 1 36.53 249 ASN B N 1
ATOM 3970 C CA . ASN B 1 249 ? -28.062 -5.32 10.586 1 36.53 249 ASN B CA 1
ATOM 3971 C C . ASN B 1 249 ? -27.484 -6.738 10.555 1 36.53 249 ASN B C 1
ATOM 3973 O O . ASN B 1 249 ? -27.594 -7.477 11.531 1 36.53 249 ASN B O 1
ATOM 3977 N N . ALA B 1 250 ? -27.609 -7.375 9.406 1 36.69 250 ALA B N 1
ATOM 3978 C CA . ALA B 1 250 ? -27.156 -8.75 9.625 1 36.69 250 ALA B CA 1
ATOM 3979 C C . ALA B 1 250 ? -25.719 -8.773 10.133 1 36.69 250 ALA B C 1
ATOM 3981 O O . ALA B 1 250 ? -24.828 -9.312 9.477 1 36.69 250 ALA B O 1
ATOM 3982 N N . GLU B 1 251 ? -25.234 -7.703 10.719 1 39.5 251 GLU B N 1
ATOM 3983 C CA . GLU B 1 251 ? -23.812 -7.676 11.102 1 39.5 251 GLU B CA 1
ATOM 3984 C C . GLU B 1 251 ? -23.453 -8.875 11.969 1 39.5 251 GLU B C 1
ATOM 3986 O O . GLU B 1 251 ? -24.344 -9.617 12.406 1 39.5 251 GLU B O 1
ATOM 3991 N N . GLY B 1 252 ? -22.156 -8.82 12.633 1 38.28 252 GLY B N 1
ATOM 3992 C CA . GLY B 1 252 ? -21.438 -9.828 13.391 1 38.28 252 GLY B CA 1
ATOM 3993 C C . GLY B 1 252 ? -22.281 -10.508 14.445 1 38.28 252 GLY B C 1
ATOM 3994 O O . GLY B 1 252 ? -23.453 -10.164 14.625 1 38.28 252 GLY B O 1
ATOM 3995 N N . ARG B 1 253 ? -21.781 -11.68 15.023 1 32.88 253 ARG B N 1
ATOM 3996 C CA . ARG B 1 253 ? -22.422 -12.445 16.094 1 32.88 253 ARG B CA 1
ATOM 3997 C C . ARG B 1 253 ? -22.922 -11.516 17.203 1 32.88 253 ARG B C 1
ATOM 3999 O O . ARG B 1 253 ? -22.172 -10.656 17.688 1 32.88 253 ARG B O 1
ATOM 4006 N N . THR B 1 254 ? -24.188 -11.094 17.141 1 28.28 254 THR B N 1
ATOM 4007 C CA . THR B 1 254 ? -24.656 -10.586 18.422 1 28.28 254 THR B CA 1
ATOM 4008 C C . THR B 1 254 ? -24.328 -11.562 19.547 1 28.28 254 THR B C 1
ATOM 4010 O O . THR B 1 254 ? -24.438 -12.781 19.359 1 28.28 254 THR B O 1
#

Radius of gyration: 24.3 Å; Cα contacts (8 Å, |Δi|>4): 736; chains: 2; bounding box: 77×64×54 Å

Organism: NCBI:txid267567

Foldseek 3Di:
DCALVNLLVVLLVLLCVLLVVCLVVCLVVLHCLCVQLSLLVSLLVSLVSLQCVLQPVAPAHLVNAPLLVLLSVLSNVLSVVSNVLVNVVCVVVVGDPVCCACSVPPNDDHNSVVSSVSSVLSSCLSSLLCLLSSLLSNFRDDDPDDDPLLVVLSVQLVVLSVQLNVVSVQQVVCVVVPVPDLERCPDPLVPDQCSNLVSLLRNLVSSLSNSQVSAPDNSVPRVSSVSSVSNSVVSCCCVVPVPPPPDVVSTGDD/DCALVNLLVVLLVLLCVLLVVCLVVCLVVLHCLCVQLSLLVSLLVSLVSLQCVLQPVAPDHLVNAPLLVLLSVLSNVLSVVSNVLVNVVCVVVVGDPVCCACSVPPNDDHNSVVSSVSSVLSSCLSSLLCLLSSLLSNFRDDDPDDDPLLVVLSVQLVVLSVQLVVVSVQQVVCVVVPVPDLERCPDPLVPPQCSNLVSLLRNLVSSLSNSQVSADDNSVPRVSSVSSVSNSVVSCCCVVPVPPPPPVVSTGDD

Solvent-accessible surface area (backbone atoms only — not comparable to full-atom values): 26079 Å² total; per-residue (Å²): 103,72,45,56,62,52,53,51,50,52,45,50,48,52,39,47,52,53,33,54,52,47,44,56,51,26,59,75,65,68,46,69,82,55,56,58,38,52,48,27,51,45,48,48,50,45,49,51,46,32,43,53,52,17,40,45,77,39,96,47,32,34,90,74,33,62,65,35,46,49,49,45,52,53,49,44,53,50,43,46,48,50,24,54,51,45,44,50,48,44,64,71,61,72,60,60,71,81,43,29,61,33,61,17,57,90,76,52,69,62,29,69,66,60,46,46,49,53,37,50,51,46,37,49,49,49,54,36,54,41,31,24,56,47,49,37,25,44,34,73,55,82,65,87,59,57,50,73,66,42,51,52,28,51,49,49,23,51,46,15,44,47,41,22,52,53,33,51,46,46,48,53,48,38,51,74,69,63,46,68,70,71,32,62,55,50,41,62,31,59,80,31,56,52,37,36,55,49,13,53,36,47,24,38,48,24,43,34,58,40,32,40,76,37,34,49,81,84,27,82,70,25,66,70,58,58,59,16,51,47,15,26,51,49,48,42,51,51,69,74,60,55,68,66,69,58,82,69,63,52,44,28,73,124,102,73,45,56,64,51,54,52,51,51,44,51,48,52,38,48,52,53,33,54,51,46,44,55,52,27,59,74,67,68,45,70,81,54,56,58,39,52,50,26,50,45,48,48,50,44,48,50,46,31,44,52,53,19,41,44,77,38,95,46,33,34,90,76,32,63,65,35,46,50,49,47,50,55,49,42,51,49,42,45,48,51,22,53,51,46,44,51,47,43,64,71,61,73,61,62,70,80,42,30,62,32,60,17,57,89,76,53,70,63,29,68,66,59,48,45,50,53,36,49,51,46,38,50,48,49,53,36,54,41,31,24,56,47,48,36,26,44,34,72,55,84,64,87,59,55,49,73,66,43,51,51,27,51,48,50,23,50,46,15,46,48,41,22,51,53,33,50,46,48,49,54,46,39,51,74,70,64,45,70,71,71,33,60,55,51,41,62,32,58,79,31,57,51,38,34,57,49,12,54,36,45,24,36,47,23,43,35,58,40,32,40,76,36,34,48,81,83,26,83,70,25,66,70,58,58,57,16,51,47,15,25,51,49,48,42,50,50,68,74,59,56,69,68,69,55,83,71,64,53,46,26,74,123

Secondary structure (DSSP, 8-state):
---HHHHHHHHHHHHHHHHHHHHHHHHHHT--TTHHHHHHHHHHHHHHHHHHHTTTT-SS-GGG-HHHHHHHHHHHHHHHHHHHHHHHHHHHHT--GGGHHHHTTTSPPP-HHHHHHHHHHHHHHHHHHTHHHHHHHH------S--HHHHHHHHHHHHHHHHHHHHHHHHHHHHHTT--SSS--SGGGGT-S-HHHHHHHHHHHHHHHHGGGG-STTTTT-HHHHHTTHHHHHHHHHHHHS---SSTT--S--/---HHHHHHHHHHHHHHHHHHHHHHHHHHT--TTHHHHHHHHHHHHHHHHHHHTTTT-SS-GGG-HHHHHHHHHHHHHHHHHHHHHHHHHHHHT--GGGHHHHTTTSPPP-HHHHHHHHHHHHHHHHHHTHHHHHHHH------S--HHHHHHHHHHHHHHHHHHHHHHHHHHHHHTT--SSS--SGGGGT-S-HHHHHHHHHHHHHHHHGGGG-STTTTT-HHHHHTTHHHHHHHHHHHHS---SSTT--S--

Sequence (508 aa):
MAGQGFVYGIAAAITCVIQLTGYAVAYSLKTETFYDILGGVNYLALALWSAIAGSIDAPLNWVDDPRKILVTILFMCSRGWLLIFLAWRAHERKGDSRFDEVLGKGGGQPQPFGFFVFWMAQAFWVFLISLPMLFVNSSQVNKPGFSAFDIAFAILFCAGVLIEILADIQKALWVKRGRKGDFCTDGVWAVSRHPNYFGEIFQWWCLFAFSYSSSSNNGYADPLWWVGILSPLFTMQILLTMEPTGLCNAEGRTMAGQGFVYGIAAAITCVIQLTGYAVAYSLKTETFYDILGGVNYLALALWSAIAGSIDAPLNWVDDPRKILVTILFMCSRGWLLIFLAWRAHERKGDSRFDEVLGKGGGQPQPFGFFVFWMAQAFWVFLISLPMLFVNSSQVNKPGFSAFDIAFAILFCAGVLIEILADIQKALWVKRGRKGDFCTDGVWAVSRHPNYFGEIFQWWCLFAFSYSSSSNNGYADPLWWVGILSPLFTMQILLTMEPTGLCNAEGRT

pLDDT: mean 88.36, std 13.68, range [28.28, 98.81]

InterPro domains:
  IPR010721 Probable O-methyltransferase UstE-like [PF06966] (23-242)
  IPR010721 Probable O-methyltransferase UstE-like [PTHR32251] (12-241)